Protein AF-A0A9W7AEA3-F1 (afdb_monomer)

Foldseek 3Di:
DDDDDDDDDDDVVVVVVVVVVVVVVVVVVVVVVLPDVAPPPLVVLLVVLLVLADPVCSVLLSQLCSLLRVQDHNVLSVQLSVQLVVVSVPAHDLLNLLSSLLSSLVSVLRDVVSLVSSLVSSVVQALLSSLSSLLSSLLSLLLVLLVVQPDPDPLSVVSNVVSVVLNVVSSVVSVVCSVLVLVVLSVLSNQLSVLSNVLSVLSSVQSHNVSVVVSSVDPVNVVSVVSNVVSSVVSVVSVVVSVVVVVVVVVVVVVVVVVVVVVVVVVVVVVVVVVVVVVVVVVVVVVVVVVVVPPDPDVVVVVLVVLVVQLCVQLVDDFFHQLVSSQQSVCVVQVVRDHDDPLLSVLVCVQQVVVVPRTGHSVSSSSSVVVVVVVVDRSNVVSVVSSVVPDDPVVVVVVVVVVVVVVVVVVVVVVVVVVVVVVVVVVVVVVVVVVVVVVVPPPDDDDDDDDD

Secondary structure (DSSP, 8-state):
---------SHHHHHHHHHHHHHHHHHHHHHHHT-----TTHHHHHHHHHHHS-HHHHHHHHHHHHHHGGGS-HHHHHHHHHHHHHHHTT--THHHHHHHHHH-HHHHHH-HHHHHHHHHHHHTT-TTHHHHHHHHHHHHHHHHHHHHHT---HHHHHHHHHHHHHHHHHHHHHHHHHHHT-GGGHHHHHHHHHHHHHHHHHHHTT-SHHHHHHHHTSHHHHHHHHHHHHHHHHHHHHHHHHHHHHHHHHHHHHHHHHHHHHHHHHHHHHHHHHHHHHHHHHHHHHHHHHHHT-S-TTHHHHHHHHHHHHHHHHTT-SSSEEHHHHHHHHHHHHSTTPPPPHHHHHHHHHHH-SS--SEE-HHHHHHHHHHHHHTTS-HHHHHHHHHHHS--HHHHHHHHHHHHHHHHHHHHHHHHHHHHHHHHHHHHHHHHHHHHHHTTS--PPP------

Nearest PDB structures (foldseek):
  5cwp-assembly1_A  TM=4.105E-01  e=2.523E-01  synthetic construct
  5cwi-assembly1_A  TM=4.285E-01  e=7.666E-01  synthetic construct
  6n4n-assembly2_C  TM=3.900E-01  e=5.116E+00  synthetic construct
  8otz-assembly1_DQ  TM=2.336E-01  e=2.329E+00  Bos taurus

InterPro domains:
  IPR018247 EF-Hand 1, calcium-binding site [PS00018] (353-365)

Structure (mmCIF, N/CA/C/O backbone):
data_AF-A0A9W7AEA3-F1
#
_entry.id   AF-A0A9W7AEA3-F1
#
loop_
_atom_site.group_PDB
_atom_site.id
_atom_site.type_symbol
_atom_site.label_atom_id
_atom_site.label_alt_id
_atom_site.label_comp_id
_atom_site.label_asym_id
_atom_site.label_entity_id
_atom_site.label_seq_id
_atom_site.pdbx_PDB_ins_code
_atom_site.Cartn_x
_atom_site.Cartn_y
_atom_site.Cartn_z
_atom_site.occupancy
_atom_site.B_iso_or_equiv
_atom_site.auth_seq_id
_atom_site.auth_comp_id
_atom_site.auth_asym_id
_atom_site.auth_atom_id
_atom_site.pdbx_PDB_model_num
ATOM 1 N N . MET A 1 1 ? -56.869 -3.227 17.653 1.00 36.53 1 MET A N 1
ATOM 2 C CA . MET A 1 1 ? -57.454 -3.464 16.315 1.00 36.53 1 MET A CA 1
ATOM 3 C C . MET A 1 1 ? -56.316 -3.367 15.321 1.00 36.53 1 MET A C 1
ATOM 5 O O . MET A 1 1 ? -55.626 -2.358 15.331 1.00 36.53 1 MET A O 1
ATOM 9 N N . GLY A 1 2 ? -56.027 -4.466 14.624 1.00 36.81 2 GLY A N 1
ATOM 10 C CA . GLY A 1 2 ? -54.811 -4.633 13.829 1.00 36.81 2 GLY A CA 1
ATOM 11 C C . GLY A 1 2 ? -54.885 -3.998 12.443 1.00 36.81 2 GLY A C 1
ATOM 12 O O . GLY A 1 2 ? -55.966 -3.855 11.878 1.00 36.81 2 GLY A O 1
ATOM 13 N N . ALA A 1 3 ? -53.713 -3.683 11.897 1.00 32.28 3 ALA A N 1
ATOM 14 C CA . ALA A 1 3 ? -53.502 -3.469 10.475 1.00 32.28 3 ALA A CA 1
ATOM 15 C C . ALA A 1 3 ? -52.382 -4.416 10.028 1.00 32.28 3 ALA A C 1
ATOM 17 O O . ALA A 1 3 ? -51.270 -4.372 10.552 1.00 32.28 3 ALA A O 1
ATOM 18 N N . ALA A 1 4 ? -52.741 -5.325 9.125 1.00 35.56 4 ALA A N 1
ATOM 19 C CA . ALA A 1 4 ? -51.862 -6.300 8.504 1.00 35.56 4 ALA A CA 1
ATOM 20 C C . ALA A 1 4 ? -51.069 -5.648 7.363 1.00 35.56 4 ALA A C 1
ATOM 22 O O . ALA A 1 4 ? -51.613 -4.846 6.605 1.00 35.56 4 ALA A O 1
ATOM 23 N N . GLY A 1 5 ? -49.796 -6.025 7.248 1.00 36.50 5 GLY A N 1
ATOM 24 C CA . GLY A 1 5 ? -48.965 -5.731 6.088 1.00 36.50 5 GLY A CA 1
ATOM 25 C C . GLY A 1 5 ? -49.370 -6.583 4.886 1.00 36.50 5 GLY A C 1
ATOM 26 O O . GLY A 1 5 ? -49.687 -7.764 5.033 1.00 36.50 5 GLY A O 1
ATOM 27 N N . SER A 1 6 ? -49.333 -5.971 3.704 1.00 33.59 6 SER A N 1
ATOM 28 C CA . SER A 1 6 ? -49.358 -6.665 2.419 1.00 33.59 6 SER A CA 1
ATOM 29 C C . SER A 1 6 ? -47.957 -6.609 1.823 1.00 33.59 6 SER A C 1
ATOM 31 O O . SER A 1 6 ? -47.377 -5.536 1.679 1.00 33.59 6 SER A O 1
ATOM 33 N N . VAL A 1 7 ? -47.425 -7.789 1.530 1.00 42.31 7 VAL A N 1
ATOM 34 C CA . VAL A 1 7 ? -46.146 -8.039 0.872 1.00 42.31 7 VAL A CA 1
ATOM 35 C C . VAL A 1 7 ? -46.399 -8.034 -0.636 1.00 42.31 7 VAL A C 1
ATOM 37 O O . VAL A 1 7 ? -47.053 -8.944 -1.140 1.00 42.31 7 VAL A O 1
ATOM 40 N N . GLU A 1 8 ? -45.893 -7.035 -1.358 1.00 40.47 8 GLU A N 1
ATOM 41 C CA . GLU A 1 8 ? -45.756 -7.108 -2.818 1.00 40.47 8 GLU A CA 1
ATOM 42 C C . GLU A 1 8 ? -44.420 -7.777 -3.154 1.00 40.47 8 GLU A C 1
ATOM 44 O O . GLU A 1 8 ? -43.346 -7.338 -2.747 1.00 40.47 8 GLU A O 1
ATOM 49 N N . THR A 1 9 ? -44.516 -8.904 -3.853 1.00 43.91 9 THR A N 1
ATOM 50 C CA . THR A 1 9 ? -43.411 -9.764 -4.281 1.00 43.91 9 THR A CA 1
ATOM 51 C C . THR A 1 9 ? -43.337 -9.759 -5.806 1.00 43.91 9 THR A C 1
ATOM 53 O O . THR A 1 9 ? -44.353 -9.900 -6.474 1.00 43.91 9 THR A O 1
ATOM 56 N N . GLY A 1 10 ? -42.119 -9.685 -6.349 1.00 41.78 10 GLY A N 1
ATOM 57 C CA . GLY A 1 10 ? -41.739 -10.503 -7.508 1.00 41.78 10 GLY A CA 1
ATOM 58 C C . GLY A 1 10 ? -41.557 -9.840 -8.876 1.00 41.78 10 GLY A C 1
ATOM 59 O O . GLY A 1 10 ? -40.751 -10.349 -9.648 1.00 41.78 10 GLY A O 1
ATOM 60 N N . GLU A 1 11 ? -42.218 -8.730 -9.209 1.00 40.38 11 GLU A N 1
ATOM 61 C CA . GLU A 1 11 ? -42.135 -8.198 -10.590 1.00 40.38 11 GLU A CA 1
ATOM 62 C C . GLU A 1 11 ? -40.950 -7.247 -10.830 1.00 40.38 11 GLU A C 1
ATOM 64 O O . GLU A 1 11 ? -40.395 -7.214 -11.927 1.00 40.38 11 GLU A O 1
ATOM 69 N N . ALA A 1 12 ? -40.471 -6.547 -9.797 1.00 41.91 12 ALA A N 1
ATOM 70 C CA . ALA A 1 12 ? -39.340 -5.623 -9.933 1.00 41.91 12 ALA A CA 1
ATOM 71 C C . ALA A 1 12 ? -37.990 -6.328 -10.184 1.00 41.91 12 ALA A C 1
ATOM 73 O O . ALA A 1 12 ? -37.096 -5.740 -10.788 1.00 41.91 12 ALA A O 1
ATOM 74 N N . SER A 1 13 ? -37.832 -7.590 -9.764 1.00 50.16 13 SER A N 1
ATOM 75 C CA . SER A 1 13 ? -36.567 -8.317 -9.934 1.00 50.16 13 SER A CA 1
ATOM 76 C C . SER A 1 13 ? -36.389 -8.898 -11.334 1.00 50.16 13 SER A C 1
ATOM 78 O O . SER A 1 13 ? -35.260 -9.041 -11.781 1.00 50.16 13 SER A O 1
ATOM 80 N N . LEU A 1 14 ? -37.474 -9.227 -12.043 1.00 39.16 14 LEU A N 1
ATOM 81 C CA . LEU A 1 14 ? -37.378 -9.774 -13.400 1.00 39.16 14 LEU A CA 1
ATOM 82 C C . LEU A 1 14 ? -37.005 -8.696 -14.420 1.00 39.16 14 LEU A C 1
ATOM 84 O O . LEU A 1 14 ? -36.129 -8.945 -15.238 1.00 39.16 14 LEU A O 1
ATOM 88 N N . ALA A 1 15 ? -37.563 -7.488 -14.300 1.00 45.50 15 ALA A N 1
ATOM 89 C CA . ALA A 1 15 ? -37.181 -6.355 -15.147 1.00 45.50 15 ALA A CA 1
ATOM 90 C C . ALA A 1 15 ? -35.708 -5.949 -14.944 1.00 45.50 15 ALA A C 1
ATOM 92 O O . ALA A 1 15 ? -35.005 -5.670 -15.906 1.00 45.50 15 ALA A O 1
ATOM 93 N N . GLN A 1 16 ? -35.207 -5.997 -13.704 1.00 42.72 16 GLN A N 1
ATOM 94 C CA . GLN A 1 16 ? -33.793 -5.727 -13.415 1.00 42.72 16 GLN A CA 1
ATOM 95 C C . GLN A 1 16 ? -32.858 -6.834 -13.922 1.00 42.72 16 GLN A C 1
ATOM 97 O O . GLN A 1 16 ? -31.749 -6.542 -14.357 1.00 42.72 16 GLN A O 1
ATOM 102 N N . ILE A 1 17 ? -33.291 -8.098 -13.903 1.00 42.81 17 ILE A N 1
ATOM 103 C CA . ILE A 1 17 ? -32.521 -9.212 -14.479 1.00 42.81 17 ILE A CA 1
ATOM 104 C C . ILE A 1 17 ? -32.520 -9.137 -16.013 1.00 42.81 17 ILE A C 1
ATOM 106 O O . ILE A 1 17 ? -31.500 -9.429 -16.632 1.00 42.81 17 ILE A O 1
ATOM 110 N N . GLU A 1 18 ? -33.623 -8.713 -16.630 1.00 40.47 18 GLU A N 1
ATOM 111 C CA . GLU A 1 18 ? -33.734 -8.543 -18.082 1.00 40.47 18 GLU A CA 1
ATOM 112 C C . GLU A 1 18 ? -32.913 -7.339 -18.574 1.00 40.47 18 GLU A C 1
ATOM 114 O O . GLU A 1 18 ? -32.206 -7.463 -19.570 1.00 40.47 18 GLU A O 1
ATOM 119 N N . ASP A 1 19 ? -32.874 -6.230 -17.827 1.00 45.78 19 ASP A N 1
ATOM 120 C CA . ASP A 1 19 ? -31.996 -5.085 -18.119 1.00 45.78 19 ASP A CA 1
ATOM 121 C C . ASP A 1 19 ? -30.507 -5.431 -17.965 1.00 45.78 19 ASP A C 1
ATOM 123 O O . ASP A 1 19 ? -29.697 -5.045 -18.806 1.00 45.78 19 ASP A O 1
ATOM 127 N N . VAL A 1 20 ? -30.130 -6.217 -16.949 1.00 42.91 20 VAL A N 1
ATOM 128 C CA . VAL A 1 20 ? -28.745 -6.702 -16.789 1.00 42.91 20 VAL A CA 1
ATOM 129 C C . VAL A 1 20 ? -28.385 -7.715 -17.882 1.00 42.91 20 VAL A C 1
ATOM 131 O O . VAL A 1 20 ? -27.276 -7.676 -18.411 1.00 42.91 20 VAL A O 1
ATOM 134 N N . SER A 1 21 ? -29.318 -8.583 -18.283 1.00 36.06 21 SER A N 1
ATOM 135 C CA . SER A 1 21 ? -29.118 -9.525 -19.390 1.00 36.06 21 SER A CA 1
ATOM 136 C C . SER A 1 21 ? -29.011 -8.814 -20.742 1.00 36.06 21 SER A C 1
ATOM 138 O O . SER A 1 21 ? -28.208 -9.226 -21.575 1.00 36.06 21 SER A O 1
ATOM 140 N N . ASN A 1 22 ? -29.774 -7.742 -20.962 1.00 42.72 22 ASN A N 1
ATOM 141 C CA . ASN A 1 22 ? -29.713 -6.927 -22.176 1.00 42.72 22 ASN A CA 1
ATOM 142 C C . ASN A 1 22 ? -28.455 -6.047 -22.209 1.00 42.72 22 ASN A C 1
ATOM 144 O O . ASN A 1 22 ? -27.872 -5.863 -23.275 1.00 42.72 22 ASN A O 1
ATOM 148 N N . ALA A 1 23 ? -27.981 -5.563 -21.056 1.00 40.94 23 ALA A N 1
ATOM 149 C CA . ALA A 1 23 ? -26.695 -4.877 -20.938 1.00 40.94 23 ALA A CA 1
ATOM 150 C C . ALA A 1 23 ? -25.509 -5.831 -21.182 1.00 40.94 23 ALA A C 1
ATOM 152 O O . ALA A 1 23 ? -24.580 -5.481 -21.906 1.00 40.94 23 ALA A O 1
ATOM 153 N N . ALA A 1 24 ? -25.569 -7.061 -20.658 1.00 35.66 24 ALA A N 1
ATOM 154 C CA . ALA A 1 24 ? -24.569 -8.098 -20.912 1.00 35.66 24 ALA A CA 1
ATOM 155 C C . ALA A 1 24 ? -24.580 -8.572 -22.3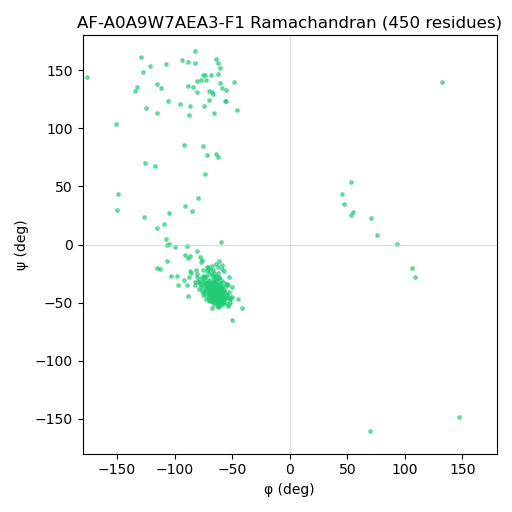78 1.00 35.66 24 ALA A C 1
ATOM 157 O O . ALA A 1 24 ? -23.518 -8.724 -22.977 1.00 35.66 24 ALA A O 1
ATOM 158 N N . ALA A 1 25 ? -25.760 -8.743 -22.987 1.00 36.41 25 ALA A N 1
ATOM 159 C CA . ALA A 1 25 ? -25.892 -9.052 -24.411 1.00 36.41 25 ALA A CA 1
ATOM 160 C C . ALA A 1 25 ? -25.388 -7.899 -25.296 1.00 36.41 25 ALA A C 1
ATOM 162 O O . ALA A 1 25 ? -24.683 -8.147 -26.265 1.00 36.41 25 ALA A O 1
ATOM 163 N N . GLY A 1 26 ? -25.646 -6.641 -24.918 1.00 34.75 26 GLY A N 1
ATOM 164 C CA . GLY A 1 26 ? -25.110 -5.464 -25.607 1.00 34.75 26 GLY A CA 1
ATOM 165 C C . GLY A 1 26 ? -23.584 -5.338 -25.518 1.00 34.75 26 GLY A C 1
ATOM 166 O O . GLY A 1 26 ? -22.954 -4.902 -26.479 1.00 34.75 26 GLY A O 1
ATOM 167 N N . ALA A 1 27 ? -22.976 -5.767 -24.407 1.00 38.00 27 ALA A N 1
ATOM 168 C CA . ALA A 1 27 ? -21.521 -5.830 -24.254 1.00 38.00 27 ALA A CA 1
ATOM 169 C C . ALA A 1 27 ? -20.892 -6.972 -25.078 1.00 38.00 27 ALA A C 1
ATOM 171 O O . ALA A 1 27 ? -19.805 -6.804 -25.633 1.00 38.00 27 ALA A O 1
ATOM 172 N N . VAL A 1 28 ? -21.583 -8.112 -25.210 1.00 36.25 28 VAL A N 1
ATOM 173 C CA . VAL A 1 28 ? -21.177 -9.220 -26.095 1.00 36.25 28 VAL A CA 1
ATOM 174 C C . VAL A 1 28 ? -21.325 -8.834 -27.572 1.00 36.25 28 VAL A C 1
ATOM 176 O O . VAL A 1 28 ? -20.391 -9.056 -28.336 1.00 36.25 28 VAL A O 1
ATOM 179 N N . ASP A 1 29 ? -22.413 -8.165 -27.961 1.00 36.91 29 ASP A N 1
ATOM 180 C CA . ASP A 1 29 ? -22.616 -7.658 -29.327 1.00 36.91 29 ASP A CA 1
ATOM 181 C C . ASP A 1 29 ? -21.615 -6.543 -29.683 1.00 36.91 29 ASP A C 1
ATOM 183 O O . ASP A 1 29 ? -21.160 -6.455 -30.825 1.00 36.91 29 ASP A O 1
ATOM 187 N N . GLN A 1 30 ? -21.203 -5.704 -28.721 1.00 40.69 30 GLN A N 1
ATOM 188 C CA . GLN A 1 30 ? -20.118 -4.739 -28.938 1.00 40.69 30 GLN A CA 1
ATOM 189 C C . GLN A 1 30 ? -18.754 -5.421 -29.088 1.00 40.69 30 GLN A C 1
ATOM 191 O O . GLN A 1 30 ? -17.979 -5.010 -29.956 1.00 40.69 30 GLN A O 1
ATOM 196 N N . ALA A 1 31 ? -18.483 -6.485 -28.326 1.00 37.66 31 ALA A N 1
ATOM 197 C CA . ALA A 1 31 ? -17.282 -7.304 -28.487 1.00 37.66 31 ALA A CA 1
ATOM 198 C C . ALA A 1 31 ? -17.269 -8.073 -29.825 1.00 37.66 31 ALA A C 1
ATOM 200 O O . ALA A 1 31 ? -16.217 -8.169 -30.453 1.00 37.66 31 ALA A O 1
ATOM 201 N N . GLU A 1 32 ? -18.423 -8.542 -30.315 1.00 39.44 32 GLU A N 1
ATOM 202 C CA . GLU A 1 32 ? -18.560 -9.135 -31.655 1.00 39.44 32 GLU A CA 1
ATOM 203 C C . GLU A 1 32 ? -18.456 -8.087 -32.779 1.00 39.44 32 GLU A C 1
ATOM 205 O O . GLU A 1 32 ? -17.895 -8.367 -33.839 1.00 39.44 32 GLU A O 1
ATOM 210 N N . SER A 1 33 ? -18.922 -6.851 -32.556 1.00 41.84 33 SER A N 1
ATOM 211 C CA . SER A 1 33 ? -18.766 -5.745 -33.518 1.00 41.84 33 SER A CA 1
ATOM 212 C C . SER A 1 33 ? -17.325 -5.218 -33.615 1.00 41.84 33 SER A C 1
ATOM 214 O O . SER A 1 33 ? -16.950 -4.618 -34.624 1.00 41.84 33 SER A O 1
ATOM 216 N N . LEU A 1 34 ? -16.501 -5.498 -32.598 1.00 43.91 34 LEU A N 1
ATOM 217 C CA . LEU A 1 34 ? -15.053 -5.285 -32.563 1.00 43.91 34 LEU A CA 1
ATOM 218 C C . LEU A 1 34 ? -14.287 -6.524 -33.051 1.00 43.91 34 LEU A C 1
ATOM 220 O O . LEU A 1 34 ? -13.174 -6.778 -32.591 1.00 43.91 34 LEU A O 1
ATOM 224 N N . ALA A 1 35 ? -14.846 -7.275 -34.008 1.00 42.84 35 ALA A N 1
ATOM 225 C CA . ALA A 1 35 ? -14.120 -8.270 -34.793 1.00 42.84 35 ALA A CA 1
ATOM 226 C C . ALA A 1 35 ? -13.007 -7.583 -35.609 1.00 42.84 35 ALA A C 1
ATOM 228 O O . ALA A 1 35 ? -13.101 -7.345 -36.816 1.00 42.84 35 ALA A O 1
ATOM 229 N N . VAL A 1 36 ? -11.934 -7.215 -34.914 1.00 50.50 36 VAL A N 1
ATOM 230 C CA . VAL A 1 36 ? -10.640 -6.898 -35.489 1.00 50.50 36 VAL A CA 1
ATOM 231 C C . VAL A 1 36 ? -10.262 -8.129 -36.303 1.00 50.50 36 VAL A C 1
ATOM 233 O O . VAL A 1 36 ? -10.265 -9.232 -35.768 1.00 50.50 36 VAL A O 1
ATOM 236 N N . ASN A 1 37 ? -9.988 -7.962 -37.601 1.00 51.38 37 ASN A N 1
ATOM 237 C CA . ASN A 1 37 ? -9.444 -9.029 -38.446 1.00 51.38 37 ASN A CA 1
ATOM 238 C C . ASN A 1 37 ? -8.047 -9.401 -37.925 1.00 51.38 37 ASN A C 1
ATOM 240 O O . ASN A 1 37 ? -7.028 -8.944 -38.446 1.00 51.38 37 ASN A O 1
ATOM 244 N N . LEU A 1 38 ? -8.007 -10.168 -36.845 1.00 55.75 38 LEU A N 1
ATOM 245 C CA . LEU A 1 38 ? -6.814 -10.734 -36.260 1.00 55.75 38 LEU A CA 1
ATOM 246 C C . LEU A 1 38 ? -6.365 -11.914 -37.140 1.00 55.75 38 LEU A C 1
ATOM 248 O O . LEU A 1 38 ? -7.183 -12.604 -37.752 1.00 55.75 38 LEU A O 1
ATOM 252 N N . PRO A 1 39 ? -5.053 -12.144 -37.271 1.00 56.94 39 PRO A N 1
ATOM 253 C CA . PRO A 1 39 ? -4.543 -13.332 -37.945 1.00 56.94 39 PRO A CA 1
ATOM 254 C C . PRO A 1 39 ? -5.015 -14.614 -37.229 1.00 56.94 39 PRO A C 1
ATOM 256 O O . PRO A 1 39 ? -5.009 -14.672 -35.997 1.00 56.94 39 PRO A O 1
ATOM 259 N N . GLU A 1 40 ? -5.404 -15.642 -38.000 1.00 55.81 40 GLU A N 1
ATOM 260 C CA . GLU A 1 40 ? -5.935 -16.922 -37.489 1.00 55.81 40 GLU A CA 1
ATOM 261 C C . GLU A 1 40 ? -5.084 -17.472 -36.326 1.00 55.81 40 GLU A C 1
ATOM 263 O O . GLU A 1 40 ? -3.914 -17.816 -36.493 1.00 55.81 40 GLU A O 1
ATOM 268 N N . GLY A 1 41 ? -5.687 -17.566 -35.134 1.00 61.28 41 GLY A N 1
ATOM 269 C CA . GLY A 1 41 ? -5.060 -18.086 -33.911 1.00 61.28 41 GLY A CA 1
ATOM 270 C C . GLY A 1 41 ? -4.683 -17.029 -32.866 1.00 61.28 41 GLY A C 1
ATOM 271 O O . GLY A 1 41 ? -4.582 -17.372 -31.685 1.00 61.28 41 GLY A O 1
ATOM 272 N N . ALA A 1 42 ? -4.547 -15.755 -33.252 1.00 63.38 42 ALA A N 1
ATOM 273 C CA . ALA A 1 42 ? -4.359 -14.655 -32.303 1.00 63.38 42 ALA A CA 1
ATOM 274 C C . ALA A 1 42 ? -5.657 -14.337 -31.536 1.00 63.38 42 ALA A C 1
ATOM 276 O O . ALA A 1 42 ? -5.595 -14.061 -30.340 1.00 63.38 42 ALA A O 1
ATOM 277 N N . ASP A 1 43 ? -6.822 -14.495 -32.174 1.00 70.44 43 ASP A N 1
ATOM 278 C CA . ASP A 1 43 ? -8.151 -14.278 -31.578 1.00 70.44 43 ASP A CA 1
ATOM 279 C C . ASP A 1 43 ? -8.368 -15.034 -30.271 1.00 70.44 43 ASP A C 1
ATOM 281 O O . ASP A 1 43 ? -8.751 -14.454 -29.259 1.00 70.44 43 ASP A O 1
ATOM 285 N N . ALA A 1 44 ? -8.069 -16.334 -30.256 1.00 75.50 44 ALA A N 1
ATOM 286 C CA . ALA A 1 44 ? -8.279 -17.166 -29.075 1.00 75.50 44 ALA A CA 1
ATOM 287 C C . ALA A 1 44 ? -7.338 -16.786 -27.918 1.00 75.50 44 ALA A C 1
ATOM 289 O O . ALA A 1 44 ? -7.712 -16.891 -26.751 1.00 75.50 44 ALA A O 1
ATOM 290 N N . GLN A 1 45 ? -6.119 -16.334 -28.231 1.00 71.31 45 GLN A N 1
ATOM 291 C CA . GLN A 1 45 ? -5.143 -15.908 -27.226 1.00 71.31 45 GLN A CA 1
ATOM 292 C C . GLN A 1 45 ? -5.501 -14.536 -26.650 1.00 71.31 45 GLN A C 1
ATOM 294 O O . GLN A 1 45 ? -5.455 -14.355 -25.436 1.00 71.31 45 GLN A O 1
ATOM 299 N N . VAL A 1 46 ? -5.905 -13.596 -27.507 1.00 76.50 46 VAL A N 1
ATOM 300 C CA . VAL A 1 46 ? -6.392 -12.263 -27.127 1.00 76.50 46 VAL A CA 1
ATOM 301 C C . VAL A 1 46 ? -7.667 -12.386 -26.290 1.00 76.50 46 VAL A C 1
ATOM 303 O O . VAL A 1 46 ? -7.728 -11.833 -25.195 1.00 76.50 46 VAL A O 1
ATOM 306 N N . ALA A 1 47 ? -8.641 -13.187 -26.728 1.00 79.62 47 ALA A N 1
ATOM 307 C CA . ALA A 1 47 ? -9.865 -13.449 -25.975 1.00 79.62 47 ALA A CA 1
ATOM 308 C C . ALA A 1 47 ? -9.582 -14.131 -24.627 1.00 79.62 47 ALA A C 1
ATOM 310 O O . ALA A 1 47 ? -10.162 -13.751 -23.611 1.00 79.62 47 ALA A O 1
ATOM 311 N N . GLY A 1 48 ? -8.652 -15.092 -24.588 1.00 79.94 48 GLY A N 1
ATOM 312 C CA . GLY A 1 48 ? -8.213 -15.730 -23.345 1.00 79.94 48 GLY A CA 1
ATOM 313 C C . GLY A 1 48 ? -7.566 -14.742 -22.369 1.00 79.94 48 GLY A C 1
ATOM 314 O O . GLY A 1 48 ? -7.846 -14.787 -21.172 1.00 79.94 48 GLY A O 1
ATOM 315 N N . LEU A 1 49 ? -6.757 -13.810 -22.880 1.00 77.06 49 LEU A N 1
ATOM 316 C CA . LEU A 1 49 ? -6.138 -12.747 -22.090 1.00 77.06 49 LEU A CA 1
ATOM 317 C C . LEU A 1 49 ? -7.185 -11.783 -21.517 1.00 77.06 49 LEU A C 1
ATOM 319 O O . LEU A 1 49 ? -7.169 -11.515 -20.318 1.00 77.06 49 LEU A O 1
ATOM 323 N N . VAL A 1 50 ? -8.124 -11.307 -22.341 1.00 82.44 50 VAL A N 1
ATOM 324 C CA . VAL A 1 50 ? -9.226 -10.435 -21.893 1.00 82.44 50 VAL A CA 1
ATOM 325 C C . VAL A 1 50 ? -10.094 -11.157 -20.862 1.00 82.44 50 VAL A C 1
ATOM 327 O O . VAL A 1 50 ? -10.450 -10.584 -19.838 1.00 82.44 50 VAL A O 1
ATOM 330 N N . ALA A 1 51 ? -10.392 -12.440 -21.066 1.00 82.44 51 ALA A N 1
ATOM 331 C CA . ALA A 1 51 ? -11.168 -13.219 -20.105 1.00 82.44 51 ALA A CA 1
ATOM 332 C C . ALA A 1 51 ? -10.446 -13.405 -18.756 1.00 82.44 51 ALA A C 1
ATOM 334 O O . ALA A 1 51 ? -11.118 -13.543 -17.731 1.00 82.44 51 ALA A O 1
ATOM 335 N N . SER A 1 52 ? -9.106 -13.391 -18.756 1.00 79.00 52 SER A N 1
ATOM 336 C CA . SER A 1 52 ? -8.269 -13.584 -17.563 1.00 79.00 52 SER A CA 1
ATOM 337 C C . SER A 1 52 ? -8.170 -12.363 -16.642 1.00 79.00 52 SER A C 1
ATOM 339 O O . SER A 1 52 ? -7.750 -12.514 -15.496 1.00 79.00 52 SER A O 1
ATOM 341 N N . VAL A 1 53 ? -8.567 -11.170 -17.104 1.00 78.50 53 VAL A N 1
ATOM 342 C CA . VAL A 1 53 ? -8.590 -9.952 -16.275 1.00 78.50 53 VAL A CA 1
ATOM 343 C C . VAL A 1 53 ? -9.971 -9.730 -15.645 1.00 78.50 53 VAL A C 1
ATOM 345 O O . VAL A 1 53 ? -10.981 -10.269 -16.115 1.00 78.50 53 VAL A O 1
ATOM 348 N N . SER A 1 54 ? -10.020 -8.950 -14.559 1.00 78.38 54 SER A N 1
ATOM 349 C CA . SER A 1 54 ? -11.271 -8.648 -13.848 1.00 78.38 54 SER A CA 1
ATOM 350 C C . SER A 1 54 ? -12.267 -7.923 -14.751 1.00 78.38 54 SER A C 1
ATOM 352 O O . SER A 1 54 ? -11.861 -7.197 -15.654 1.00 78.38 54 SER A O 1
ATOM 354 N N . GLU A 1 55 ? -13.564 -8.086 -14.485 1.00 80.56 55 GLU A N 1
ATOM 355 C CA . GLU A 1 55 ? -14.649 -7.550 -15.320 1.00 80.56 55 GLU A CA 1
ATOM 356 C C . GLU A 1 55 ? -14.493 -6.047 -15.600 1.00 80.56 55 GLU A C 1
ATOM 358 O O . GLU A 1 55 ? -14.453 -5.653 -16.764 1.00 80.56 55 GLU A O 1
ATOM 363 N N . ASP A 1 56 ? -14.208 -5.257 -14.562 1.00 76.69 56 ASP A N 1
ATOM 364 C CA . ASP A 1 56 ? -13.978 -3.804 -14.637 1.00 76.69 56 ASP A CA 1
ATOM 365 C C . ASP A 1 56 ? -12.768 -3.390 -15.505 1.00 76.69 56 ASP A C 1
ATOM 367 O O . ASP A 1 56 ? -12.598 -2.221 -15.840 1.00 76.69 56 ASP A O 1
ATOM 371 N N . GLN A 1 57 ? -11.891 -4.332 -15.863 1.00 75.38 57 GLN A N 1
ATOM 372 C CA . GLN A 1 57 ? -10.673 -4.092 -16.647 1.00 75.38 57 GLN A CA 1
ATOM 373 C C . GLN A 1 57 ? -10.775 -4.602 -18.083 1.00 75.38 57 GLN A C 1
ATOM 375 O O . GLN A 1 57 ? -9.939 -4.244 -18.917 1.00 75.38 57 GLN A O 1
ATOM 380 N N . ARG A 1 58 ? -11.773 -5.439 -18.386 1.00 81.75 58 ARG A N 1
ATOM 381 C CA . ARG A 1 58 ? -11.897 -6.112 -19.685 1.00 81.75 58 ARG A CA 1
ATOM 382 C C . ARG A 1 58 ? -12.026 -5.128 -20.830 1.00 81.75 58 ARG A C 1
ATOM 384 O O . ARG A 1 58 ? -11.373 -5.317 -21.849 1.00 81.75 58 ARG A O 1
ATOM 391 N N . GLU A 1 59 ? -12.816 -4.076 -20.649 1.00 78.81 59 GLU A N 1
ATOM 392 C CA . GLU A 1 59 ? -13.024 -3.050 -21.672 1.00 78.81 59 GLU A CA 1
ATOM 393 C C . GLU A 1 59 ? -11.724 -2.297 -21.981 1.00 78.81 59 GLU A C 1
ATOM 395 O O . GLU A 1 59 ? -11.315 -2.219 -23.138 1.00 78.81 59 GLU A O 1
ATOM 400 N N . ALA A 1 60 ? -11.014 -1.823 -20.952 1.00 73.19 60 ALA A N 1
ATOM 401 C CA . ALA A 1 60 ? -9.740 -1.128 -21.124 1.00 73.19 60 ALA A CA 1
ATOM 402 C C . ALA A 1 60 ? -8.689 -2.026 -21.798 1.00 73.19 60 ALA A C 1
ATOM 404 O O . ALA A 1 60 ? -8.025 -1.603 -22.743 1.00 73.19 60 ALA A O 1
ATOM 405 N N . VAL A 1 61 ? -8.569 -3.285 -21.362 1.00 75.81 61 VAL A N 1
ATOM 406 C CA . VAL A 1 61 ? -7.639 -4.259 -21.957 1.00 75.81 61 VAL A CA 1
ATOM 407 C C . VAL A 1 61 ? -8.027 -4.592 -23.399 1.00 75.81 61 VAL A C 1
ATOM 409 O O . VAL A 1 61 ? -7.151 -4.639 -24.260 1.00 75.81 61 VAL A O 1
ATOM 412 N N . SER A 1 62 ? -9.319 -4.764 -23.687 1.00 80.25 62 SER A N 1
ATOM 413 C CA . SER A 1 62 ? -9.836 -5.001 -25.040 1.00 80.25 62 SER A CA 1
ATOM 414 C C . SER A 1 62 ? -9.527 -3.829 -25.975 1.00 80.25 62 SER A C 1
ATOM 416 O O . SER A 1 62 ? -8.969 -4.032 -27.052 1.00 80.25 62 SER A O 1
ATOM 418 N N . ASN A 1 63 ? -9.775 -2.593 -25.533 1.00 75.81 63 ASN A N 1
ATOM 419 C CA . ASN A 1 63 ? -9.479 -1.384 -26.303 1.00 75.81 63 ASN A CA 1
ATOM 420 C C . ASN A 1 63 ? -7.977 -1.241 -26.583 1.00 75.81 63 ASN A C 1
ATOM 422 O O . ASN A 1 63 ? -7.575 -0.945 -27.708 1.00 75.81 63 ASN A O 1
ATOM 426 N N . MET A 1 64 ? -7.127 -1.531 -25.593 1.00 72.94 64 MET A N 1
ATOM 427 C CA . MET A 1 64 ? -5.676 -1.566 -25.789 1.00 72.94 64 MET A CA 1
ATOM 428 C C . MET A 1 64 ? -5.282 -2.626 -26.831 1.00 72.94 64 MET A C 1
ATOM 430 O O . MET A 1 64 ? -4.547 -2.345 -27.776 1.00 72.94 64 MET A O 1
ATOM 434 N N . LEU A 1 65 ? -5.811 -3.842 -26.730 1.00 76.88 65 LEU A N 1
ATOM 435 C CA . LEU A 1 65 ? -5.528 -4.913 -27.690 1.00 76.88 65 LEU A CA 1
ATOM 436 C C . LEU A 1 65 ? -5.976 -4.548 -29.112 1.00 76.88 65 LEU A C 1
ATOM 438 O O . LEU A 1 65 ? -5.213 -4.738 -30.065 1.00 76.88 65 LEU A O 1
ATOM 442 N N . ALA A 1 66 ? -7.167 -3.968 -29.251 1.00 78.50 66 ALA A N 1
ATOM 443 C CA . ALA A 1 66 ? -7.713 -3.516 -30.525 1.00 78.50 66 ALA A CA 1
ATOM 444 C C . ALA A 1 66 ? -6.849 -2.420 -31.167 1.00 78.50 66 ALA A C 1
ATOM 446 O O . ALA A 1 66 ? -6.618 -2.451 -32.375 1.00 78.50 66 ALA A O 1
ATOM 447 N N . SER A 1 67 ? -6.302 -1.499 -30.371 1.00 70.94 67 SER A N 1
ATOM 448 C CA . SER A 1 67 ? -5.423 -0.431 -30.860 1.00 70.94 67 SER A CA 1
ATOM 449 C C . SER A 1 67 ? -4.015 -0.906 -31.225 1.00 70.94 67 SER A C 1
ATOM 451 O O . SER A 1 67 ? -3.399 -0.364 -32.146 1.00 70.94 67 SER A O 1
ATOM 453 N N . ALA A 1 68 ? -3.481 -1.918 -30.535 1.00 71.50 68 ALA A N 1
ATOM 454 C CA . ALA A 1 68 ? -2.144 -2.453 -30.805 1.00 71.50 68 ALA A CA 1
ATOM 455 C C . ALA A 1 68 ? -2.103 -3.387 -32.022 1.00 71.50 68 ALA A C 1
ATOM 457 O O . ALA A 1 68 ? -1.156 -3.335 -32.810 1.00 71.50 68 ALA A O 1
ATOM 458 N N . THR A 1 69 ? -3.145 -4.203 -32.193 1.00 76.12 69 THR A N 1
ATOM 459 C CA . THR A 1 69 ? -3.230 -5.260 -33.211 1.00 76.12 69 THR A CA 1
ATOM 460 C C . THR A 1 69 ? -2.881 -4.813 -34.640 1.00 76.12 69 THR A C 1
ATOM 462 O O . THR A 1 69 ? -2.096 -5.506 -35.285 1.00 76.12 69 THR A O 1
ATOM 465 N N . PRO A 1 70 ? -3.368 -3.667 -35.163 1.00 75.19 70 PRO A N 1
ATOM 466 C CA . PRO A 1 70 ? -3.092 -3.254 -36.542 1.00 75.19 70 PRO A CA 1
ATOM 467 C C . PRO A 1 70 ? -1.612 -2.974 -36.829 1.00 75.19 70 PRO A C 1
ATOM 469 O O . PRO A 1 70 ? -1.217 -2.892 -37.990 1.00 75.19 70 PRO A O 1
ATOM 472 N N . ASN A 1 71 ? -0.799 -2.797 -35.783 1.00 71.62 71 ASN A N 1
ATOM 473 C CA . ASN A 1 71 ? 0.603 -2.400 -35.877 1.00 71.62 71 ASN A CA 1
ATOM 474 C C . ASN A 1 71 ? 1.577 -3.543 -35.554 1.00 71.62 71 ASN A C 1
ATOM 476 O O . ASN A 1 71 ? 2.780 -3.306 -35.500 1.00 71.62 71 ASN A O 1
ATOM 480 N N . MET A 1 72 ? 1.075 -4.760 -35.331 1.00 70.69 72 MET A N 1
ATOM 481 C CA . MET A 1 72 ? 1.873 -5.928 -34.962 1.00 70.69 72 MET A CA 1
ATOM 482 C C . MET A 1 72 ? 1.576 -7.100 -35.893 1.00 70.69 72 MET A C 1
ATOM 484 O O . MET A 1 72 ? 0.451 -7.276 -36.359 1.00 70.69 72 MET A O 1
ATOM 488 N N . ASN A 1 73 ? 2.573 -7.945 -36.145 1.00 76.12 73 ASN A N 1
ATOM 489 C CA . ASN A 1 73 ? 2.326 -9.225 -36.808 1.00 76.12 73 ASN A CA 1
ATOM 490 C C . ASN A 1 73 ? 1.837 -10.299 -35.813 1.00 76.12 73 ASN A C 1
ATOM 492 O O . ASN A 1 73 ? 1.940 -10.150 -34.596 1.00 76.12 73 ASN A O 1
ATOM 496 N N . SER A 1 74 ? 1.314 -11.411 -36.340 1.00 71.00 74 SER A N 1
ATOM 497 C CA . SER A 1 74 ? 0.750 -12.502 -35.528 1.00 71.00 74 SER A CA 1
ATOM 498 C C . SER A 1 74 ? 1.730 -13.070 -34.497 1.00 71.00 74 SER A C 1
ATOM 500 O O . SER A 1 74 ? 1.319 -13.434 -33.395 1.00 71.00 74 SER A O 1
ATOM 502 N N . ASP A 1 75 ? 3.018 -13.149 -34.838 1.00 72.06 75 ASP A N 1
ATOM 503 C CA . ASP A 1 75 ? 4.045 -13.707 -33.955 1.00 72.06 75 ASP A CA 1
ATOM 504 C C . ASP A 1 75 ? 4.369 -12.749 -32.800 1.00 72.06 75 ASP A C 1
ATOM 506 O O . ASP A 1 75 ? 4.571 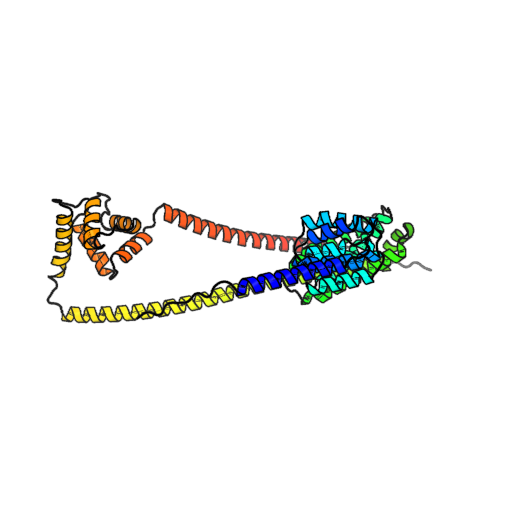-13.184 -31.664 1.00 72.06 75 ASP A O 1
ATOM 510 N N . GLU A 1 76 ? 4.377 -11.443 -33.068 1.00 71.19 76 GLU A N 1
ATOM 511 C CA . GLU A 1 76 ? 4.557 -10.390 -32.065 1.00 71.19 76 GLU A CA 1
ATOM 512 C C . GLU A 1 76 ? 3.374 -10.328 -31.100 1.00 71.19 76 GLU A C 1
ATOM 514 O O . GLU A 1 76 ? 3.585 -10.226 -29.891 1.00 71.19 76 GLU A O 1
ATOM 519 N N . ILE A 1 77 ? 2.142 -10.439 -31.612 1.00 72.50 77 ILE A N 1
ATOM 520 C CA . ILE A 1 77 ? 0.928 -10.484 -30.784 1.00 72.50 77 ILE A CA 1
ATOM 521 C C . ILE A 1 77 ? 0.974 -11.722 -29.884 1.00 72.50 77 ILE A C 1
ATOM 523 O O . ILE A 1 77 ? 0.829 -11.605 -28.669 1.00 72.50 77 ILE A O 1
ATOM 527 N N . ALA A 1 78 ? 1.267 -12.898 -30.445 1.00 72.75 78 ALA A N 1
ATOM 528 C CA . ALA A 1 78 ? 1.359 -14.137 -29.675 1.00 72.75 78 ALA A CA 1
ATOM 529 C C . ALA A 1 78 ? 2.478 -14.100 -28.617 1.00 72.75 78 ALA A C 1
ATOM 531 O O . ALA A 1 78 ? 2.332 -14.657 -27.527 1.00 72.75 78 ALA A O 1
ATOM 532 N N . ALA A 1 79 ? 3.611 -13.454 -28.913 1.00 73.25 79 ALA A N 1
ATOM 533 C CA . ALA A 1 79 ? 4.692 -13.268 -27.950 1.00 73.25 79 ALA A CA 1
ATOM 534 C C . ALA A 1 79 ? 4.292 -12.317 -26.811 1.00 73.25 79 ALA A C 1
ATOM 536 O O . ALA A 1 79 ? 4.515 -12.658 -25.648 1.00 73.25 79 ALA A O 1
ATOM 537 N N . ALA A 1 80 ? 3.662 -11.183 -27.136 1.00 71.38 80 ALA A N 1
ATOM 538 C CA . ALA A 1 80 ? 3.170 -10.216 -26.157 1.00 71.38 80 ALA A CA 1
ATOM 539 C C . ALA A 1 80 ? 2.112 -10.843 -25.240 1.00 71.38 80 ALA A C 1
ATOM 541 O O . ALA A 1 80 ? 2.245 -10.793 -24.021 1.00 71.38 80 ALA A O 1
ATOM 542 N N . VAL A 1 81 ? 1.114 -11.524 -25.810 1.00 73.81 81 VAL A N 1
ATOM 543 C CA . VAL A 1 81 ? 0.056 -12.198 -25.042 1.00 73.81 81 VAL A CA 1
ATOM 544 C C . VAL A 1 81 ? 0.625 -13.299 -24.142 1.00 73.81 81 VAL A C 1
ATOM 546 O O . VAL A 1 81 ? 0.201 -13.434 -22.996 1.00 73.81 81 VAL A O 1
ATOM 549 N N . ARG A 1 82 ? 1.630 -14.058 -24.602 1.00 74.69 82 ARG A N 1
ATOM 550 C CA . ARG A 1 82 ? 2.295 -15.081 -23.777 1.00 74.69 82 ARG A CA 1
ATOM 551 C C . ARG A 1 82 ? 3.081 -14.474 -22.612 1.00 74.69 82 ARG A C 1
ATOM 553 O O . ARG A 1 82 ? 3.052 -15.025 -21.515 1.00 74.69 82 ARG A O 1
ATOM 560 N N . GLU A 1 83 ? 3.792 -13.371 -22.845 1.00 71.19 83 GLU A N 1
ATOM 561 C CA . GLU A 1 83 ? 4.522 -12.655 -21.791 1.00 71.19 83 GLU A CA 1
ATOM 562 C C . GLU A 1 83 ? 3.553 -12.063 -20.757 1.00 71.19 83 GLU A C 1
ATOM 564 O O . GLU A 1 83 ? 3.792 -12.182 -19.552 1.00 71.19 83 GLU A O 1
ATOM 569 N N . LEU A 1 84 ? 2.421 -11.524 -21.223 1.00 72.44 84 LEU A N 1
ATOM 570 C CA . LEU A 1 84 ? 1.343 -11.013 -20.380 1.00 72.44 84 LEU A CA 1
ATOM 571 C C . LEU A 1 84 ? 0.680 -12.115 -19.554 1.00 72.44 84 LEU A C 1
ATOM 573 O O . LEU A 1 84 ? 0.542 -11.945 -18.349 1.00 72.44 84 LEU A O 1
ATOM 577 N N . GLY A 1 85 ? 0.351 -13.266 -20.145 1.00 68.75 85 GLY A N 1
ATOM 578 C CA . GLY A 1 85 ? -0.267 -14.381 -19.419 1.00 68.75 85 GLY A CA 1
ATOM 579 C C . GLY A 1 85 ? 0.552 -14.825 -18.202 1.00 68.75 85 GLY A C 1
ATOM 580 O O . GLY A 1 85 ? 0.006 -14.984 -17.116 1.00 68.75 85 GLY A O 1
ATOM 581 N N . GLY A 1 86 ? 1.880 -14.914 -18.340 1.00 69.00 86 GLY A N 1
ATOM 582 C CA . GLY A 1 86 ? 2.761 -15.268 -17.221 1.00 69.00 86 GLY A CA 1
ATOM 583 C C . GLY A 1 86 ? 2.921 -14.174 -16.156 1.00 69.00 86 GLY A C 1
ATOM 584 O O . GLY A 1 86 ? 3.274 -14.481 -15.021 1.00 69.00 86 GLY A O 1
ATOM 585 N N . THR A 1 87 ? 2.685 -12.901 -16.496 1.00 66.81 87 THR A N 1
ATOM 586 C CA . THR A 1 87 ? 2.767 -11.790 -15.530 1.00 66.81 87 THR A CA 1
ATOM 587 C C . THR A 1 87 ? 1.429 -11.479 -14.863 1.00 66.81 87 THR A C 1
ATOM 589 O O . THR A 1 87 ? 1.423 -11.059 -13.707 1.00 66.81 87 THR A O 1
ATOM 592 N N . LEU A 1 88 ? 0.308 -11.708 -15.547 1.00 69.06 88 LEU A N 1
ATOM 593 C CA . LEU A 1 88 ? -1.035 -11.439 -15.034 1.00 69.06 88 LEU A CA 1
ATOM 594 C C . LEU A 1 88 ? -1.461 -12.407 -13.931 1.00 69.06 88 LEU A C 1
ATOM 596 O O . LEU A 1 88 ? -2.120 -11.974 -12.995 1.00 69.06 88 LEU A O 1
ATOM 600 N N . GLU A 1 89 ? -1.007 -13.665 -13.951 1.00 67.44 89 GLU A N 1
ATOM 601 C CA . GLU A 1 89 ? -1.284 -14.625 -12.865 1.00 67.44 89 GLU A CA 1
ATOM 602 C C . GLU A 1 89 ? -0.803 -14.140 -11.482 1.00 67.44 89 GLU A C 1
ATOM 604 O O . GLU A 1 89 ? -1.302 -14.592 -10.453 1.00 67.44 89 GLU A O 1
ATOM 609 N N . ALA A 1 90 ? 0.162 -13.215 -11.437 1.00 62.41 90 ALA A N 1
ATOM 610 C CA . ALA A 1 90 ? 0.750 -12.696 -10.204 1.00 62.41 90 ALA A CA 1
ATOM 611 C C . ALA A 1 90 ? 0.305 -11.261 -9.853 1.00 62.41 90 ALA A C 1
ATOM 613 O O . ALA A 1 90 ? 0.781 -10.686 -8.865 1.00 62.41 90 ALA A O 1
ATOM 614 N N . ILE A 1 91 ? -0.542 -10.629 -10.675 1.00 64.50 91 ILE A N 1
ATOM 615 C CA . ILE A 1 91 ? -0.822 -9.192 -10.601 1.00 64.50 91 ILE A CA 1
ATOM 616 C C . ILE A 1 91 ? -2.333 -8.944 -10.693 1.00 64.50 91 ILE A C 1
ATOM 618 O O . ILE A 1 91 ? -3.007 -9.447 -11.573 1.00 64.50 91 ILE A O 1
ATOM 622 N N . GLU A 1 92 ? -2.852 -8.115 -9.786 1.00 69.19 92 GLU A N 1
ATOM 623 C CA . GLU A 1 92 ? -4.273 -7.755 -9.669 1.00 69.19 92 GLU A CA 1
ATOM 624 C C . GLU A 1 92 ? -4.425 -6.224 -9.619 1.00 69.19 92 GLU A C 1
ATOM 626 O O . GLU A 1 92 ? -3.464 -5.519 -9.273 1.00 69.19 92 GLU A O 1
ATOM 631 N N . GLY A 1 93 ? -5.629 -5.713 -9.903 1.00 70.00 93 GLY A N 1
ATOM 632 C CA . GLY A 1 93 ? -5.957 -4.278 -9.838 1.00 70.00 93 GLY A CA 1
ATOM 633 C C . GLY A 1 93 ? -5.265 -3.460 -10.932 1.00 70.00 93 GLY A C 1
ATOM 634 O O . GLY A 1 93 ? -4.831 -4.033 -11.931 1.00 70.00 93 GLY A O 1
ATOM 635 N N . ALA A 1 94 ? -5.123 -2.138 -10.794 1.00 64.12 94 ALA A N 1
ATOM 636 C CA . ALA A 1 94 ? -4.607 -1.288 -11.879 1.00 64.12 94 ALA A CA 1
ATOM 637 C C . ALA A 1 94 ? -3.200 -1.633 -12.401 1.00 64.12 94 ALA A C 1
ATOM 639 O O . ALA A 1 94 ? -2.824 -1.246 -13.510 1.00 64.12 94 ALA A O 1
ATOM 640 N N . ALA A 1 95 ? -2.412 -2.397 -11.643 1.00 67.56 95 ALA A N 1
ATOM 641 C CA . ALA A 1 95 ? -1.134 -2.907 -12.127 1.00 67.56 95 ALA A CA 1
ATOM 642 C C . ALA A 1 95 ? -1.282 -3.875 -13.310 1.00 67.56 95 ALA A C 1
ATOM 644 O O . ALA A 1 95 ? -0.370 -3.941 -14.128 1.00 67.56 95 ALA A O 1
ATOM 645 N N . VAL A 1 96 ? -2.418 -4.569 -13.437 1.00 67.81 96 VAL A N 1
ATOM 646 C CA . VAL A 1 96 ? -2.764 -5.373 -14.621 1.00 67.81 96 VAL A CA 1
ATOM 647 C C . VAL A 1 96 ? -2.719 -4.506 -15.871 1.00 67.81 96 VAL A C 1
ATOM 649 O O . VAL A 1 96 ? -2.069 -4.861 -16.848 1.00 67.81 96 VAL A O 1
ATOM 652 N N . LEU A 1 97 ? -3.312 -3.316 -15.815 1.00 64.56 97 LEU A N 1
ATOM 653 C CA . LEU A 1 97 ? -3.386 -2.419 -16.961 1.00 64.56 97 LEU A CA 1
ATOM 654 C C . LEU A 1 97 ? -2.016 -1.822 -17.324 1.00 64.56 97 LEU A C 1
ATOM 656 O O . LEU A 1 97 ? -1.662 -1.739 -18.499 1.00 64.56 97 LEU A O 1
ATOM 660 N N . ALA A 1 98 ? -1.193 -1.486 -16.325 1.00 62.72 98 ALA A N 1
ATOM 661 C CA . ALA A 1 98 ? 0.188 -1.046 -16.548 1.00 62.72 98 ALA A CA 1
ATOM 662 C C . ALA A 1 98 ? 1.073 -2.159 -17.146 1.00 62.72 98 ALA A C 1
ATOM 664 O O . ALA A 1 98 ? 1.963 -1.890 -17.957 1.00 62.72 98 ALA A O 1
ATOM 665 N N . VAL A 1 99 ? 0.828 -3.412 -16.755 1.00 65.12 99 VAL A N 1
ATOM 666 C CA . VAL A 1 99 ? 1.512 -4.596 -17.290 1.00 65.12 99 VAL A CA 1
ATOM 667 C C . VAL A 1 99 ? 1.079 -4.864 -18.724 1.00 65.12 99 VAL A C 1
ATOM 669 O O . VAL A 1 99 ? 1.952 -5.041 -19.568 1.00 65.12 99 VAL A O 1
ATOM 672 N N . VAL A 1 100 ? -0.225 -4.806 -19.016 1.00 68.69 100 VAL A N 1
ATOM 673 C CA . VAL A 1 100 ? -0.778 -4.907 -20.376 1.00 68.69 100 VAL A CA 1
ATOM 674 C C . VAL A 1 100 ? -0.171 -3.831 -21.275 1.00 68.69 100 VAL A C 1
ATOM 676 O O . VAL A 1 100 ? 0.379 -4.164 -22.323 1.00 68.69 100 VAL A O 1
ATOM 679 N N . ALA A 1 101 ? -0.131 -2.573 -20.824 1.00 65.25 101 ALA A N 1
ATOM 680 C CA . ALA A 1 101 ? 0.508 -1.482 -21.564 1.00 65.25 101 ALA A CA 1
ATOM 681 C C . ALA A 1 101 ? 1.993 -1.760 -21.844 1.00 65.25 101 ALA A C 1
ATOM 683 O O . ALA A 1 101 ? 2.479 -1.546 -22.953 1.00 65.25 101 ALA A O 1
ATOM 684 N N . GLY A 1 102 ? 2.714 -2.276 -20.844 1.00 61.41 102 GLY A N 1
ATOM 685 C CA . GLY A 1 102 ? 4.133 -2.601 -20.954 1.00 61.41 102 GLY A CA 1
ATOM 686 C C . GLY A 1 102 ? 4.456 -3.878 -21.743 1.00 61.41 102 GLY A C 1
ATOM 687 O O . GLY A 1 102 ? 5.592 -4.019 -22.193 1.00 61.41 102 GLY A O 1
ATOM 688 N N . GLY A 1 103 ? 3.513 -4.816 -21.885 1.00 61.94 103 GLY A N 1
ATOM 689 C CA . GLY A 1 103 ? 3.704 -6.088 -22.595 1.00 61.94 103 GLY A CA 1
ATOM 690 C C . GLY A 1 103 ? 3.574 -5.973 -24.112 1.00 61.94 103 GLY A C 1
ATOM 691 O O . GLY A 1 103 ? 4.191 -6.747 -24.839 1.00 61.94 103 GLY A O 1
ATOM 692 N N . PHE A 1 104 ? 2.896 -4.938 -24.615 1.00 65.38 104 PHE A N 1
ATOM 693 C CA . PHE A 1 104 ? 2.870 -4.587 -26.044 1.00 65.38 104 PHE A CA 1
ATOM 694 C C . PHE A 1 104 ? 4.118 -3.817 -26.492 1.00 65.38 104 PHE A C 1
ATOM 696 O O . PHE A 1 104 ? 4.076 -2.905 -27.316 1.00 65.38 104 PHE A O 1
ATOM 703 N N . GLN A 1 105 ? 5.261 -4.246 -25.971 1.00 61.91 105 GLN A N 1
ATOM 704 C CA . GLN A 1 105 ? 6.598 -3.719 -26.198 1.00 61.91 105 GLN A CA 1
ATOM 705 C C . GLN A 1 105 ? 6.949 -3.554 -27.691 1.00 61.91 105 GLN A C 1
ATOM 707 O O . GLN A 1 105 ? 7.573 -2.561 -28.051 1.00 61.91 105 GLN A O 1
ATOM 712 N N . ALA A 1 106 ? 6.505 -4.468 -28.565 1.00 51.69 106 ALA A N 1
ATOM 713 C CA . ALA A 1 106 ? 6.717 -4.371 -30.015 1.00 51.69 106 ALA A CA 1
ATOM 714 C C . ALA A 1 106 ? 5.768 -3.371 -30.712 1.00 51.69 106 ALA A C 1
ATOM 716 O O . ALA A 1 106 ? 6.194 -2.670 -31.625 1.00 51.69 106 ALA A O 1
ATOM 717 N N . ALA A 1 107 ? 4.520 -3.221 -30.247 1.00 55.34 107 ALA A N 1
ATOM 718 C CA . ALA A 1 107 ? 3.588 -2.216 -30.777 1.00 55.34 107 ALA A CA 1
ATOM 719 C C . ALA A 1 107 ? 4.077 -0.786 -30.497 1.00 55.34 107 ALA A C 1
ATOM 721 O O . ALA A 1 107 ? 3.948 0.106 -31.336 1.00 55.34 107 ALA A O 1
ATOM 722 N N . CYS A 1 108 ? 4.684 -0.593 -29.319 1.00 54.78 108 CYS A N 1
ATOM 723 C CA . CYS A 1 108 ? 5.241 0.682 -28.866 1.00 54.78 108 CYS A CA 1
ATOM 724 C C . CYS A 1 108 ? 6.375 1.183 -29.775 1.00 54.78 108 CYS A C 1
ATOM 726 O O . CYS A 1 108 ? 6.487 2.385 -30.009 1.00 54.78 108 CYS A O 1
ATOM 728 N N . ASP A 1 109 ? 7.198 0.265 -30.296 1.00 53.34 109 ASP A N 1
ATOM 729 C CA . ASP A 1 109 ? 8.295 0.576 -31.221 1.00 53.34 109 ASP A CA 1
ATOM 730 C C . ASP A 1 109 ? 7.794 0.942 -32.630 1.00 53.34 109 ASP A C 1
ATOM 732 O O . ASP A 1 109 ? 8.472 1.673 -33.357 1.00 53.34 109 ASP A O 1
ATOM 736 N N . MET A 1 110 ? 6.621 0.436 -33.031 1.00 53.56 110 MET A N 1
ATOM 737 C CA . MET A 1 110 ? 6.114 0.550 -34.404 1.00 53.56 110 MET A CA 1
ATOM 738 C C . MET A 1 110 ? 5.116 1.696 -34.603 1.00 53.56 110 MET A C 1
ATOM 740 O O . MET A 1 110 ? 5.048 2.243 -35.704 1.00 53.56 110 MET A O 1
ATOM 744 N N . ALA A 1 111 ? 4.381 2.108 -33.564 1.00 58.94 111 ALA A N 1
ATOM 745 C CA . ALA A 1 111 ? 3.387 3.172 -33.681 1.00 58.94 111 ALA A CA 1
ATOM 746 C C . ALA A 1 111 ? 3.190 3.956 -32.364 1.00 58.94 111 ALA A C 1
ATOM 748 O O . ALA A 1 111 ? 2.455 3.508 -31.484 1.00 58.94 111 ALA A O 1
ATOM 749 N N . PRO A 1 112 ? 3.736 5.185 -32.244 1.00 61.97 112 PRO A N 1
ATOM 750 C CA . PRO A 1 112 ? 3.475 6.082 -31.109 1.00 61.97 112 PRO A CA 1
ATOM 751 C C . PRO A 1 112 ? 1.981 6.323 -30.824 1.00 61.97 112 PRO A C 1
ATOM 753 O O . PRO A 1 112 ? 1.598 6.523 -29.676 1.00 61.97 112 PRO A O 1
ATOM 756 N N . ALA A 1 113 ? 1.127 6.233 -31.850 1.00 58.75 113 ALA A N 1
ATOM 757 C CA . ALA A 1 113 ? -0.328 6.326 -31.720 1.00 58.75 113 ALA A CA 1
ATOM 758 C C . ALA A 1 113 ? -0.943 5.213 -30.844 1.00 58.75 113 ALA A C 1
ATOM 760 O O . ALA A 1 113 ? -1.952 5.446 -30.182 1.00 58.75 113 ALA A O 1
ATOM 761 N N . VAL A 1 114 ? -0.320 4.029 -30.782 1.00 63.59 114 VAL A N 1
ATOM 762 C CA . VAL A 1 114 ? -0.754 2.926 -29.903 1.00 63.59 114 VAL A CA 1
ATOM 763 C C . VAL A 1 114 ? -0.553 3.306 -28.439 1.00 63.59 114 VAL A C 1
ATOM 765 O O . VAL A 1 114 ? -1.438 3.086 -27.619 1.00 63.59 114 VAL A O 1
ATOM 768 N N . MET A 1 115 ? 0.570 3.955 -28.120 1.00 65.25 115 MET A N 1
ATOM 769 C CA . MET A 1 115 ? 0.860 4.430 -26.764 1.00 65.25 115 MET A CA 1
ATOM 770 C C . MET A 1 115 ? -0.109 5.521 -26.314 1.00 65.25 115 MET A C 1
ATOM 772 O O . MET A 1 115 ? -0.518 5.531 -25.156 1.00 65.25 115 MET A O 1
ATOM 776 N N . THR A 1 116 ? -0.519 6.404 -27.227 1.00 65.38 116 THR A N 1
ATOM 777 C CA . THR A 1 116 ? -1.563 7.401 -26.955 1.00 65.38 116 THR A CA 1
ATOM 778 C C . THR A 1 116 ? -2.906 6.735 -26.667 1.00 65.38 116 THR A C 1
ATOM 780 O O . THR A 1 116 ? -3.522 7.046 -25.655 1.00 65.38 116 THR A O 1
ATOM 783 N N . SER A 1 117 ? -3.318 5.756 -27.476 1.00 63.66 117 SER A N 1
ATOM 784 C CA . SER A 1 117 ? -4.576 5.034 -27.243 1.00 63.66 117 SER A CA 1
ATOM 785 C C . SER A 1 117 ? -4.563 4.221 -25.939 1.00 63.66 117 SER A C 1
ATOM 787 O O . SER A 1 117 ? -5.575 4.129 -25.241 1.00 63.66 117 SER A O 1
ATOM 789 N N . PHE A 1 118 ? -3.403 3.681 -25.554 1.00 67.88 118 PHE A N 1
ATOM 790 C CA . PHE A 1 118 ? -3.228 3.026 -24.257 1.00 67.88 118 PHE A CA 1
ATOM 791 C C . PHE A 1 118 ? -3.362 4.019 -23.112 1.00 67.88 118 PHE A C 1
ATOM 793 O O . PHE A 1 118 ? -4.069 3.748 -22.148 1.00 67.88 118 PHE A O 1
ATOM 800 N N . ALA A 1 119 ? -2.713 5.178 -23.226 1.00 64.12 119 ALA A N 1
ATOM 801 C CA . ALA A 1 119 ? -2.814 6.241 -22.238 1.00 64.12 119 ALA A CA 1
ATOM 802 C C . ALA A 1 119 ? -4.268 6.711 -22.065 1.00 64.12 119 ALA A C 1
ATOM 804 O O . ALA A 1 119 ? -4.725 6.859 -20.937 1.00 64.12 119 ALA A O 1
ATOM 805 N N . GLU A 1 120 ? -5.009 6.878 -23.161 1.00 67.75 120 GLU A N 1
ATOM 806 C CA . GLU A 1 120 ? -6.431 7.243 -23.147 1.00 67.75 120 GLU A CA 1
ATOM 807 C C . GLU A 1 120 ? -7.293 6.172 -22.465 1.00 67.75 120 GLU A C 1
ATOM 809 O O . GLU A 1 120 ? -8.114 6.500 -21.610 1.00 67.75 120 GLU A O 1
ATOM 814 N N . SER A 1 121 ? -7.051 4.890 -22.760 1.00 62.41 121 SER A N 1
ATOM 815 C CA . SER A 1 121 ? -7.768 3.769 -22.129 1.00 62.41 121 SER A CA 1
ATOM 816 C C . SER A 1 121 ? -7.480 3.670 -20.624 1.00 62.41 121 SER A C 1
ATOM 818 O O . SER A 1 121 ? -8.361 3.347 -19.832 1.00 62.41 121 SER A O 1
ATOM 820 N N . LEU A 1 122 ? -6.251 3.991 -20.207 1.00 69.19 122 LEU A N 1
ATOM 821 C CA . LEU A 1 122 ? -5.837 4.017 -18.801 1.00 69.19 122 LEU A CA 1
ATOM 822 C C . LEU A 1 122 ? -6.371 5.236 -18.041 1.00 69.19 122 LEU A C 1
ATOM 824 O O . LEU A 1 122 ? -6.545 5.168 -16.824 1.00 69.19 122 LEU A O 1
ATOM 828 N N . ALA A 1 123 ? -6.626 6.347 -18.738 1.00 66.44 123 ALA A N 1
ATOM 829 C CA . ALA A 1 123 ? -7.053 7.603 -18.122 1.00 66.44 123 ALA A CA 1
ATOM 830 C C . ALA A 1 123 ? -8.443 7.492 -17.492 1.00 66.44 123 ALA A C 1
ATOM 832 O O . ALA A 1 123 ? -8.727 8.181 -16.516 1.00 66.44 123 ALA A O 1
ATOM 833 N N . VAL A 1 124 ? -9.276 6.591 -18.018 1.00 62.00 124 VAL A N 1
ATOM 834 C CA . VAL A 1 124 ? -10.608 6.283 -17.481 1.00 62.00 124 VAL A CA 1
ATOM 835 C C . VAL A 1 124 ? -10.522 5.594 -16.112 1.00 62.00 124 VAL A C 1
ATOM 837 O O . VAL A 1 124 ? -11.443 5.714 -15.312 1.00 62.00 124 VAL A O 1
ATOM 840 N N . VAL A 1 125 ? -9.408 4.912 -15.815 1.00 67.81 125 VAL A N 1
ATOM 841 C CA . VAL A 1 12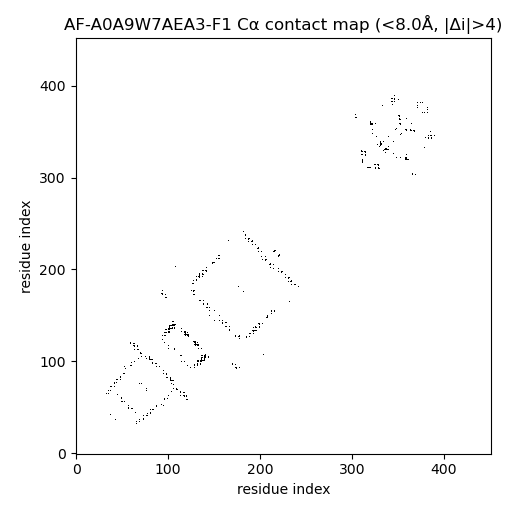5 ? -9.250 4.088 -14.603 1.00 67.81 125 VAL A CA 1
ATOM 842 C C . VAL A 1 125 ? -8.535 4.836 -13.475 1.00 67.81 125 VAL A C 1
ATOM 844 O O . VAL A 1 125 ? -8.869 4.661 -12.309 1.00 67.81 125 VAL A O 1
ATOM 847 N N . GLY A 1 126 ? -7.570 5.706 -13.786 1.00 74.81 126 GLY A N 1
ATOM 848 C CA . GLY A 1 126 ? -6.904 6.510 -12.761 1.00 74.81 126 GLY A CA 1
ATOM 849 C C . GLY A 1 126 ? -5.895 7.500 -13.330 1.00 74.81 126 GLY A C 1
ATOM 850 O O . GLY A 1 126 ? -5.178 7.188 -14.276 1.00 74.81 126 GLY A O 1
ATOM 851 N N . GLY A 1 127 ? -5.791 8.688 -12.725 1.00 82.88 127 GLY A N 1
ATOM 852 C CA . GLY A 1 127 ? -5.015 9.808 -13.279 1.00 82.88 127 GLY A CA 1
ATOM 853 C C . GLY A 1 127 ? -3.522 9.524 -13.496 1.00 82.88 127 GLY A C 1
ATOM 854 O O . GLY A 1 127 ? -2.922 10.059 -14.426 1.00 82.88 127 GLY A O 1
ATOM 855 N N . HIS A 1 128 ? -2.912 8.661 -12.678 1.00 86.44 128 HIS A N 1
ATOM 856 C CA . HIS A 1 128 ? -1.486 8.314 -12.781 1.00 86.44 128 HIS A CA 1
ATOM 857 C C . HIS A 1 128 ? -1.204 7.171 -13.758 1.00 86.44 128 HIS A C 1
ATOM 859 O O . HIS A 1 128 ? -0.081 7.046 -14.251 1.00 86.44 128 HIS A O 1
ATOM 865 N N . LEU A 1 129 ? -2.204 6.331 -14.041 1.00 83.38 129 LEU A N 1
ATOM 866 C CA . LEU A 1 129 ? -2.039 5.115 -14.835 1.00 83.38 129 LEU A CA 1
ATOM 867 C C . LEU A 1 129 ? -1.618 5.374 -16.284 1.00 83.38 129 LEU A C 1
ATOM 869 O O . LEU A 1 129 ? -0.738 4.642 -16.735 1.00 83.38 129 LEU A O 1
ATOM 873 N N . PRO A 1 130 ? -2.121 6.405 -16.992 1.00 84.12 130 PRO A N 1
ATOM 874 C CA . PRO A 1 130 ? -1.628 6.764 -18.319 1.00 84.12 130 PRO A CA 1
ATOM 875 C C . PRO A 1 130 ? -0.112 6.945 -18.340 1.00 84.12 130 PRO A C 1
ATOM 877 O O . PRO A 1 130 ? 0.584 6.296 -19.119 1.00 84.12 130 PRO A O 1
ATOM 880 N N . TYR A 1 131 ? 0.411 7.756 -17.418 1.00 87.50 131 TYR A N 1
ATOM 881 C CA . TYR A 1 131 ? 1.836 8.068 -17.351 1.00 87.50 131 TYR A CA 1
ATOM 882 C C . TYR A 1 131 ? 2.676 6.839 -17.005 1.00 87.50 131 TYR A C 1
ATOM 884 O O . TYR A 1 131 ? 3.736 6.615 -17.591 1.00 87.50 131 TYR A O 1
ATOM 892 N N . ILE A 1 132 ? 2.188 6.009 -16.079 1.00 86.00 132 ILE A N 1
ATOM 893 C CA . ILE A 1 132 ? 2.851 4.760 -15.695 1.00 86.00 132 ILE A CA 1
ATOM 894 C C . ILE A 1 132 ? 2.854 3.763 -16.860 1.00 86.00 132 ILE A C 1
ATOM 896 O O . ILE A 1 132 ? 3.892 3.169 -17.149 1.00 86.00 132 ILE A O 1
ATOM 900 N N . GLY A 1 133 ? 1.724 3.590 -17.545 1.00 80.56 133 GLY A N 1
ATOM 901 C CA . GLY A 1 133 ? 1.594 2.692 -18.689 1.00 80.56 133 GLY A CA 1
ATOM 902 C C . GLY A 1 133 ? 2.520 3.092 -19.834 1.00 80.56 133 GLY A C 1
ATOM 903 O O . GLY A 1 133 ? 3.273 2.254 -20.334 1.00 80.56 133 GLY A O 1
ATOM 904 N N . VAL A 1 134 ? 2.551 4.383 -20.183 1.00 83.25 134 VAL A N 1
ATOM 905 C CA . VAL A 1 134 ? 3.439 4.909 -21.230 1.00 83.25 134 VAL A CA 1
ATOM 906 C C . VAL A 1 134 ? 4.913 4.770 -20.829 1.00 83.25 134 VAL A C 1
ATOM 908 O O . VAL A 1 134 ? 5.740 4.346 -21.636 1.00 83.25 134 VAL A O 1
ATOM 911 N N . ALA A 1 135 ? 5.266 5.047 -19.570 1.00 87.56 135 ALA A N 1
ATOM 912 C CA . ALA A 1 135 ? 6.620 4.827 -19.061 1.00 87.56 135 ALA A CA 1
ATOM 913 C C . ALA A 1 135 ? 7.040 3.345 -19.138 1.00 87.56 135 ALA A C 1
ATOM 915 O O . ALA A 1 135 ? 8.151 3.033 -19.578 1.00 87.56 135 ALA A O 1
ATOM 916 N N . CYS A 1 136 ? 6.152 2.421 -18.759 1.00 84.69 136 CYS A N 1
ATOM 917 C CA . CYS A 1 136 ? 6.380 0.978 -18.849 1.00 84.69 136 CYS A CA 1
ATOM 918 C C . CYS A 1 136 ? 6.554 0.505 -20.298 1.00 84.69 136 CYS A C 1
ATOM 920 O O . CYS A 1 136 ? 7.463 -0.285 -20.566 1.00 84.69 136 CYS A O 1
ATOM 922 N N . GLY A 1 137 ? 5.743 1.003 -21.236 1.00 79.19 137 GLY A N 1
ATOM 923 C CA . GLY A 1 137 ? 5.888 0.688 -22.660 1.00 79.19 137 GLY A CA 1
ATOM 924 C C . GLY A 1 137 ? 7.183 1.248 -23.259 1.00 79.19 137 GLY A C 1
ATOM 925 O O . GLY A 1 137 ? 7.885 0.528 -23.968 1.00 79.19 137 GLY A O 1
ATOM 926 N N . ALA A 1 138 ? 7.588 2.471 -22.890 1.00 85.00 138 ALA A N 1
ATOM 927 C CA . ALA A 1 138 ? 8.875 3.049 -23.296 1.00 85.00 138 ALA A CA 1
ATOM 928 C C . ALA A 1 138 ? 10.072 2.239 -22.761 1.00 85.00 138 ALA A C 1
ATOM 930 O O . ALA A 1 138 ? 11.044 1.994 -23.476 1.00 85.00 138 ALA A O 1
ATOM 931 N N . ILE A 1 139 ? 9.998 1.764 -21.513 1.00 86.50 139 ILE A N 1
ATOM 932 C CA . ILE A 1 139 ? 10.988 0.832 -20.954 1.00 86.50 139 ILE A CA 1
ATOM 933 C C . ILE A 1 139 ? 11.014 -0.478 -21.742 1.00 86.50 139 ILE A C 1
ATOM 935 O O . ILE A 1 139 ? 12.097 -0.988 -22.043 1.00 86.50 139 ILE A O 1
ATOM 939 N N . GLY A 1 140 ? 9.840 -1.002 -22.099 1.00 80.38 140 GLY A N 1
ATOM 940 C CA . GLY A 1 140 ? 9.711 -2.116 -23.024 1.00 80.38 140 GLY A CA 1
ATOM 941 C C . GLY A 1 140 ? 10.52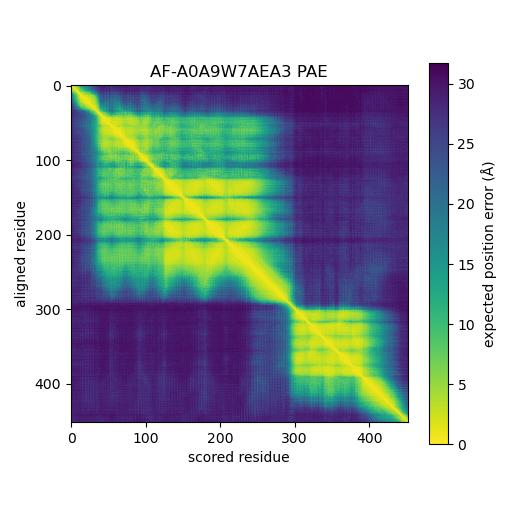3 -1.854 -24.293 1.00 80.38 140 GLY A C 1
ATOM 942 O O . GLY A 1 140 ? 11.511 -2.539 -24.545 1.00 80.38 140 GLY A O 1
ATOM 943 N N . ALA A 1 141 ? 10.165 -0.847 -25.077 1.00 79.19 141 ALA A N 1
ATOM 944 C CA . ALA A 1 141 ? 10.849 -0.489 -26.325 1.00 79.19 141 ALA A CA 1
ATOM 945 C C . ALA A 1 141 ? 12.394 -0.485 -26.204 1.00 79.19 141 ALA A C 1
ATOM 947 O O . ALA A 1 141 ? 13.117 -1.139 -26.971 1.00 79.19 141 ALA A O 1
ATOM 948 N N . ILE A 1 142 ? 12.919 0.140 -25.142 1.00 85.50 142 ILE A N 1
ATOM 949 C CA . ILE A 1 142 ? 14.360 0.167 -24.838 1.00 85.50 142 ILE A CA 1
ATOM 950 C C . ILE A 1 142 ? 14.932 -1.253 -24.661 1.00 85.50 142 ILE A C 1
ATOM 952 O O . ILE A 1 142 ? 15.938 -1.613 -25.281 1.00 85.50 142 ILE A O 1
ATOM 956 N N . VAL A 1 143 ? 14.295 -2.084 -23.832 1.00 83.94 143 VAL A N 1
ATOM 957 C CA . VAL A 1 143 ? 14.743 -3.460 -23.557 1.00 83.94 143 VAL A CA 1
ATOM 958 C C . VAL A 1 143 ? 14.659 -4.344 -24.807 1.00 83.94 143 VAL A C 1
ATOM 960 O O . VAL A 1 143 ? 15.538 -5.183 -25.020 1.00 83.94 143 VAL A O 1
ATOM 963 N N . ALA A 1 144 ? 13.643 -4.159 -25.654 1.00 78.69 144 ALA A N 1
ATOM 964 C CA . ALA A 1 144 ? 13.478 -4.932 -26.886 1.00 78.69 144 ALA A CA 1
ATOM 965 C C . ALA A 1 144 ? 14.591 -4.603 -27.874 1.00 78.69 144 ALA A C 1
ATOM 967 O O . ALA A 1 144 ? 15.257 -5.512 -28.377 1.00 78.69 144 ALA A O 1
ATOM 968 N N . THR A 1 145 ? 14.869 -3.312 -28.060 1.00 81.19 145 THR A N 1
ATOM 969 C CA . THR A 1 145 ? 15.976 -2.845 -28.897 1.00 81.19 145 THR A CA 1
ATOM 970 C C . THR A 1 145 ? 17.303 -3.476 -28.459 1.00 81.19 145 THR A C 1
ATOM 972 O O . THR A 1 145 ? 18.075 -3.966 -29.292 1.00 81.19 145 THR A O 1
ATOM 975 N N . PHE A 1 146 ? 17.560 -3.565 -27.149 1.00 83.81 146 PHE A N 1
ATOM 976 C CA . PHE A 1 146 ? 18.753 -4.241 -26.636 1.00 83.81 146 PHE A CA 1
ATOM 977 C C . PHE A 1 146 ? 18.753 -5.752 -26.880 1.00 83.81 146 PHE A C 1
ATOM 979 O O . PHE A 1 146 ? 19.770 -6.277 -27.343 1.00 83.81 146 PHE A O 1
ATOM 986 N N . LYS A 1 147 ? 17.636 -6.453 -26.646 1.00 80.38 147 LYS A N 1
ATOM 987 C CA . LYS A 1 147 ? 17.518 -7.897 -26.929 1.00 80.38 147 LYS A CA 1
ATOM 988 C C . LYS A 1 147 ? 17.797 -8.202 -28.407 1.00 80.38 147 LYS A C 1
ATOM 990 O O . LYS A 1 147 ? 18.598 -9.088 -28.710 1.00 80.38 147 LYS A O 1
ATOM 995 N N . VAL A 1 148 ? 17.206 -7.431 -29.324 1.00 78.06 148 VAL A N 1
ATOM 996 C CA . VAL A 1 148 ? 17.383 -7.589 -30.780 1.00 78.06 148 VAL A CA 1
ATOM 997 C C . VAL A 1 148 ? 18.825 -7.317 -31.204 1.00 78.06 148 VAL A C 1
ATOM 999 O O . VAL A 1 148 ? 19.363 -8.016 -32.065 1.00 78.06 148 VAL A O 1
ATOM 1002 N N . SER A 1 149 ? 19.495 -6.351 -30.569 1.00 76.81 149 SER A N 1
ATOM 1003 C CA . SER A 1 149 ? 20.879 -6.002 -30.902 1.00 76.81 149 SER A CA 1
ATOM 1004 C C . SER A 1 149 ? 21.892 -7.135 -30.670 1.00 76.81 149 SER A C 1
ATOM 1006 O O . SER A 1 149 ? 22.989 -7.093 -31.241 1.00 76.81 149 SER A O 1
ATOM 1008 N N . LYS A 1 150 ? 21.547 -8.145 -29.848 1.00 75.50 150 LYS A N 1
ATOM 1009 C CA . LYS A 1 150 ? 22.454 -9.216 -29.387 1.00 75.50 150 LYS A CA 1
ATOM 1010 C C . LYS A 1 150 ? 23.795 -8.658 -28.899 1.00 75.50 150 LYS A C 1
ATOM 1012 O O . LYS A 1 150 ? 24.863 -9.228 -29.167 1.00 75.50 150 LYS A O 1
ATOM 1017 N N . ASP A 1 151 ? 23.763 -7.483 -28.281 1.00 73.81 151 ASP A N 1
ATOM 1018 C CA . ASP A 1 151 ? 24.949 -6.831 -27.757 1.00 73.81 151 ASP A CA 1
ATOM 1019 C C . ASP A 1 151 ? 25.211 -7.295 -26.321 1.00 73.81 151 ASP A C 1
ATOM 1021 O O . ASP A 1 151 ? 24.288 -7.435 -25.523 1.00 73.81 151 ASP A O 1
ATOM 1025 N N . GLN A 1 152 ? 26.475 -7.577 -26.008 1.00 74.50 152 GLN A N 1
ATOM 1026 C CA . GLN A 1 152 ? 26.907 -7.994 -24.667 1.00 74.50 152 GLN A CA 1
ATOM 1027 C C . GLN A 1 152 ? 27.718 -6.898 -23.964 1.00 74.50 152 GLN A C 1
ATOM 1029 O O . GLN A 1 152 ? 28.435 -7.164 -23.000 1.00 74.50 152 GLN A O 1
ATOM 1034 N N . ASP A 1 153 ? 27.617 -5.659 -24.445 1.00 83.12 153 ASP A N 1
ATOM 1035 C CA . ASP A 1 153 ? 28.238 -4.498 -23.818 1.00 83.12 153 ASP A CA 1
ATOM 1036 C C . ASP A 1 153 ? 27.742 -4.322 -22.365 1.00 83.12 153 ASP A C 1
ATOM 1038 O O . ASP A 1 153 ? 26.545 -4.387 -22.066 1.00 83.12 153 ASP A O 1
ATOM 1042 N N . LYS A 1 154 ? 28.675 -4.062 -21.441 1.00 85.50 154 LYS A N 1
ATOM 1043 C CA . LYS A 1 154 ? 28.374 -3.785 -20.027 1.00 85.50 154 LYS A CA 1
ATOM 1044 C C . LYS A 1 154 ? 27.446 -2.579 -19.853 1.00 85.50 154 LYS A C 1
ATOM 1046 O O . LYS A 1 154 ? 26.639 -2.555 -18.925 1.00 85.50 154 LYS A O 1
ATOM 1051 N N . ASN A 1 155 ? 27.533 -1.587 -20.736 1.00 86.69 155 ASN A N 1
ATOM 1052 C CA . ASN A 1 155 ? 26.657 -0.420 -20.737 1.00 86.69 155 ASN A CA 1
ATOM 1053 C C . ASN A 1 155 ? 25.223 -0.811 -21.108 1.00 86.69 155 ASN A C 1
ATOM 1055 O O . ASN A 1 155 ? 24.290 -0.376 -20.436 1.00 86.69 155 ASN A O 1
ATOM 1059 N N . VAL A 1 156 ? 25.046 -1.684 -22.107 1.00 87.38 156 VAL A N 1
ATOM 1060 C CA . VAL A 1 156 ? 23.731 -2.234 -22.483 1.00 87.38 156 VAL A CA 1
ATOM 1061 C C . VAL A 1 156 ? 23.128 -2.992 -21.303 1.00 87.38 156 VAL A C 1
ATOM 1063 O O . VAL A 1 156 ? 21.983 -2.737 -20.930 1.00 87.38 156 VAL A O 1
ATOM 1066 N N . GLN A 1 157 ? 23.912 -3.855 -20.649 1.00 87.12 157 GLN A N 1
ATOM 1067 C CA . GLN A 1 157 ? 23.466 -4.576 -19.450 1.00 87.12 157 GLN A CA 1
ATOM 1068 C C . GLN A 1 157 ? 23.064 -3.623 -18.319 1.00 87.12 157 GLN A C 1
ATOM 1070 O O . GLN A 1 157 ? 22.030 -3.822 -17.691 1.00 87.12 157 GLN A O 1
ATOM 1075 N N . THR A 1 158 ? 23.841 -2.562 -18.088 1.00 89.75 158 THR A N 1
ATOM 1076 C CA . THR A 1 158 ? 23.565 -1.570 -17.036 1.00 89.75 158 THR A CA 1
ATOM 1077 C C . THR A 1 158 ? 22.251 -0.831 -17.281 1.00 89.75 158 THR A C 1
ATOM 1079 O O . THR A 1 158 ? 21.445 -0.694 -16.361 1.00 89.75 158 THR A O 1
ATOM 1082 N N . VAL A 1 159 ? 22.007 -0.363 -18.511 1.00 89.94 159 VAL A N 1
ATOM 1083 C CA . VAL A 1 159 ? 20.750 0.323 -18.853 1.00 89.94 159 VAL A CA 1
ATOM 1084 C C . VAL A 1 159 ? 19.574 -0.654 -18.804 1.00 89.94 159 VAL A C 1
ATOM 1086 O O . VAL A 1 159 ? 18.525 -0.306 -18.270 1.00 89.94 159 VAL A O 1
ATOM 1089 N N . THR A 1 160 ? 19.755 -1.891 -19.273 1.00 87.81 160 THR A N 1
ATOM 1090 C CA . THR A 1 160 ? 18.722 -2.942 -19.218 1.00 87.81 160 THR A CA 1
ATOM 1091 C C . THR A 1 160 ? 18.330 -3.279 -17.777 1.00 87.81 160 THR A C 1
ATOM 1093 O O . THR A 1 160 ? 17.151 -3.296 -17.447 1.00 87.81 160 THR A O 1
ATOM 1096 N N . LEU A 1 161 ? 19.306 -3.490 -16.888 1.00 89.31 161 LEU A N 1
ATOM 1097 C CA . LEU A 1 161 ? 19.056 -3.753 -15.466 1.00 89.31 161 LEU A CA 1
ATOM 1098 C C . LEU A 1 161 ? 18.353 -2.576 -14.787 1.00 89.31 161 LEU A C 1
ATOM 1100 O O . LEU A 1 161 ? 17.410 -2.775 -14.024 1.00 89.31 161 LEU A O 1
ATOM 1104 N N . TRP A 1 162 ? 18.794 -1.348 -15.072 1.00 94.62 162 TRP A N 1
ATOM 1105 C CA . TRP A 1 162 ? 18.172 -0.161 -14.496 1.00 94.62 162 TRP A CA 1
ATOM 1106 C C . TRP A 1 162 ? 16.722 -0.008 -14.964 1.00 94.62 162 TRP A C 1
ATOM 1108 O O . TRP A 1 162 ? 15.835 0.148 -14.130 1.00 94.62 162 TRP A O 1
ATOM 1118 N N . THR A 1 163 ? 16.469 -0.111 -16.270 1.00 90.44 163 THR A N 1
ATOM 1119 C CA . THR A 1 163 ? 15.120 0.017 -16.843 1.00 90.44 163 THR A CA 1
ATOM 1120 C C . THR A 1 163 ? 14.181 -1.073 -16.329 1.00 90.44 163 THR A C 1
ATOM 1122 O O . THR A 1 163 ? 13.078 -0.747 -15.901 1.00 90.44 163 THR A O 1
ATOM 1125 N N . ALA A 1 164 ? 14.635 -2.328 -16.244 1.00 85.25 164 ALA A N 1
ATOM 1126 C CA . ALA A 1 164 ? 13.868 -3.409 -15.620 1.00 85.25 164 ALA A CA 1
ATOM 1127 C C . ALA A 1 164 ? 13.500 -3.083 -14.161 1.00 85.25 164 ALA A C 1
ATOM 1129 O O . ALA A 1 164 ? 12.334 -3.161 -13.789 1.00 85.25 164 ALA A O 1
ATOM 1130 N N . SER A 1 165 ? 14.462 -2.597 -13.365 1.00 90.94 165 SER A N 1
ATOM 1131 C CA . SER A 1 165 ? 14.201 -2.210 -11.970 1.00 90.94 165 SER A CA 1
ATOM 1132 C C . SER A 1 165 ? 13.185 -1.068 -11.834 1.00 90.94 165 SER A C 1
ATOM 1134 O O . SER A 1 165 ? 12.432 -1.017 -10.862 1.00 90.94 165 SER A O 1
ATOM 1136 N N . VAL A 1 166 ? 13.162 -0.141 -12.800 1.00 91.94 166 VAL A N 1
ATOM 1137 C CA . VAL A 1 166 ? 12.200 0.967 -12.832 1.00 91.94 166 VAL A CA 1
ATOM 1138 C C . VAL A 1 166 ? 10.822 0.459 -13.241 1.00 91.94 166 VAL A C 1
ATOM 1140 O O . VAL A 1 166 ? 9.856 0.850 -12.598 1.00 91.94 166 VAL A O 1
ATOM 1143 N N . LYS A 1 167 ? 10.722 -0.441 -14.230 1.00 86.75 167 LYS A N 1
ATOM 1144 C CA . LYS A 1 167 ? 9.457 -1.089 -14.619 1.00 86.75 167 LYS A CA 1
ATOM 1145 C C . LYS A 1 167 ? 8.834 -1.831 -13.438 1.00 86.75 167 LYS A C 1
ATOM 1147 O O . LYS A 1 167 ? 7.681 -1.572 -13.112 1.00 86.75 167 LYS A O 1
ATOM 1152 N N . ASP A 1 168 ? 9.600 -2.685 -12.762 1.00 84.06 168 ASP A N 1
ATOM 1153 C CA . ASP A 1 168 ? 9.100 -3.448 -11.611 1.00 84.06 168 ASP A CA 1
ATOM 1154 C C . ASP A 1 168 ? 8.614 -2.512 -10.499 1.00 84.06 168 ASP A C 1
ATOM 1156 O O . ASP A 1 168 ? 7.536 -2.691 -9.932 1.00 84.06 168 ASP A O 1
ATOM 1160 N N . TRP A 1 169 ? 9.382 -1.454 -10.224 1.00 91.94 169 TRP A N 1
ATOM 1161 C CA . TRP A 1 169 ? 8.994 -0.438 -9.255 1.00 91.94 169 TRP A CA 1
ATOM 1162 C C . TRP A 1 169 ? 7.717 0.313 -9.663 1.00 91.94 169 TRP A C 1
ATOM 1164 O O . TRP A 1 169 ? 6.833 0.474 -8.825 1.00 91.94 169 TRP A O 1
ATOM 1174 N N . LEU A 1 170 ? 7.581 0.722 -10.927 1.00 87.50 170 LEU A N 1
ATOM 1175 C CA . LEU A 1 170 ? 6.384 1.390 -11.448 1.00 87.50 170 LEU A CA 1
ATOM 1176 C C . LEU A 1 170 ? 5.137 0.506 -11.336 1.00 87.50 170 LEU A C 1
ATOM 1178 O O . LEU A 1 170 ? 4.087 0.992 -10.924 1.00 87.50 170 LEU A O 1
ATOM 1182 N N . ILE A 1 171 ? 5.260 -0.795 -11.610 1.00 81.75 171 ILE A N 1
ATOM 1183 C CA . ILE A 1 171 ? 4.170 -1.769 -11.444 1.00 81.75 171 ILE A CA 1
ATOM 1184 C C . ILE A 1 171 ? 3.743 -1.866 -9.971 1.00 81.75 171 ILE A C 1
ATOM 1186 O O . ILE A 1 171 ? 2.548 -1.871 -9.671 1.00 81.75 171 ILE A O 1
ATOM 1190 N N . MET A 1 172 ? 4.694 -1.898 -9.028 1.00 84.19 172 MET A N 1
ATOM 1191 C CA . MET A 1 172 ? 4.356 -1.881 -7.597 1.00 84.19 172 MET A CA 1
ATOM 1192 C C . MET A 1 172 ? 3.673 -0.574 -7.174 1.00 84.19 172 MET A C 1
ATOM 1194 O O . MET A 1 172 ? 2.767 -0.590 -6.340 1.00 84.19 172 MET A O 1
ATOM 1198 N N . VAL A 1 173 ? 4.132 0.555 -7.717 1.00 86.44 173 VAL A N 1
ATOM 1199 C CA . VAL A 1 173 ? 3.616 1.891 -7.400 1.00 86.44 173 VAL A CA 1
ATOM 1200 C C . VAL A 1 173 ? 2.213 2.095 -7.969 1.00 86.44 173 VAL A C 1
ATOM 1202 O O . VAL A 1 173 ? 1.382 2.670 -7.272 1.00 86.44 173 VAL A O 1
ATOM 1205 N N . ALA A 1 174 ? 1.912 1.555 -9.154 1.00 82.50 174 ALA A N 1
ATOM 1206 C CA . ALA A 1 174 ? 0.589 1.632 -9.778 1.00 82.50 174 ALA A CA 1
ATOM 1207 C C . ALA A 1 174 ? -0.529 1.171 -8.829 1.00 82.50 174 ALA A C 1
ATOM 1209 O O . ALA A 1 174 ? -1.515 1.880 -8.658 1.00 82.50 174 ALA A O 1
ATOM 1210 N N . LYS A 1 175 ? -0.329 0.047 -8.119 1.00 76.00 175 LYS A N 1
ATOM 1211 C CA . LYS A 1 175 ? -1.306 -0.465 -7.137 1.00 76.00 175 LYS A CA 1
ATOM 1212 C C . LYS A 1 175 ? -1.533 0.469 -5.945 1.00 76.00 175 LYS A C 1
ATOM 1214 O O . LYS A 1 175 ? -2.572 0.398 -5.298 1.00 76.00 175 LYS A O 1
ATOM 1219 N N . ARG A 1 176 ? -0.520 1.253 -5.566 1.00 77.50 176 ARG A N 1
ATOM 1220 C CA . ARG A 1 176 ? -0.571 2.108 -4.370 1.00 77.50 176 ARG A CA 1
ATOM 1221 C C . ARG A 1 176 ? -1.149 3.476 -4.682 1.00 77.50 176 ARG A C 1
ATOM 1223 O O . ARG A 1 176 ? -1.996 3.945 -3.938 1.00 77.50 176 ARG A O 1
ATOM 1230 N N . VAL A 1 177 ? -0.713 4.072 -5.784 1.00 80.88 177 VAL A N 1
ATOM 1231 C CA . VAL A 1 177 ? -1.098 5.435 -6.158 1.00 80.88 177 VAL A CA 1
ATOM 1232 C C . VAL A 1 177 ? -2.565 5.514 -6.583 1.00 80.88 177 VAL A C 1
ATOM 1234 O O . VAL A 1 177 ? -3.210 6.518 -6.308 1.00 80.88 177 VAL A O 1
ATOM 1237 N N . GLU A 1 178 ? -3.117 4.436 -7.151 1.00 72.00 178 GLU A N 1
ATOM 1238 C CA . GLU A 1 178 ? -4.561 4.303 -7.396 1.00 72.00 178 GLU A CA 1
ATOM 1239 C C . GLU A 1 178 ? -5.386 4.444 -6.106 1.00 72.00 178 GLU A C 1
ATOM 1241 O O . GLU A 1 178 ? -6.426 5.090 -6.104 1.00 72.00 178 GLU A O 1
ATOM 1246 N N . ARG A 1 179 ? -4.914 3.875 -4.989 1.00 70.94 179 ARG A N 1
ATOM 1247 C CA . ARG A 1 179 ? -5.647 3.902 -3.713 1.00 70.94 179 ARG A CA 1
ATOM 1248 C C . ARG A 1 179 ? -5.520 5.224 -2.974 1.00 70.94 179 ARG A C 1
ATOM 1250 O O . ARG A 1 179 ? -6.423 5.586 -2.232 1.00 70.94 179 ARG A O 1
ATOM 1257 N N . SER A 1 180 ? -4.380 5.887 -3.126 1.00 67.06 180 SER A N 1
ATOM 1258 C CA . SER A 1 180 ? -4.007 7.026 -2.293 1.00 67.06 180 SER A CA 1
ATOM 1259 C C . SER A 1 180 ? -4.263 8.383 -2.956 1.00 67.06 180 SER A C 1
ATOM 1261 O O . SER A 1 180 ? -3.988 9.406 -2.343 1.00 67.06 180 SER A O 1
ATOM 1263 N N . SER A 1 181 ? -4.750 8.415 -4.206 1.00 72.50 181 SER A N 1
ATOM 1264 C CA . SER A 1 181 ? -5.088 9.641 -4.953 1.00 72.50 181 SER A CA 1
ATOM 1265 C C . SER A 1 181 ? -4.018 10.739 -4.851 1.00 72.50 181 SER A C 1
ATOM 1267 O O . SER A 1 181 ? -4.327 11.910 -4.643 1.00 72.50 181 SER A O 1
ATOM 1269 N N . ALA A 1 182 ? -2.736 10.373 -4.974 1.00 83.06 182 ALA A N 1
ATOM 1270 C CA . ALA A 1 182 ? -1.600 11.278 -4.768 1.00 83.06 182 ALA A CA 1
ATOM 1271 C C . ALA A 1 182 ? -1.420 12.278 -5.933 1.00 83.06 182 ALA A C 1
ATOM 1273 O O . ALA A 1 182 ? -0.395 12.270 -6.621 1.00 83.06 182 ALA A O 1
ATOM 1274 N N . GLU A 1 183 ? -2.418 13.122 -6.201 1.00 85.62 183 GLU A N 1
ATOM 1275 C CA . GLU A 1 183 ? -2.490 14.030 -7.357 1.00 85.62 183 GLU A CA 1
ATOM 1276 C C . GLU A 1 183 ? -1.272 14.953 -7.479 1.00 85.62 183 GLU A C 1
ATOM 1278 O O . GLU A 1 183 ? -0.790 15.206 -8.583 1.00 85.62 183 GLU A O 1
ATOM 1283 N N . SER A 1 184 ? -0.697 15.379 -6.350 1.00 85.00 184 SER A N 1
ATOM 1284 C CA . SER A 1 184 ? 0.514 16.211 -6.305 1.00 85.00 184 SER A CA 1
ATOM 1285 C C . SER A 1 184 ? 1.729 15.572 -6.994 1.00 85.00 184 SER A C 1
ATOM 1287 O O . SER A 1 184 ? 2.649 16.281 -7.401 1.00 85.00 184 SER A O 1
ATOM 1289 N N . THR A 1 185 ? 1.733 14.247 -7.173 1.00 90.19 185 THR A N 1
ATOM 1290 C CA . THR A 1 185 ? 2.819 13.505 -7.833 1.00 90.19 185 THR A CA 1
ATOM 1291 C C . THR A 1 185 ? 2.627 13.331 -9.342 1.00 90.19 185 THR A C 1
ATOM 1293 O O . THR A 1 185 ? 3.571 12.924 -10.020 1.00 90.19 185 THR A O 1
ATOM 1296 N N . LEU A 1 186 ? 1.460 13.682 -9.903 1.00 90.25 186 LEU A N 1
ATOM 1297 C CA . LEU A 1 186 ? 1.177 13.560 -11.343 1.00 90.25 186 LEU A CA 1
ATOM 1298 C C . LEU A 1 186 ? 2.247 14.217 -12.237 1.00 90.25 186 LEU A C 1
ATOM 1300 O O . LEU A 1 186 ? 2.726 13.544 -13.154 1.00 90.25 186 LEU A O 1
ATOM 1304 N N . PRO A 1 187 ? 2.713 15.457 -11.964 1.00 93.19 187 PRO A N 1
ATOM 1305 C CA . PRO A 1 187 ? 3.731 16.095 -12.802 1.00 93.19 187 PRO A CA 1
ATOM 1306 C C . PRO A 1 187 ? 5.062 15.331 -12.825 1.00 93.19 187 PRO A C 1
ATOM 1308 O O . PRO A 1 187 ? 5.782 15.364 -13.819 1.00 93.19 187 PRO A O 1
ATOM 1311 N N . LEU A 1 188 ? 5.392 14.614 -11.745 1.00 92.56 188 LEU A N 1
ATOM 1312 C CA . LEU A 1 188 ? 6.623 13.828 -11.645 1.00 92.56 188 LEU A CA 1
ATOM 1313 C C . LEU A 1 188 ? 6.527 12.514 -12.432 1.00 92.56 188 LEU A C 1
ATOM 1315 O O . LEU A 1 188 ? 7.506 12.105 -13.057 1.00 92.56 188 LEU A O 1
ATOM 1319 N N . PHE A 1 189 ? 5.352 11.874 -12.459 1.00 93.19 189 PHE A N 1
ATOM 1320 C CA . PHE A 1 189 ? 5.107 10.736 -13.352 1.00 93.19 189 PHE A CA 1
ATOM 1321 C C . PHE A 1 189 ? 5.157 11.150 -14.823 1.00 93.19 189 PHE A C 1
ATOM 1323 O O . PHE A 1 189 ? 5.771 10.448 -15.626 1.00 93.19 189 PHE A O 1
ATOM 1330 N N . GLN A 1 190 ? 4.583 12.305 -15.166 1.00 93.31 190 GLN A N 1
ATOM 1331 C CA . GLN A 1 190 ? 4.671 12.860 -16.514 1.00 93.31 190 GLN A CA 1
ATOM 1332 C C . GLN A 1 190 ? 6.125 13.165 -16.905 1.00 93.31 190 GLN A C 1
ATOM 1334 O O . GLN A 1 190 ? 6.587 12.727 -17.954 1.00 93.31 190 GLN A O 1
ATOM 1339 N N . ALA A 1 191 ? 6.896 13.820 -16.032 1.00 92.50 191 ALA A N 1
ATOM 1340 C CA . ALA A 1 191 ? 8.311 14.090 -16.290 1.00 92.50 191 ALA A CA 1
ATOM 1341 C C . ALA A 1 191 ? 9.132 12.801 -16.495 1.00 92.50 191 ALA A C 1
ATOM 1343 O O . ALA A 1 191 ? 10.052 12.761 -17.322 1.00 92.50 191 ALA A O 1
ATOM 1344 N N . LEU A 1 192 ? 8.800 11.732 -15.758 1.00 94.69 192 LEU A N 1
ATOM 1345 C CA . LEU A 1 192 ? 9.435 10.426 -15.925 1.00 94.69 192 LEU A CA 1
ATOM 1346 C C . LEU A 1 192 ? 9.073 9.803 -17.276 1.00 94.69 192 LEU A C 1
ATOM 1348 O O . LEU A 1 192 ? 9.966 9.329 -17.981 1.00 94.69 192 LEU A O 1
ATOM 1352 N N . GLN A 1 193 ? 7.790 9.822 -17.637 1.00 92.75 193 GLN A N 1
ATOM 1353 C CA . GLN A 1 193 ? 7.304 9.372 -18.937 1.00 92.75 193 GLN A CA 1
ATOM 1354 C C . GLN A 1 193 ? 8.060 10.074 -20.070 1.00 92.75 193 GLN A C 1
ATOM 1356 O O . GLN A 1 193 ? 8.637 9.407 -20.928 1.00 92.75 193 GLN A O 1
ATOM 1361 N N . ASP A 1 194 ? 8.108 11.405 -20.042 1.00 92.31 194 ASP A N 1
ATOM 1362 C CA . ASP A 1 194 ? 8.731 12.212 -21.091 1.00 92.31 194 ASP A CA 1
ATOM 1363 C C . ASP A 1 194 ? 10.228 11.899 -21.210 1.00 92.31 194 ASP A C 1
ATOM 1365 O O . ASP A 1 194 ? 10.753 11.698 -22.307 1.00 92.31 194 ASP A O 1
ATOM 1369 N N . SER A 1 195 ? 10.912 11.749 -20.073 1.00 93.31 195 SER A N 1
ATOM 1370 C CA . SER A 1 195 ? 12.327 11.367 -20.042 1.00 93.31 195 SER A CA 1
ATOM 1371 C C . SER A 1 195 ? 12.570 9.976 -20.640 1.00 93.31 195 SER A C 1
ATOM 1373 O O . SER A 1 195 ? 13.543 9.772 -21.369 1.00 93.31 195 SER A O 1
ATOM 1375 N N . LEU A 1 196 ? 11.695 9.006 -20.359 1.00 92.12 196 LEU A N 1
ATOM 1376 C CA . LEU A 1 196 ? 11.798 7.647 -20.899 1.00 92.12 196 LEU A CA 1
ATOM 1377 C C . LEU A 1 196 ? 11.464 7.587 -22.393 1.00 92.12 196 LEU A C 1
ATOM 1379 O O . LEU A 1 196 ? 12.129 6.851 -23.124 1.00 92.12 196 LEU A O 1
ATOM 1383 N N . LEU A 1 197 ? 10.505 8.386 -22.867 1.00 88.88 197 LEU A N 1
ATOM 1384 C CA . LEU A 1 197 ? 10.187 8.502 -24.291 1.00 88.88 197 LEU A CA 1
ATOM 1385 C C . LEU A 1 197 ? 11.366 9.068 -25.087 1.00 88.88 197 LEU A C 1
ATOM 1387 O O . LEU A 1 197 ? 11.715 8.508 -26.124 1.00 88.88 197 LEU A O 1
ATOM 1391 N N . VAL A 1 198 ? 12.050 10.095 -24.570 1.00 91.50 198 VAL A N 1
ATOM 1392 C CA . VAL A 1 198 ? 13.267 10.642 -25.198 1.00 91.50 198 VAL A CA 1
ATOM 1393 C C . VAL A 1 198 ? 14.362 9.576 -25.312 1.00 91.50 198 VAL A C 1
ATOM 1395 O O . VAL A 1 198 ? 15.027 9.461 -26.344 1.00 91.50 198 VAL A O 1
ATOM 1398 N N . ILE A 1 199 ? 14.555 8.764 -24.268 1.00 91.31 199 ILE A N 1
ATOM 1399 C CA . ILE A 1 199 ? 15.523 7.657 -24.291 1.00 91.31 199 ILE A CA 1
ATOM 1400 C C . ILE A 1 199 ? 15.107 6.604 -25.327 1.00 91.31 199 ILE A C 1
ATOM 1402 O O . ILE A 1 199 ? 15.954 6.134 -26.090 1.00 91.31 199 ILE A O 1
ATOM 1406 N N . SER A 1 200 ? 13.821 6.255 -25.375 1.00 88.50 200 SER A N 1
ATOM 1407 C CA . SER A 1 200 ? 13.265 5.298 -26.334 1.00 88.50 200 SER A CA 1
ATOM 1408 C C . SER A 1 200 ? 13.441 5.763 -27.787 1.00 88.50 200 SER A C 1
ATOM 1410 O O . SER A 1 200 ? 13.908 5.006 -28.637 1.00 88.50 200 SER A O 1
ATOM 1412 N N . GLU A 1 201 ? 13.191 7.039 -28.079 1.00 87.19 201 GLU A N 1
ATOM 1413 C CA . GLU A 1 201 ? 13.387 7.624 -29.412 1.00 87.19 201 GLU A CA 1
ATOM 1414 C C . GLU A 1 201 ? 14.862 7.579 -29.859 1.00 87.19 201 GLU A C 1
ATOM 1416 O O . GLU A 1 201 ? 15.195 7.284 -31.014 1.00 87.19 201 GLU A O 1
ATOM 1421 N N . GLN A 1 202 ? 15.797 7.809 -28.933 1.00 86.94 202 GLN A N 1
ATOM 1422 C CA . GLN A 1 202 ? 17.224 7.668 -29.232 1.00 86.94 202 GLN A CA 1
ATOM 1423 C C . GLN A 1 202 ? 17.606 6.222 -29.575 1.00 86.94 202 GLN A C 1
ATOM 1425 O O . GLN A 1 202 ? 18.489 6.015 -30.414 1.00 86.94 202 GLN A O 1
ATOM 1430 N N . MET A 1 203 ? 16.941 5.235 -28.965 1.00 83.56 203 MET A N 1
ATOM 1431 C CA . MET A 1 203 ? 17.140 3.810 -29.252 1.00 83.56 203 MET A CA 1
ATOM 1432 C C . MET A 1 203 ? 16.602 3.434 -30.631 1.00 83.56 203 MET A C 1
ATOM 1434 O O . MET A 1 203 ? 17.335 2.833 -31.425 1.00 83.56 203 MET A O 1
ATOM 1438 N N . SER A 1 204 ? 15.369 3.836 -30.948 1.00 80.19 204 SER A N 1
ATOM 1439 C CA . SER A 1 204 ? 14.712 3.490 -32.214 1.00 80.19 204 SER A CA 1
ATOM 1440 C C . SER A 1 204 ? 15.472 4.060 -33.418 1.00 80.19 204 SER A C 1
ATOM 1442 O O . SER A 1 204 ? 15.768 3.347 -34.381 1.00 80.19 204 SER A O 1
ATOM 1444 N N . THR A 1 205 ? 15.937 5.310 -33.324 1.00 81.62 205 THR A N 1
ATOM 1445 C CA . THR A 1 205 ? 16.730 5.968 -34.378 1.00 81.62 205 THR A CA 1
ATOM 1446 C C . THR A 1 205 ? 18.125 5.355 -34.579 1.00 81.62 205 THR A C 1
ATOM 1448 O O . THR A 1 205 ? 18.762 5.559 -35.622 1.00 81.62 205 THR A O 1
ATOM 1451 N N . ARG A 1 206 ? 18.639 4.588 -33.604 1.00 77.19 206 ARG A N 1
ATOM 1452 C CA . ARG A 1 206 ? 20.024 4.076 -33.580 1.00 77.19 206 ARG A CA 1
ATOM 1453 C C . ARG A 1 206 ? 20.130 2.560 -33.389 1.00 77.19 206 ARG A C 1
ATOM 1455 O O . ARG A 1 206 ? 21.207 2.079 -33.048 1.00 77.19 206 ARG A O 1
ATOM 1462 N N . ASN A 1 207 ? 19.090 1.803 -33.731 1.00 69.50 207 ASN A N 1
ATOM 1463 C CA . ASN A 1 207 ? 18.934 0.358 -33.493 1.00 69.50 207 ASN A CA 1
ATOM 1464 C C . ASN A 1 207 ? 19.987 -0.609 -34.106 1.00 69.50 207 ASN A C 1
ATOM 1466 O O . ASN A 1 207 ? 19.883 -1.824 -33.948 1.00 69.50 207 ASN A O 1
ATOM 1470 N N . ARG A 1 208 ? 21.035 -0.127 -34.793 1.00 74.94 208 ARG A N 1
ATOM 1471 C CA . ARG A 1 208 ? 22.126 -0.987 -35.296 1.00 74.94 208 ARG A CA 1
ATOM 1472 C C . ARG A 1 208 ? 23.166 -1.222 -34.199 1.00 74.94 208 ARG A C 1
ATOM 1474 O O . ARG A 1 208 ? 23.641 -0.259 -33.609 1.00 74.94 208 ARG A O 1
ATOM 1481 N N . LYS A 1 209 ? 23.630 -2.466 -34.024 1.00 66.12 209 LYS A N 1
ATOM 1482 C CA . LYS A 1 209 ? 24.581 -2.880 -32.964 1.00 66.12 209 LYS A CA 1
ATOM 1483 C C . LYS A 1 209 ? 25.736 -1.894 -32.702 1.00 66.12 209 LYS A C 1
ATOM 1485 O O . LYS A 1 209 ? 25.884 -1.390 -31.599 1.00 66.12 209 LYS A O 1
ATOM 1490 N N . TRP A 1 210 ? 26.511 -1.529 -33.727 1.00 69.75 210 TRP A N 1
ATOM 1491 C CA . TRP A 1 210 ? 27.642 -0.592 -33.570 1.00 69.75 210 TRP A CA 1
ATOM 1492 C C . TRP A 1 210 ? 27.227 0.848 -33.207 1.00 69.75 210 TRP A C 1
ATOM 1494 O O . TRP A 1 210 ? 28.031 1.616 -32.680 1.00 69.75 210 TRP A O 1
ATOM 1504 N N . ARG A 1 211 ? 25.982 1.238 -33.506 1.00 79.25 211 ARG A N 1
ATOM 1505 C CA . ARG A 1 2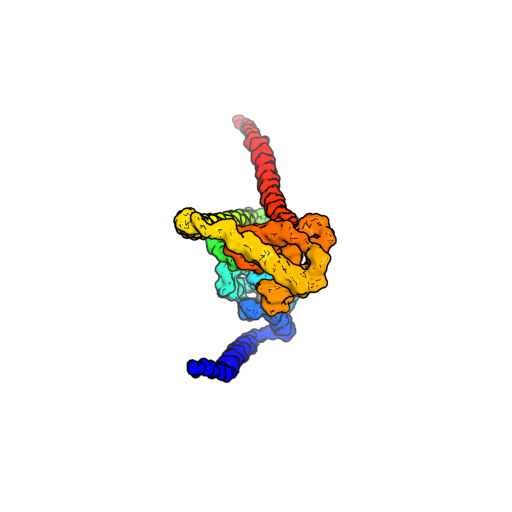11 ? 25.424 2.557 -33.182 1.00 79.25 211 ARG A CA 1
ATOM 1506 C C . ARG A 1 211 ? 24.923 2.620 -31.745 1.00 79.25 211 ARG A C 1
ATOM 1508 O O . ARG A 1 211 ? 25.056 3.684 -31.147 1.00 79.25 211 ARG A O 1
ATOM 1515 N N . ILE A 1 212 ? 24.432 1.509 -31.191 1.00 83.62 212 ILE A N 1
ATOM 1516 C CA . ILE A 1 212 ? 23.969 1.423 -29.799 1.00 83.62 212 ILE A CA 1
ATOM 1517 C C . ILE A 1 212 ? 25.130 1.694 -28.843 1.00 83.62 212 ILE A C 1
ATOM 1519 O O . ILE A 1 212 ? 25.049 2.640 -28.065 1.00 83.62 212 ILE A O 1
ATOM 1523 N N . GLY A 1 213 ? 26.251 0.974 -28.965 1.00 83.38 213 GLY A N 1
ATOM 1524 C CA . GLY A 1 213 ? 27.430 1.222 -28.121 1.00 83.38 213 GLY A CA 1
ATOM 1525 C C . GLY A 1 213 ? 27.913 2.680 -28.189 1.00 83.38 213 GLY A C 1
ATOM 1526 O O . GLY A 1 213 ? 28.113 3.331 -27.163 1.00 83.38 213 GLY A O 1
ATOM 1527 N N . LYS A 1 214 ? 27.993 3.252 -29.401 1.00 86.12 214 LYS A N 1
ATOM 1528 C CA . LYS A 1 214 ? 28.385 4.660 -29.600 1.00 86.12 214 LYS A CA 1
ATOM 1529 C C . LYS A 1 214 ? 27.382 5.647 -28.992 1.00 86.12 214 LYS A C 1
ATOM 1531 O O . LYS A 1 214 ? 27.782 6.669 -28.436 1.00 86.12 214 LYS A O 1
ATOM 1536 N N . MET A 1 215 ? 26.088 5.361 -29.094 1.00 90.12 215 MET A N 1
ATOM 1537 C CA . MET A 1 215 ? 25.032 6.174 -28.498 1.00 90.12 215 MET A CA 1
ATOM 1538 C C . MET A 1 215 ? 25.089 6.119 -26.973 1.00 90.12 215 MET A C 1
ATOM 1540 O O . MET A 1 215 ? 25.035 7.179 -26.362 1.00 90.12 215 MET A O 1
ATOM 1544 N N . LEU A 1 216 ? 25.270 4.945 -26.366 1.00 88.75 216 LEU A N 1
ATOM 1545 C CA . LEU A 1 216 ? 25.397 4.808 -24.910 1.00 88.75 216 LEU A CA 1
ATOM 1546 C C . LEU A 1 216 ? 26.594 5.593 -24.354 1.00 88.75 216 LEU A C 1
ATOM 1548 O O . LEU A 1 216 ? 26.525 6.150 -23.260 1.00 88.75 216 LEU A O 1
ATOM 1552 N N . SER A 1 217 ? 27.675 5.694 -25.132 1.00 89.31 217 SER A N 1
ATOM 1553 C CA . SER A 1 217 ? 28.828 6.543 -24.806 1.00 89.31 217 SER A CA 1
ATOM 1554 C C . SER A 1 217 ? 28.649 8.028 -25.147 1.00 89.31 217 SER A C 1
ATOM 1556 O O . SER A 1 217 ? 29.539 8.829 -24.870 1.00 89.31 217 SER A O 1
ATOM 1558 N N . SER A 1 218 ? 27.547 8.419 -25.791 1.00 93.00 218 SER A N 1
ATOM 1559 C CA . SER A 1 218 ? 27.339 9.807 -26.210 1.00 93.00 218 SER A CA 1
ATOM 1560 C C . SER A 1 218 ? 26.927 10.687 -25.032 1.00 93.00 218 SER A C 1
ATOM 1562 O O . SER A 1 218 ? 26.126 10.282 -24.191 1.00 93.00 218 SER A O 1
ATOM 1564 N N . ALA A 1 219 ? 27.436 11.922 -24.999 1.00 94.25 219 ALA A N 1
ATOM 1565 C CA . ALA A 1 219 ? 27.111 12.884 -23.946 1.00 94.25 219 ALA A CA 1
ATOM 1566 C C . ALA A 1 219 ? 25.603 13.181 -23.865 1.00 94.25 219 ALA A C 1
ATOM 1568 O O . ALA A 1 219 ? 25.067 13.332 -22.773 1.00 94.25 219 ALA A O 1
ATOM 1569 N N . THR A 1 220 ? 24.915 13.215 -25.013 1.00 93.81 220 THR A N 1
ATOM 1570 C CA . THR A 1 220 ? 23.459 13.410 -25.090 1.00 93.81 220 THR A CA 1
ATOM 1571 C C . THR A 1 220 ? 22.715 12.298 -24.361 1.00 93.81 220 THR A C 1
ATOM 1573 O O . THR A 1 220 ? 21.962 12.582 -23.437 1.00 93.81 220 THR A O 1
ATOM 1576 N N . PHE A 1 221 ? 23.008 11.035 -24.692 1.00 93.38 221 PHE A N 1
ATOM 1577 C CA . PHE A 1 221 ? 22.374 9.897 -24.031 1.00 93.38 221 PHE A CA 1
ATOM 1578 C C . PHE A 1 221 ? 22.668 9.879 -22.529 1.00 93.38 221 PHE A C 1
ATOM 1580 O O . PHE A 1 221 ? 21.765 9.680 -21.727 1.00 93.38 221 PHE A O 1
ATOM 1587 N N . GLN A 1 222 ? 23.922 10.107 -22.127 1.00 94.50 222 GLN A N 1
ATOM 1588 C CA . GLN A 1 222 ? 24.291 10.112 -20.709 1.00 94.50 222 GLN A CA 1
ATOM 1589 C C . GLN A 1 222 ? 23.576 11.209 -19.919 1.00 94.50 222 GLN A C 1
ATOM 1591 O O . GLN A 1 222 ? 23.169 10.966 -18.784 1.00 94.50 222 GLN A O 1
ATOM 1596 N N . ARG A 1 223 ? 23.400 12.394 -20.516 1.00 96.50 223 ARG A N 1
ATOM 1597 C CA . ARG A 1 223 ? 22.620 13.483 -19.926 1.00 96.50 223 ARG A CA 1
ATOM 1598 C C . ARG A 1 223 ? 21.160 13.073 -19.762 1.00 96.50 223 ARG A C 1
ATOM 1600 O O . ARG A 1 223 ? 20.643 13.175 -18.658 1.00 96.50 223 ARG A O 1
ATOM 1607 N N . ASP A 1 224 ? 20.522 12.584 -20.820 1.00 95.31 224 ASP A N 1
ATOM 1608 C CA . ASP A 1 224 ? 19.084 12.286 -20.809 1.00 95.31 224 ASP A CA 1
ATOM 1609 C C . ASP A 1 224 ? 18.771 11.068 -19.917 1.00 95.31 224 ASP A C 1
ATOM 1611 O O . ASP A 1 224 ? 17.824 11.081 -19.134 1.00 95.31 224 ASP A O 1
ATOM 1615 N N . PHE A 1 225 ? 19.649 10.061 -19.911 1.00 94.81 225 PHE A N 1
ATOM 1616 C CA . PHE A 1 225 ? 19.604 8.951 -18.958 1.00 94.81 225 PHE A CA 1
ATOM 1617 C C . PHE A 1 225 ? 19.851 9.404 -17.512 1.00 94.81 225 PHE A C 1
ATOM 1619 O O . PHE A 1 225 ? 19.256 8.869 -16.577 1.00 94.81 225 PHE A O 1
ATOM 1626 N N . GLY A 1 226 ? 20.728 10.391 -17.314 1.00 95.69 226 GLY A N 1
ATOM 1627 C CA . GLY A 1 226 ? 20.940 11.042 -16.024 1.00 95.69 226 GLY A CA 1
ATOM 1628 C C . GLY A 1 226 ? 19.690 11.769 -15.532 1.00 95.69 226 GLY A C 1
ATOM 1629 O O . GLY A 1 226 ? 19.319 11.595 -14.376 1.00 95.69 226 GLY A O 1
ATOM 1630 N N . LEU A 1 227 ? 19.008 12.506 -16.413 1.00 94.50 227 LEU A N 1
ATOM 1631 C CA . LEU A 1 227 ? 17.740 13.173 -16.106 1.00 94.50 227 LEU A CA 1
ATOM 1632 C C . LEU A 1 227 ? 16.668 12.160 -15.701 1.00 94.50 227 LEU A C 1
ATOM 1634 O O . LEU A 1 227 ? 16.117 12.291 -14.615 1.00 94.50 227 LEU A O 1
ATOM 1638 N N . ALA A 1 228 ? 16.470 11.090 -16.479 1.00 94.94 228 ALA A N 1
ATOM 1639 C CA . ALA A 1 228 ? 15.511 10.040 -16.127 1.00 94.94 228 ALA A CA 1
ATOM 1640 C C . ALA A 1 228 ? 15.801 9.418 -14.747 1.00 94.94 228 ALA A C 1
ATOM 1642 O O . ALA A 1 228 ? 14.884 9.173 -13.965 1.00 94.94 228 ALA A O 1
ATOM 1643 N N . LYS A 1 229 ? 17.078 9.200 -14.400 1.00 96.12 229 LYS A N 1
ATOM 1644 C CA . LYS A 1 229 ? 17.476 8.738 -13.058 1.00 96.12 229 LYS A CA 1
ATOM 1645 C C . LYS A 1 229 ? 17.112 9.729 -11.964 1.00 96.12 229 LYS A C 1
ATOM 1647 O O . LYS A 1 229 ? 16.600 9.305 -10.930 1.00 96.12 229 LYS A O 1
ATOM 1652 N N . THR A 1 230 ? 17.394 11.008 -12.181 1.00 96.12 230 THR A N 1
ATOM 1653 C CA . THR A 1 230 ? 17.049 12.073 -11.239 1.00 96.12 230 THR A CA 1
ATOM 1654 C C . THR A 1 230 ? 15.542 12.132 -11.032 1.00 96.12 230 THR A C 1
ATOM 1656 O O . THR A 1 230 ? 15.103 12.073 -9.890 1.00 96.12 230 THR A O 1
ATOM 1659 N N . THR A 1 231 ? 14.748 12.096 -12.103 1.00 94.81 231 THR A N 1
ATOM 1660 C CA . THR A 1 231 ? 13.283 12.113 -12.010 1.00 94.81 231 THR A CA 1
ATOM 1661 C C . THR A 1 231 ? 12.731 10.894 -11.270 1.00 94.81 231 THR A C 1
ATOM 1663 O O . THR A 1 231 ? 11.834 11.038 -10.446 1.00 94.81 231 THR A O 1
ATOM 1666 N N . VAL A 1 232 ? 13.294 9.692 -11.470 1.00 95.56 232 VAL A N 1
ATOM 1667 C CA . VAL A 1 232 ? 12.920 8.511 -10.662 1.00 95.56 232 VAL A CA 1
ATOM 1668 C C . VAL A 1 232 ? 13.213 8.736 -9.175 1.00 95.56 232 VAL A C 1
ATOM 1670 O O . VAL A 1 232 ? 12.425 8.315 -8.331 1.00 95.56 232 VAL A O 1
ATOM 1673 N N . LEU A 1 233 ? 14.345 9.355 -8.827 1.00 94.56 233 LEU A N 1
ATOM 1674 C CA . LEU A 1 233 ? 14.694 9.631 -7.430 1.00 94.56 233 LEU A CA 1
ATOM 1675 C C . LEU A 1 233 ? 13.791 10.703 -6.814 1.00 94.56 233 LEU A C 1
ATOM 1677 O O . LEU A 1 233 ? 13.318 10.513 -5.699 1.00 94.56 233 LEU A O 1
ATOM 1681 N N . GLU A 1 234 ? 13.519 11.782 -7.543 1.00 93.75 234 GLU A N 1
ATOM 1682 C CA . GLU A 1 234 ? 12.590 12.838 -7.130 1.00 93.75 234 GLU A CA 1
ATOM 1683 C C . GLU A 1 234 ? 11.188 12.276 -6.907 1.00 93.75 234 GLU A C 1
ATOM 1685 O O . GLU A 1 234 ? 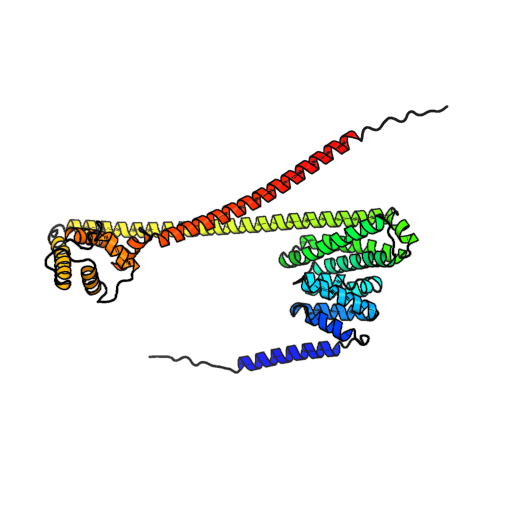10.600 12.501 -5.853 1.00 93.75 234 GLU A O 1
ATOM 1690 N N . LEU A 1 235 ? 10.694 11.453 -7.835 1.00 93.50 235 LEU A N 1
ATOM 1691 C CA . LEU A 1 235 ? 9.405 10.784 -7.699 1.00 93.50 235 LEU A CA 1
ATOM 1692 C C . LEU A 1 235 ? 9.380 9.814 -6.508 1.00 93.50 235 LEU A C 1
ATOM 1694 O O . LEU A 1 235 ? 8.403 9.778 -5.766 1.00 93.50 235 LEU A O 1
ATOM 1698 N N . LYS A 1 236 ? 10.455 9.049 -6.275 1.00 93.62 236 LYS A N 1
ATOM 1699 C CA . LYS A 1 236 ? 10.567 8.176 -5.091 1.00 93.62 236 LYS A CA 1
ATOM 1700 C C . LYS A 1 236 ? 10.536 8.958 -3.783 1.00 93.62 236 LYS A C 1
ATOM 1702 O O . LYS A 1 236 ? 9.927 8.480 -2.829 1.00 93.62 236 LYS A O 1
ATOM 1707 N N . ASN A 1 237 ? 11.195 10.112 -3.735 1.00 92.19 237 ASN A N 1
ATOM 1708 C CA . ASN A 1 237 ? 11.193 10.973 -2.558 1.00 92.19 237 ASN A CA 1
ATOM 1709 C C . ASN A 1 237 ? 9.805 11.580 -2.345 1.00 92.19 237 ASN A C 1
ATOM 1711 O O . ASN A 1 237 ? 9.246 11.400 -1.275 1.00 92.19 237 ASN A O 1
ATOM 1715 N N . ALA A 1 238 ? 9.194 12.150 -3.386 1.00 90.94 238 ALA A N 1
ATOM 1716 C CA . ALA A 1 238 ? 7.852 12.721 -3.302 1.00 90.94 238 ALA A CA 1
ATOM 1717 C C . ALA A 1 238 ? 6.794 11.693 -2.867 1.00 90.94 238 ALA A C 1
ATOM 1719 O O . ALA A 1 238 ? 5.947 11.993 -2.035 1.00 90.94 238 ALA A O 1
ATOM 1720 N N . LEU A 1 239 ? 6.861 10.458 -3.381 1.00 89.56 239 LEU A N 1
ATOM 1721 C CA . LEU A 1 239 ? 5.964 9.380 -2.952 1.00 89.56 239 LEU A CA 1
ATOM 1722 C C . LEU A 1 239 ? 6.229 8.931 -1.512 1.00 89.56 239 LEU A C 1
ATOM 1724 O O . LEU A 1 239 ? 5.294 8.541 -0.821 1.00 89.56 239 LEU A O 1
ATOM 1728 N N . ARG A 1 240 ? 7.485 8.955 -1.052 1.00 90.31 240 ARG A N 1
ATOM 1729 C CA . ARG A 1 240 ? 7.800 8.678 0.354 1.00 90.31 240 ARG A CA 1
ATOM 1730 C C . ARG A 1 240 ? 7.234 9.771 1.251 1.00 90.31 240 ARG A C 1
ATOM 1732 O O . ARG A 1 240 ? 6.566 9.433 2.215 1.00 90.31 240 ARG A O 1
ATOM 1739 N N . ASP A 1 241 ? 7.469 11.031 0.907 1.00 88.81 241 ASP A N 1
ATOM 1740 C CA . ASP A 1 241 ? 6.993 12.181 1.675 1.00 88.81 241 ASP A CA 1
ATOM 1741 C C . ASP A 1 241 ? 5.461 12.187 1.736 1.00 88.81 241 ASP A C 1
ATOM 1743 O O . ASP A 1 241 ? 4.884 12.408 2.795 1.00 88.81 241 ASP A O 1
ATOM 1747 N N . PHE A 1 242 ? 4.798 11.845 0.627 1.00 87.62 242 PHE A N 1
ATOM 1748 C CA . PHE A 1 242 ? 3.350 11.663 0.585 1.00 87.62 242 PHE A CA 1
ATOM 1749 C C . PHE A 1 242 ? 2.872 10.541 1.522 1.00 87.62 242 PHE A C 1
ATOM 1751 O O . PHE A 1 242 ? 1.935 10.748 2.281 1.00 87.62 242 PHE A O 1
ATOM 1758 N N . LEU A 1 243 ? 3.515 9.366 1.506 1.00 84.94 243 LEU A N 1
ATOM 1759 C CA . LEU A 1 243 ? 3.148 8.255 2.400 1.00 84.94 243 LEU A CA 1
ATOM 1760 C C . LEU A 1 243 ? 3.409 8.583 3.876 1.00 84.94 243 LEU A C 1
ATOM 1762 O O . LEU A 1 243 ? 2.654 8.155 4.749 1.00 84.94 243 LEU A O 1
ATOM 1766 N N . ASP A 1 244 ? 4.480 9.324 4.158 1.00 87.25 244 ASP A N 1
ATOM 1767 C CA . ASP A 1 244 ? 4.789 9.792 5.505 1.00 87.25 244 ASP A CA 1
ATOM 1768 C C . ASP A 1 244 ? 3.733 10.813 5.971 1.00 87.25 244 ASP A C 1
ATOM 1770 O O . ASP A 1 244 ? 3.297 10.730 7.119 1.00 87.25 244 ASP A O 1
ATOM 1774 N N . GLN A 1 245 ? 3.263 11.704 5.087 1.00 86.50 245 GLN A N 1
ATOM 1775 C CA . GLN A 1 245 ? 2.161 12.632 5.368 1.00 86.50 245 GLN A CA 1
ATOM 1776 C C . GLN A 1 245 ? 0.837 11.891 5.593 1.00 86.50 245 GLN A C 1
ATOM 1778 O O . GLN A 1 245 ? 0.189 12.113 6.606 1.00 86.50 245 GLN A O 1
ATOM 1783 N N . GLU A 1 246 ? 0.468 10.951 4.719 1.00 82.75 246 GLU A N 1
ATOM 1784 C CA . GLU A 1 246 ? -0.757 10.147 4.858 1.00 82.75 246 GLU A CA 1
ATOM 1785 C C . GLU A 1 246 ? -0.768 9.373 6.189 1.00 82.75 246 GLU A C 1
ATOM 1787 O O . GLU A 1 246 ? -1.786 9.293 6.878 1.00 82.75 246 GLU A O 1
ATOM 1792 N N . SER A 1 247 ? 0.389 8.841 6.602 1.00 82.56 247 SER A N 1
ATOM 1793 C CA . SER A 1 247 ? 0.527 8.190 7.905 1.00 82.56 247 SER A CA 1
ATOM 1794 C C . SER A 1 247 ? 0.407 9.167 9.077 1.00 82.56 247 SER A C 1
ATOM 1796 O O . SER A 1 247 ? -0.059 8.750 10.138 1.00 82.56 247 SER A O 1
ATOM 1798 N N . GLN A 1 248 ? 0.866 10.411 8.934 1.00 86.88 248 GLN A N 1
ATOM 1799 C CA . GLN A 1 248 ? 0.715 11.443 9.963 1.00 86.88 248 GLN A CA 1
ATOM 1800 C C . GLN A 1 248 ? -0.745 11.871 10.078 1.00 86.88 248 GLN A C 1
ATOM 1802 O O . GLN A 1 248 ? -1.288 11.826 11.176 1.00 86.88 248 GLN A O 1
ATOM 1807 N N . ASP A 1 249 ? -1.406 12.153 8.958 1.00 85.31 249 ASP A N 1
ATOM 1808 C CA . ASP A 1 249 ? -2.816 12.543 8.917 1.00 85.31 249 ASP A CA 1
ATOM 1809 C C . ASP A 1 249 ? -3.708 11.449 9.534 1.00 85.31 249 ASP A C 1
ATOM 1811 O O . ASP A 1 249 ? -4.603 11.732 10.331 1.00 85.31 249 ASP A O 1
ATOM 1815 N N . ALA A 1 250 ? -3.423 10.171 9.252 1.00 81.75 250 ALA A N 1
ATOM 1816 C CA . ALA A 1 250 ? -4.129 9.049 9.871 1.00 81.75 250 ALA A CA 1
ATOM 1817 C C . ALA A 1 250 ? -3.910 8.972 11.395 1.00 81.75 250 ALA A C 1
ATOM 1819 O O . ALA A 1 250 ? -4.836 8.645 12.140 1.00 81.75 250 ALA A O 1
ATOM 1820 N N . GLN A 1 251 ? -2.698 9.269 11.876 1.00 82.56 251 GLN A N 1
ATOM 1821 C CA . GLN A 1 251 ? -2.409 9.329 13.312 1.00 82.56 251 GLN A CA 1
ATOM 1822 C C . GLN A 1 251 ? -3.097 10.523 13.978 1.00 82.56 251 GLN A C 1
ATOM 1824 O O . GLN A 1 251 ? -3.644 10.368 15.069 1.00 82.56 251 GLN A O 1
ATOM 1829 N N . GLU A 1 252 ? -3.105 11.688 13.332 1.00 88.31 252 GLU A N 1
ATOM 1830 C CA . GLU A 1 252 ? -3.810 12.876 13.813 1.00 88.31 252 GLU A CA 1
ATOM 1831 C C . GLU A 1 252 ? -5.313 12.619 13.907 1.00 88.31 252 GLU A C 1
ATOM 1833 O O . GLU A 1 252 ? -5.903 12.880 14.954 1.00 88.31 252 GLU A O 1
ATOM 1838 N N . GLN A 1 253 ? -5.912 11.995 12.889 1.00 87.00 253 GLN A N 1
ATOM 1839 C CA . GLN A 1 253 ? -7.320 11.607 12.922 1.00 87.00 253 GLN A CA 1
ATOM 1840 C C . GLN A 1 253 ? -7.617 10.642 14.078 1.00 87.00 253 GLN A C 1
ATOM 1842 O O . GLN A 1 253 ? -8.576 10.851 14.818 1.00 87.00 253 GLN A O 1
ATOM 1847 N N . MET A 1 254 ? -6.768 9.631 14.305 1.00 81.62 254 MET A N 1
ATOM 1848 C CA . MET A 1 254 ? -6.922 8.730 15.455 1.00 81.62 254 MET A CA 1
ATOM 1849 C C . MET A 1 254 ? -6.822 9.473 16.793 1.00 81.62 254 MET A C 1
ATOM 1851 O O . MET A 1 254 ? -7.561 9.160 17.725 1.00 81.62 254 MET A O 1
ATOM 1855 N N . LEU A 1 255 ? -5.923 10.454 16.916 1.00 85.62 255 LEU A N 1
ATOM 1856 C CA . LEU A 1 255 ? -5.812 11.278 18.121 1.00 85.62 255 LEU A CA 1
ATOM 1857 C C . LEU A 1 255 ? -7.050 12.156 18.322 1.00 85.62 255 LEU A C 1
ATOM 1859 O O . LEU A 1 255 ? -7.514 12.291 19.455 1.00 85.62 255 LEU A O 1
ATOM 1863 N N . THR A 1 256 ? -7.612 12.712 17.248 1.00 87.88 256 THR A N 1
ATOM 1864 C CA . THR A 1 256 ? -8.884 13.441 17.290 1.00 87.88 256 THR A CA 1
ATOM 1865 C C . THR A 1 256 ? -10.026 12.532 17.738 1.00 87.88 256 THR A C 1
ATOM 1867 O O . THR A 1 256 ? -10.776 12.909 18.636 1.00 87.88 256 THR A O 1
ATOM 1870 N N . ASP A 1 257 ? -10.122 11.316 17.202 1.00 86.62 257 ASP A N 1
ATOM 1871 C CA . ASP A 1 257 ? -11.159 10.352 17.580 1.00 86.62 257 ASP A CA 1
ATOM 1872 C C . ASP A 1 257 ? -11.033 9.937 19.055 1.00 86.62 257 ASP A C 1
ATOM 1874 O O . ASP A 1 257 ? -12.024 9.907 19.785 1.00 86.62 257 ASP A O 1
ATOM 1878 N N . VAL A 1 258 ? -9.806 9.696 19.534 1.00 84.19 258 VAL A N 1
ATOM 1879 C CA . VAL A 1 258 ? -9.532 9.426 20.955 1.00 84.19 258 VAL A CA 1
ATOM 1880 C C . VAL A 1 258 ? -9.902 10.628 21.824 1.00 84.19 258 VAL A C 1
ATOM 1882 O O . VAL A 1 258 ? -10.521 10.449 22.872 1.00 84.19 258 VAL A O 1
ATOM 1885 N N . SER A 1 259 ? -9.565 11.850 21.405 1.00 86.56 259 SER A N 1
ATOM 1886 C CA . SER A 1 259 ? -9.941 13.072 22.122 1.00 86.56 259 SER A CA 1
ATOM 1887 C C . SER A 1 259 ? -11.461 13.209 22.229 1.00 86.56 259 SER A C 1
ATOM 1889 O O . SER A 1 259 ? -11.978 13.484 23.311 1.00 86.56 259 SER A O 1
ATOM 1891 N N . ASN A 1 260 ? -12.187 12.960 21.138 1.00 85.56 260 ASN A N 1
ATOM 1892 C CA . ASN A 1 260 ? -13.649 12.993 21.118 1.00 85.56 260 ASN A CA 1
ATOM 1893 C C . ASN A 1 260 ? -14.250 11.919 22.036 1.00 85.56 260 ASN A C 1
ATOM 1895 O O . ASN A 1 260 ? -15.147 12.217 22.820 1.00 85.56 260 ASN A O 1
ATOM 1899 N N . ALA A 1 261 ? -13.707 10.698 22.016 1.00 86.38 261 ALA A N 1
ATOM 1900 C CA . ALA A 1 261 ? -14.139 9.622 22.904 1.00 86.38 261 ALA A CA 1
ATOM 1901 C C . ALA A 1 261 ? -13.884 9.941 24.389 1.00 86.38 261 ALA A C 1
ATOM 1903 O O . ALA A 1 261 ? -14.693 9.589 25.249 1.00 86.38 261 ALA A O 1
ATOM 1904 N N . VAL A 1 262 ? -12.780 10.626 24.713 1.00 84.69 262 VAL A N 1
ATOM 1905 C CA . VAL A 1 262 ? -12.491 11.094 26.079 1.00 84.69 262 VAL A CA 1
ATOM 1906 C C . VAL A 1 262 ? -13.497 12.154 26.517 1.00 84.69 262 VAL A C 1
ATOM 1908 O O . VAL A 1 262 ? -13.995 12.072 27.638 1.00 84.69 262 VAL A O 1
ATOM 1911 N N . VAL A 1 263 ? -13.824 13.119 25.651 1.00 86.38 263 VAL A N 1
ATOM 1912 C CA . VAL A 1 263 ? -14.857 14.128 25.936 1.00 86.38 263 VAL A CA 1
ATOM 1913 C C . VAL A 1 263 ? -16.202 13.452 26.190 1.00 86.38 263 VAL A C 1
ATOM 1915 O O . VAL A 1 263 ? -16.786 13.671 27.246 1.00 86.38 263 VAL A O 1
ATOM 1918 N N . GLU A 1 264 ? -16.637 12.550 25.308 1.00 88.31 264 GLU A N 1
ATOM 1919 C CA . GLU A 1 264 ? -17.897 11.813 25.471 1.00 88.31 264 GLU A CA 1
ATOM 1920 C C . GLU A 1 264 ? -17.914 10.980 26.767 1.00 88.31 264 GLU A C 1
ATOM 1922 O O . GLU A 1 264 ? -18.922 10.902 27.471 1.00 88.31 264 GLU A O 1
ATOM 1927 N N . THR A 1 265 ? -16.785 10.360 27.119 1.00 87.50 265 THR A N 1
ATOM 1928 C CA . THR A 1 265 ? -16.663 9.587 28.362 1.00 87.50 265 THR A CA 1
ATOM 1929 C C . THR A 1 265 ? -16.743 10.490 29.590 1.00 87.50 265 THR A C 1
ATOM 1931 O O . THR A 1 265 ? -17.410 10.132 30.560 1.00 87.50 265 THR A O 1
ATOM 1934 N N . ASN A 1 266 ? -16.109 11.664 29.555 1.00 83.94 266 ASN A N 1
ATOM 1935 C CA . ASN A 1 266 ? -16.185 12.638 30.642 1.00 83.94 266 ASN A CA 1
ATOM 1936 C C . ASN A 1 266 ? -17.607 13.186 30.803 1.00 83.94 266 ASN A C 1
ATOM 1938 O O . ASN A 1 266 ? -18.106 13.221 31.920 1.00 83.94 266 ASN A O 1
ATOM 1942 N N . GLU A 1 267 ? -18.297 13.509 29.708 1.00 88.81 267 GLU A N 1
ATOM 1943 C CA . GLU A 1 267 ? -19.701 13.938 29.746 1.00 88.81 267 GLU A CA 1
ATOM 1944 C C . GLU A 1 267 ? -20.612 12.857 30.353 1.00 88.81 267 GLU A C 1
ATOM 1946 O O . GLU A 1 267 ? -21.487 13.153 31.170 1.00 88.81 267 GLU A O 1
ATOM 1951 N N . LYS A 1 268 ? -20.377 11.578 30.022 1.00 87.38 268 LYS A N 1
ATOM 1952 C CA . LYS A 1 268 ? -21.087 10.451 30.650 1.00 87.38 268 LYS A CA 1
ATOM 1953 C C . LYS A 1 268 ? -20.764 10.317 32.136 1.00 87.38 268 LYS A C 1
ATOM 1955 O O . LYS A 1 268 ? -21.673 10.061 32.920 1.00 87.38 268 LYS A O 1
ATOM 1960 N N . LEU A 1 269 ? -19.503 10.486 32.534 1.00 86.00 269 LEU A N 1
ATOM 1961 C CA . LEU A 1 269 ? -19.099 10.446 33.942 1.00 86.00 269 LEU A CA 1
ATOM 1962 C C . LEU A 1 269 ? -19.720 11.590 34.748 1.00 86.00 269 LEU A C 1
ATOM 1964 O O . LEU A 1 269 ? -20.177 11.353 35.864 1.00 86.00 269 LEU A O 1
ATOM 1968 N N . ASP A 1 270 ? -19.791 12.794 34.185 1.00 88.69 270 ASP A N 1
ATOM 1969 C CA . ASP A 1 270 ? -20.451 13.938 34.817 1.00 88.69 270 ASP A CA 1
ATOM 1970 C C . ASP A 1 270 ? -21.957 13.690 34.963 1.00 88.69 270 ASP A C 1
ATOM 1972 O O . ASP A 1 270 ? -22.508 13.855 36.051 1.00 88.69 270 ASP A O 1
ATOM 1976 N N . SER A 1 271 ? -22.609 13.161 33.924 1.00 89.75 271 SER A N 1
ATOM 1977 C CA . SER A 1 271 ? -24.016 12.751 34.003 1.00 89.75 271 SER A CA 1
ATOM 1978 C C . SER A 1 271 ? -24.253 11.668 35.065 1.00 89.75 271 SER A C 1
ATOM 1980 O O . SER A 1 271 ? -25.212 11.751 35.836 1.00 89.75 271 SER A O 1
ATOM 1982 N N . MET A 1 272 ? -23.368 10.672 35.159 1.00 84.38 272 MET A N 1
ATOM 1983 C CA . MET A 1 272 ? -23.431 9.651 36.207 1.00 84.38 272 MET A CA 1
ATOM 1984 C C . MET A 1 272 ? -23.196 10.242 37.602 1.00 84.38 272 MET A C 1
ATOM 1986 O O . MET A 1 272 ? -23.855 9.830 38.556 1.00 84.38 272 MET A O 1
ATOM 1990 N N . ASN A 1 273 ? -22.291 11.212 37.745 1.00 88.06 273 ASN A N 1
ATOM 1991 C CA . ASN A 1 273 ? -22.070 11.917 39.006 1.00 88.06 273 ASN A CA 1
ATOM 1992 C C . ASN A 1 273 ? -23.311 12.709 39.435 1.00 88.06 273 ASN A C 1
ATOM 1994 O O . ASN A 1 273 ? -23.673 12.660 40.612 1.00 88.06 273 ASN A O 1
ATOM 1998 N N . ASP A 1 274 ? -24.003 13.366 38.503 1.00 89.75 274 ASP A N 1
ATOM 1999 C CA . ASP A 1 274 ? -25.273 14.045 38.775 1.00 89.75 274 ASP A CA 1
ATOM 2000 C C . ASP A 1 274 ? -26.356 13.053 39.217 1.00 89.75 274 ASP A C 1
ATOM 2002 O O . ASP A 1 274 ? -27.063 13.297 40.199 1.00 89.75 274 ASP A O 1
ATOM 2006 N N . GLN A 1 275 ? -26.454 11.899 38.548 1.00 84.94 275 GLN A N 1
ATOM 2007 C CA . GLN A 1 275 ? -27.361 10.817 38.944 1.00 84.94 275 GLN A CA 1
ATOM 2008 C C . GLN A 1 275 ? -27.041 10.294 40.350 1.00 84.94 275 GLN A C 1
ATOM 2010 O O . GLN A 1 275 ? -27.941 10.167 41.180 1.00 84.94 275 GLN A O 1
ATOM 2015 N N . LEU A 1 276 ? -25.765 10.050 40.665 1.00 86.31 276 LEU A N 1
ATOM 2016 C CA . LEU A 1 276 ? -25.332 9.652 42.007 1.00 86.31 276 LEU A CA 1
ATOM 2017 C C . LEU A 1 276 ? -25.621 10.742 43.048 1.00 86.31 276 LEU A C 1
ATOM 2019 O O . LEU A 1 276 ? -26.001 10.426 44.176 1.00 86.31 276 LEU A O 1
ATOM 2023 N N . GLY A 1 277 ? -25.485 12.017 42.679 1.00 88.69 277 GLY A N 1
ATOM 2024 C CA . GLY A 1 277 ? -25.863 13.157 43.510 1.00 88.69 277 GLY A CA 1
ATOM 2025 C C . GLY A 1 277 ? -27.357 13.165 43.839 1.00 88.69 277 GLY A C 1
ATOM 2026 O O . GLY A 1 277 ? -27.726 13.324 45.005 1.00 88.69 277 GLY A O 1
ATOM 2027 N N . GLN A 1 278 ? -28.214 12.922 42.844 1.00 84.31 278 GLN A N 1
ATOM 2028 C CA . GLN A 1 278 ? -29.664 12.802 43.027 1.00 84.31 278 GLN A CA 1
ATOM 2029 C C . GLN A 1 278 ? -30.037 11.597 43.896 1.00 84.31 278 GLN A C 1
ATOM 2031 O O . GLN A 1 278 ? -30.822 11.748 44.832 1.00 84.31 278 GLN A O 1
ATOM 2036 N N . ILE A 1 279 ? -29.434 10.428 43.651 1.00 81.62 279 ILE A N 1
ATOM 2037 C CA . ILE A 1 279 ? -29.638 9.224 44.471 1.00 81.62 279 ILE A CA 1
ATOM 2038 C C . ILE A 1 279 ? -29.233 9.503 45.918 1.00 81.62 279 ILE A C 1
ATOM 2040 O O . ILE A 1 279 ? -29.979 9.196 46.844 1.00 81.62 279 ILE A O 1
ATOM 2044 N N . LYS A 1 280 ? -28.083 10.150 46.134 1.00 84.88 280 LYS A N 1
ATOM 2045 C CA . LYS A 1 280 ? -27.626 10.519 47.476 1.00 84.88 280 LYS A CA 1
ATOM 2046 C C . LYS A 1 280 ? -28.593 11.485 48.160 1.00 84.88 280 LYS A C 1
ATOM 2048 O O . LYS A 1 280 ? -28.868 11.308 49.341 1.00 84.88 280 LYS A O 1
ATOM 2053 N N . ALA A 1 281 ? -29.120 12.477 47.442 1.00 86.50 281 ALA A N 1
ATOM 2054 C CA . ALA A 1 281 ? -30.118 13.400 47.979 1.00 86.50 281 ALA A CA 1
ATOM 2055 C C . ALA A 1 281 ? -31.433 12.685 48.337 1.00 86.50 281 ALA A C 1
ATOM 2057 O O . ALA A 1 281 ? -31.988 12.941 49.403 1.00 86.50 281 ALA A O 1
ATOM 2058 N N . MET A 1 282 ? -31.893 11.748 47.501 1.00 82.44 282 MET A N 1
ATOM 2059 C CA . MET A 1 282 ? -33.051 10.900 47.805 1.00 82.44 282 MET A CA 1
ATOM 2060 C C . MET A 1 282 ? -32.811 10.013 49.028 1.00 82.44 282 MET A C 1
ATOM 2062 O O . MET A 1 282 ? -33.673 9.943 49.898 1.00 82.44 282 MET A O 1
ATOM 2066 N N . LEU A 1 283 ? -31.645 9.372 49.133 1.00 78.44 283 LEU A N 1
ATOM 2067 C CA . LEU A 1 283 ? -31.283 8.545 50.287 1.00 78.44 283 LEU A CA 1
ATOM 2068 C C . LEU A 1 283 ? -31.172 9.369 51.569 1.00 78.44 283 LEU A C 1
ATOM 2070 O O . LEU A 1 283 ? -31.595 8.907 52.622 1.00 78.44 283 LEU A O 1
ATOM 2074 N N . GLN A 1 284 ? -30.637 10.589 51.491 1.00 81.75 284 GLN A N 1
ATOM 2075 C CA . GLN A 1 284 ? -30.590 11.517 52.619 1.00 81.75 284 GLN A CA 1
ATOM 2076 C C . GLN A 1 284 ? -32.011 11.907 53.053 1.00 81.75 284 GLN A C 1
ATOM 2078 O O . GLN A 1 284 ? -32.326 11.801 54.230 1.00 81.75 284 GLN A O 1
ATOM 2083 N N . ALA A 1 285 ? -32.892 12.252 52.108 1.00 81.19 285 ALA A N 1
ATOM 2084 C CA . ALA A 1 285 ? -34.291 12.564 52.398 1.00 81.19 285 ALA A CA 1
ATOM 2085 C C . ALA A 1 285 ? -35.043 11.366 53.006 1.00 81.19 285 ALA A C 1
ATOM 2087 O O . ALA A 1 285 ? -35.770 11.532 53.979 1.00 81.19 285 ALA A O 1
ATOM 2088 N N . GLN A 1 286 ? -34.819 10.149 52.500 1.00 78.31 286 GLN A N 1
ATOM 2089 C CA . GLN A 1 286 ? -35.373 8.924 53.084 1.00 78.31 286 GLN A CA 1
ATOM 2090 C C . GLN A 1 286 ? -34.779 8.600 54.458 1.00 78.31 286 GLN A C 1
ATOM 2092 O O . GLN A 1 286 ? -35.471 8.046 55.309 1.00 78.31 286 GLN A O 1
ATOM 2097 N N . ALA A 1 287 ? -33.499 8.896 54.688 1.00 72.50 287 ALA A N 1
ATOM 2098 C CA . ALA A 1 287 ? -32.864 8.739 55.990 1.00 72.50 287 ALA A CA 1
ATOM 2099 C C . ALA A 1 287 ? -33.429 9.746 57.000 1.00 72.50 287 ALA A C 1
ATOM 2101 O O . ALA A 1 287 ? -33.716 9.352 58.125 1.00 72.50 287 ALA A O 1
ATOM 2102 N N . ASP A 1 288 ? -33.673 10.990 56.585 1.00 72.94 288 ASP A N 1
ATOM 2103 C CA . ASP A 1 288 ? -34.310 12.028 57.399 1.00 72.94 288 ASP A CA 1
ATOM 2104 C C . ASP A 1 288 ? -35.795 11.687 57.676 1.00 72.94 288 ASP A C 1
ATOM 2106 O O . ASP A 1 288 ? -36.270 11.836 58.804 1.00 72.94 288 ASP A O 1
ATOM 2110 N N . GLU A 1 289 ? -36.518 11.114 56.703 1.00 63.00 289 GLU A N 1
ATOM 2111 C CA . GLU A 1 289 ? -37.863 10.542 56.898 1.00 63.00 289 GLU A CA 1
ATOM 2112 C C . GLU A 1 289 ? -37.850 9.317 57.828 1.00 63.00 289 GLU A C 1
ATOM 2114 O O . GLU A 1 289 ? -38.747 9.152 58.658 1.00 63.00 289 GLU A O 1
ATOM 2119 N N . LYS A 1 290 ? -36.820 8.466 57.750 1.00 59.12 290 LYS A N 1
ATOM 2120 C CA . LYS A 1 290 ? -36.637 7.318 58.653 1.00 59.12 290 LYS A CA 1
ATOM 2121 C C . LYS A 1 290 ? -36.177 7.727 60.051 1.00 59.12 290 LYS A C 1
ATOM 2123 O O . LYS A 1 290 ? -36.534 7.046 61.008 1.00 59.12 290 LYS A O 1
ATOM 2128 N N . GLU A 1 291 ? -35.445 8.828 60.214 1.00 53.22 291 GLU A N 1
ATOM 2129 C CA . GLU A 1 291 ? -35.156 9.411 61.529 1.00 53.22 291 GLU A CA 1
ATOM 2130 C C . GLU A 1 291 ? -36.409 10.041 62.153 1.00 53.22 291 GLU A C 1
ATOM 2132 O O . GLU A 1 291 ? -36.608 9.898 63.360 1.00 53.22 291 GLU A O 1
ATOM 2137 N N . ALA A 1 292 ? -37.316 10.612 61.350 1.00 50.41 292 ALA A N 1
ATOM 2138 C CA . ALA A 1 292 ? -38.663 10.983 61.795 1.00 50.41 292 ALA A CA 1
ATOM 2139 C C . ALA A 1 292 ? -39.564 9.758 62.087 1.00 50.41 292 ALA A C 1
ATOM 2141 O O . ALA A 1 292 ? -40.500 9.851 62.882 1.00 50.41 292 ALA A O 1
ATOM 2142 N N . ALA A 1 293 ? -39.249 8.594 61.511 1.00 49.06 293 ALA A N 1
ATOM 2143 C CA . ALA A 1 293 ? -39.923 7.312 61.729 1.00 49.06 293 ALA A CA 1
ATOM 2144 C C . ALA A 1 293 ? -39.127 6.328 62.615 1.00 49.06 293 ALA A C 1
ATOM 2146 O O . ALA A 1 293 ? -39.323 5.110 62.536 1.00 49.06 293 ALA A O 1
ATOM 2147 N N . LYS A 1 294 ? -38.262 6.823 63.515 1.00 43.91 294 LYS A N 1
ATOM 2148 C CA . LYS A 1 294 ? -37.661 6.005 64.582 1.00 43.91 294 LYS A CA 1
ATOM 2149 C C . LYS A 1 294 ? -38.703 5.670 65.651 1.00 43.91 294 LYS A C 1
ATOM 2151 O O . LYS A 1 294 ? -38.730 6.238 66.736 1.00 43.91 294 LYS A O 1
ATOM 2156 N N . ASN A 1 295 ? -39.553 4.705 65.318 1.00 45.22 295 ASN A N 1
ATOM 2157 C CA . ASN A 1 295 ? -40.265 3.868 66.278 1.00 45.22 295 ASN A CA 1
ATOM 2158 C C . ASN A 1 295 ? -40.555 2.460 65.721 1.00 45.22 295 ASN A C 1
ATOM 2160 O O . ASN A 1 295 ? -41.555 1.851 66.089 1.00 45.22 295 ASN A O 1
ATOM 2164 N N . ASN A 1 296 ? -39.711 1.928 64.821 1.00 46.16 296 ASN A N 1
ATOM 2165 C CA . ASN A 1 296 ? -39.954 0.595 64.256 1.00 46.16 296 ASN A CA 1
ATOM 2166 C C . ASN A 1 296 ? -38.690 -0.206 63.871 1.00 46.16 296 ASN A C 1
ATOM 2168 O O . ASN A 1 296 ? -38.650 -0.855 62.833 1.00 46.16 296 ASN A O 1
ATOM 2172 N N . ASP A 1 297 ? -37.660 -0.211 64.723 1.00 44.62 297 ASP A N 1
ATOM 2173 C CA . ASP A 1 297 ? -36.442 -1.038 64.544 1.00 44.62 297 ASP A CA 1
ATOM 2174 C C . ASP A 1 297 ? -36.596 -2.480 65.090 1.00 44.62 297 ASP A C 1
ATOM 2176 O O . ASP A 1 297 ? -35.642 -3.123 65.532 1.00 44.62 297 ASP A O 1
ATOM 2180 N N . GLN A 1 298 ? -37.831 -2.996 65.088 1.00 46.06 298 GLN A N 1
ATOM 2181 C CA . GLN A 1 298 ? -38.150 -4.358 65.526 1.00 46.06 298 GLN A CA 1
ATOM 2182 C C . GLN A 1 298 ? -38.691 -5.242 64.384 1.00 46.06 298 GLN A C 1
ATOM 2184 O O . GLN A 1 298 ? -38.567 -6.455 64.483 1.00 46.06 298 GLN A O 1
ATOM 2189 N N . SER A 1 299 ? -39.209 -4.688 63.272 1.00 50.41 299 SER A N 1
ATOM 2190 C CA . SER A 1 299 ? -39.862 -5.505 62.226 1.00 50.41 299 SER A CA 1
ATOM 2191 C C . SER A 1 299 ? -38.915 -6.100 61.172 1.00 50.41 299 SER A C 1
ATOM 2193 O O . SER A 1 299 ? -39.239 -7.122 60.578 1.00 50.41 299 SER A O 1
ATOM 2195 N N . VAL A 1 300 ? -37.737 -5.509 60.935 1.00 52.19 300 VAL A N 1
ATOM 2196 C CA . VAL A 1 300 ? -36.806 -5.972 59.877 1.00 52.19 300 VAL A CA 1
ATOM 2197 C C . VAL A 1 300 ? -36.030 -7.230 60.296 1.00 52.19 300 VAL A C 1
ATOM 2199 O O . VAL A 1 300 ? -35.700 -8.066 59.459 1.00 52.19 300 VAL A O 1
ATOM 2202 N N . LYS A 1 301 ? -35.788 -7.414 61.603 1.00 54.81 301 LYS A N 1
ATOM 2203 C CA . LYS A 1 301 ? -35.196 -8.656 62.140 1.00 54.81 301 LYS A CA 1
ATOM 2204 C C . LYS A 1 301 ? -36.133 -9.856 61.989 1.00 54.81 301 LYS A C 1
ATOM 2206 O O . LYS A 1 301 ? -35.656 -10.975 61.822 1.00 54.81 301 LYS A O 1
ATOM 2211 N N . ASP A 1 302 ? -37.443 -9.620 62.014 1.00 65.69 302 ASP A N 1
ATOM 2212 C CA . ASP A 1 302 ? -38.438 -10.683 61.892 1.00 65.69 302 ASP A CA 1
ATOM 2213 C C . ASP A 1 302 ? -38.574 -11.169 60.439 1.00 65.69 302 ASP A C 1
ATOM 2215 O O . ASP A 1 302 ? -38.784 -12.358 60.209 1.00 65.69 302 ASP A O 1
ATOM 2219 N N . GLU A 1 303 ? -38.389 -10.293 59.448 1.00 76.94 303 GLU A N 1
ATOM 2220 C CA . GLU A 1 303 ? -38.526 -10.637 58.027 1.00 76.94 303 GLU A CA 1
ATOM 2221 C C . GLU A 1 303 ? -37.366 -11.506 57.505 1.00 76.94 303 GLU A C 1
ATOM 2223 O O . GLU A 1 303 ? -37.600 -12.553 56.896 1.00 76.94 303 GLU A O 1
ATOM 2228 N N . GLU A 1 304 ? -36.110 -11.140 57.798 1.00 82.12 304 GLU A N 1
ATOM 2229 C CA . GLU A 1 304 ? -34.930 -11.910 57.358 1.00 82.12 304 GLU A CA 1
ATOM 2230 C C . GLU A 1 304 ? -34.918 -13.338 57.938 1.00 82.12 304 GLU A C 1
ATOM 2232 O O . GLU A 1 304 ? -34.506 -14.297 57.273 1.00 82.12 304 GLU A O 1
ATOM 2237 N N . GLU A 1 305 ? -35.416 -13.484 59.170 1.00 82.62 305 GLU A N 1
ATOM 2238 C CA . GLU A 1 305 ? -35.558 -14.763 59.857 1.00 82.62 305 GLU A CA 1
ATOM 2239 C C . GLU A 1 305 ? -36.745 -15.573 59.323 1.00 82.62 305 GLU A C 1
ATOM 2241 O O . GLU A 1 305 ? -36.613 -16.782 59.122 1.00 82.62 305 GLU A O 1
ATOM 2246 N N . GLN A 1 306 ? -37.875 -14.927 59.020 1.00 83.06 306 GLN A N 1
ATOM 2247 C CA . GLN A 1 306 ? -39.024 -15.590 58.401 1.00 83.06 306 GLN A CA 1
ATOM 2248 C C . GLN A 1 306 ? -38.692 -16.148 57.017 1.00 83.06 306 GLN A C 1
ATOM 2250 O O . GLN A 1 306 ? -39.059 -17.288 56.727 1.00 83.06 306 GLN A O 1
ATOM 2255 N N . ILE A 1 307 ? -37.955 -15.407 56.183 1.00 84.25 307 ILE A N 1
ATOM 2256 C CA . ILE A 1 307 ? -37.553 -15.890 54.854 1.00 84.25 307 ILE A CA 1
ATOM 2257 C C . ILE A 1 307 ? -36.623 -17.102 54.986 1.00 84.25 307 ILE A C 1
ATOM 2259 O O . ILE A 1 307 ? -36.837 -18.109 54.312 1.00 84.25 307 ILE A O 1
ATOM 2263 N N . TYR A 1 308 ? -35.655 -17.072 55.910 1.00 85.88 308 TYR A N 1
ATOM 2264 C CA . TYR A 1 308 ? -34.794 -18.232 56.164 1.00 85.88 308 TYR A CA 1
ATOM 2265 C C . TYR A 1 308 ? -35.586 -19.458 56.632 1.00 85.88 308 TYR A C 1
ATOM 2267 O O . TYR A 1 308 ? -35.362 -20.571 56.157 1.00 85.88 308 TYR A O 1
ATOM 2275 N N . LEU A 1 309 ? -36.534 -19.267 57.554 1.00 86.00 309 LEU A N 1
ATOM 2276 C CA . LEU A 1 309 ? -37.391 -20.347 58.043 1.00 86.00 309 LEU A CA 1
ATOM 2277 C C . LEU A 1 309 ? -38.266 -20.925 56.925 1.00 86.00 309 LEU A C 1
ATOM 2279 O O . LEU A 1 309 ? -38.467 -22.137 56.887 1.00 86.00 309 LEU A O 1
ATOM 2283 N N . ASN A 1 310 ? -38.752 -20.090 56.007 1.00 85.75 310 ASN A N 1
ATOM 2284 C CA . ASN A 1 310 ? -39.521 -20.529 54.844 1.00 85.75 310 ASN A CA 1
ATOM 2285 C C . ASN A 1 310 ? -38.652 -21.312 53.851 1.00 85.75 310 ASN A C 1
ATOM 2287 O O . ASN A 1 310 ? -39.071 -22.378 53.405 1.00 85.75 310 ASN A O 1
ATOM 2291 N N . LEU A 1 311 ? -37.426 -20.852 53.579 1.00 85.38 311 LEU A N 1
ATOM 2292 C CA . LEU A 1 311 ? -36.451 -21.569 52.749 1.00 85.38 311 LEU A CA 1
ATOM 2293 C C . LEU A 1 311 ? -36.087 -22.928 53.360 1.00 85.38 311 LEU A C 1
ATOM 2295 O O . LEU A 1 311 ? -36.098 -23.945 52.669 1.00 85.38 311 LEU A O 1
ATOM 2299 N N . ARG A 1 312 ? -35.844 -22.975 54.674 1.00 86.12 312 ARG A N 1
ATOM 2300 C CA . ARG A 1 312 ? -35.554 -24.218 55.400 1.00 86.12 312 ARG A CA 1
ATOM 2301 C C . ARG A 1 312 ? -36.737 -25.190 55.391 1.00 86.12 312 ARG A C 1
ATOM 2303 O O . ARG A 1 312 ? -36.530 -26.387 55.211 1.00 86.12 312 ARG A O 1
ATOM 2310 N N . LYS A 1 313 ? -37.966 -24.691 55.568 1.00 86.06 313 LYS A N 1
ATOM 2311 C CA . LYS A 1 313 ? -39.188 -25.508 55.469 1.00 86.06 313 LYS A CA 1
ATOM 2312 C C . LYS A 1 313 ? -39.378 -26.062 54.060 1.00 86.06 313 LYS A C 1
ATOM 2314 O O . LYS A 1 313 ? -39.682 -27.238 53.923 1.00 86.06 313 LYS A O 1
ATOM 2319 N N . ALA A 1 314 ? -39.170 -25.243 53.030 1.00 82.81 314 ALA A N 1
ATOM 2320 C CA . ALA A 1 314 ? -39.264 -25.676 51.637 1.00 82.81 314 ALA A CA 1
ATOM 2321 C C . ALA A 1 314 ? -38.185 -26.711 51.269 1.00 82.81 314 ALA A C 1
ATOM 2323 O O . ALA A 1 314 ? -38.438 -27.604 50.467 1.00 82.81 314 ALA A O 1
ATOM 2324 N N . ALA A 1 315 ? -37.005 -26.630 51.888 1.00 81.56 315 ALA A N 1
ATOM 2325 C CA . ALA A 1 315 ? -35.928 -27.601 51.713 1.00 81.56 315 ALA A CA 1
ATOM 2326 C C . ALA A 1 315 ? -36.128 -28.922 52.490 1.00 81.56 315 ALA A C 1
ATOM 2328 O O . ALA A 1 315 ? -35.377 -29.877 52.255 1.00 81.56 315 ALA A O 1
ATOM 2329 N N . ASP A 1 316 ? -37.112 -28.981 53.397 1.00 85.06 316 ASP A N 1
ATOM 2330 C CA . ASP A 1 316 ? -37.435 -30.133 54.249 1.00 85.06 316 ASP A CA 1
ATOM 2331 C C . ASP A 1 316 ? -36.220 -30.655 55.045 1.00 85.06 316 ASP A C 1
ATOM 2333 O O . ASP A 1 316 ? -35.824 -31.819 54.941 1.00 85.06 316 ASP A O 1
ATOM 2337 N N . VAL A 1 317 ? -35.553 -29.756 55.787 1.00 82.69 317 VAL A N 1
ATOM 2338 C CA . VAL A 1 317 ? -34.367 -30.091 56.600 1.00 82.69 317 VAL A CA 1
ATOM 2339 C C . VAL A 1 317 ? -34.456 -29.524 58.021 1.00 82.69 317 VAL A C 1
ATOM 2341 O O . VAL A 1 317 ? -34.777 -28.351 58.249 1.00 82.69 317 VAL A O 1
ATOM 2344 N N . GLU A 1 318 ? -34.101 -30.351 59.005 1.00 76.12 318 GLU A N 1
ATOM 2345 C CA . GLU A 1 318 ? -33.890 -29.934 60.391 1.00 76.12 318 GLU A CA 1
ATOM 2346 C C . GLU A 1 318 ? -32.419 -29.564 60.640 1.00 76.12 318 GLU A C 1
ATOM 2348 O O . GLU A 1 318 ? -31.633 -30.391 61.083 1.00 76.12 318 GLU A O 1
ATOM 2353 N N . GLY A 1 319 ? -32.031 -28.317 60.352 1.00 82.06 319 GLY A N 1
ATOM 2354 C CA . GLY A 1 319 ? -30.666 -27.833 60.595 1.00 82.06 319 GLY A CA 1
ATOM 2355 C C . GLY A 1 319 ? -30.219 -26.801 59.567 1.00 82.06 319 GLY A C 1
ATOM 2356 O O . GLY A 1 319 ? -31.048 -26.033 59.067 1.00 82.06 319 GLY A O 1
ATOM 2357 N N . ASP A 1 320 ? -28.920 -26.794 59.279 1.00 84.62 320 ASP A N 1
ATOM 2358 C CA . ASP A 1 320 ? -28.352 -26.063 58.149 1.00 84.62 320 ASP A CA 1
ATOM 2359 C C . ASP A 1 320 ? -28.812 -26.706 56.834 1.00 84.62 320 ASP A C 1
ATOM 2361 O O . ASP A 1 320 ? -29.079 -27.909 56.756 1.00 84.62 320 ASP A O 1
ATOM 2365 N N . VAL A 1 321 ? -29.018 -25.881 55.808 1.00 86.62 321 VAL A N 1
ATOM 2366 C CA . VAL A 1 321 ? -29.680 -26.325 54.577 1.00 86.62 321 VAL A CA 1
ATOM 2367 C C . VAL A 1 321 ? -28.621 -26.718 53.548 1.00 86.62 321 VAL A C 1
ATOM 2369 O O . VAL A 1 321 ? -27.845 -25.852 53.149 1.00 86.62 321 VAL A O 1
ATOM 2372 N N . PRO A 1 322 ? -28.588 -27.965 53.040 1.00 91.31 322 PRO A N 1
ATOM 2373 C CA . PRO A 1 322 ? -27.664 -28.344 51.977 1.00 91.31 322 PRO A CA 1
ATOM 2374 C C . PRO A 1 322 ? -27.816 -27.420 50.770 1.00 91.31 322 PRO A C 1
ATOM 2376 O O . PRO A 1 322 ? -28.936 -27.201 50.297 1.00 91.31 322 PRO A O 1
ATOM 2379 N N . PHE A 1 323 ? -26.703 -26.922 50.233 1.00 89.81 323 PHE A N 1
ATOM 2380 C CA . PHE A 1 323 ? -26.696 -25.858 49.226 1.00 89.81 323 PHE A CA 1
ATOM 2381 C C . PHE A 1 323 ? -27.599 -26.162 48.020 1.00 89.81 323 PHE A C 1
ATOM 2383 O O . PHE A 1 323 ? -28.348 -25.303 47.570 1.00 89.81 323 PHE A O 1
ATOM 2390 N N . ASN A 1 324 ? -27.617 -27.403 47.526 1.00 89.56 324 ASN A N 1
ATOM 2391 C CA . ASN A 1 324 ? -28.469 -27.778 46.390 1.00 89.56 324 ASN A CA 1
ATOM 2392 C C . ASN A 1 324 ? -29.970 -27.652 46.696 1.00 89.56 324 ASN A C 1
ATOM 2394 O O . ASN A 1 324 ? -30.737 -27.240 45.829 1.00 89.56 324 ASN A O 1
ATOM 2398 N N . ARG A 1 325 ? -30.391 -27.987 47.923 1.00 88.75 325 ARG A N 1
ATOM 2399 C CA . ARG A 1 325 ? -31.787 -27.827 48.357 1.00 88.75 325 ARG A CA 1
ATOM 2400 C C . ARG A 1 325 ? -32.111 -26.369 48.655 1.00 88.75 325 ARG A C 1
ATOM 2402 O O . ARG A 1 325 ? -33.217 -25.927 48.366 1.00 88.75 325 ARG A O 1
ATOM 2409 N N . PHE A 1 326 ? -31.136 -25.634 49.188 1.00 90.81 326 PHE A N 1
ATOM 2410 C CA . PHE A 1 326 ? -31.244 -24.196 49.375 1.00 90.81 326 PHE A CA 1
ATOM 2411 C C . PHE A 1 326 ? -31.485 -23.489 48.039 1.00 90.81 326 PHE A C 1
ATOM 2413 O O . PHE A 1 326 ? -32.410 -22.694 47.949 1.00 90.81 326 PHE A O 1
ATOM 2420 N N . VAL A 1 327 ? -30.715 -23.818 46.995 1.00 90.94 327 VAL A N 1
ATOM 2421 C CA . VAL A 1 327 ? -30.891 -23.237 45.656 1.00 90.94 327 VAL A CA 1
ATOM 2422 C C . VAL A 1 327 ? -32.279 -23.535 45.100 1.00 90.94 327 VAL A C 1
ATOM 2424 O O . VAL A 1 327 ? -32.932 -22.609 44.645 1.00 90.94 327 VAL A O 1
ATOM 2427 N N . LEU A 1 328 ? -32.766 -24.773 45.212 1.00 89.12 328 LEU A N 1
ATOM 2428 C CA . LEU A 1 328 ? -34.101 -25.130 44.723 1.00 89.12 328 LEU A CA 1
ATOM 2429 C C . LEU A 1 328 ? -35.213 -24.332 45.428 1.00 89.12 328 LEU A C 1
ATOM 2431 O O . LEU A 1 328 ? -36.143 -23.825 44.799 1.00 89.12 328 LEU A O 1
ATOM 2435 N N . ALA A 1 329 ? -35.108 -24.191 46.753 1.00 88.69 329 ALA A N 1
ATOM 2436 C CA . ALA A 1 329 ? -36.027 -23.355 47.514 1.00 88.69 329 ALA A CA 1
ATOM 2437 C C . ALA A 1 329 ? -35.901 -21.882 47.088 1.00 88.69 329 ALA A C 1
ATOM 2439 O O . ALA A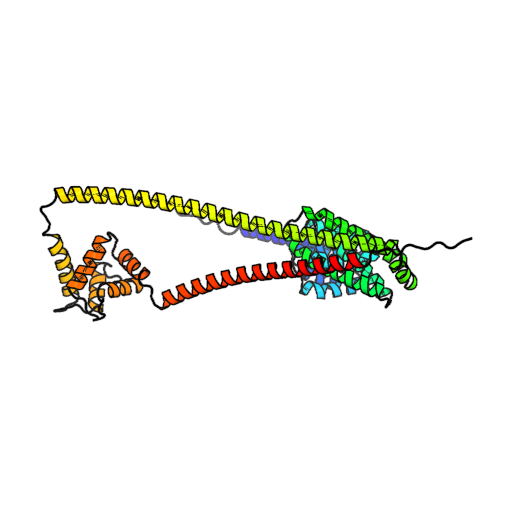 1 329 ? -36.902 -21.209 46.867 1.00 88.69 329 ALA A O 1
ATOM 2440 N N . PHE A 1 330 ? -34.678 -21.390 46.912 1.00 90.06 330 PHE A N 1
ATOM 2441 C CA . PHE A 1 330 ? -34.395 -20.023 46.492 1.00 90.06 330 PHE A CA 1
ATOM 2442 C C . PHE A 1 330 ? -34.955 -19.705 45.096 1.00 90.06 330 PHE A C 1
ATOM 2444 O O . PHE A 1 330 ? -35.595 -18.673 44.925 1.00 90.06 330 PHE A O 1
ATOM 2451 N N . GLU A 1 331 ? -34.798 -20.603 44.125 1.00 89.75 331 GLU A N 1
ATOM 2452 C CA . GLU A 1 331 ? -35.396 -20.516 42.784 1.00 89.75 331 GLU A CA 1
ATOM 2453 C C . GLU A 1 331 ? -36.927 -20.442 42.869 1.00 89.75 331 GLU A C 1
ATOM 2455 O O . GLU A 1 331 ? -37.560 -19.604 42.230 1.00 89.75 331 GLU A O 1
ATOM 2460 N N . THR A 1 332 ? -37.535 -21.229 43.759 1.00 86.94 332 THR A N 1
ATOM 2461 C CA . THR A 1 332 ? -38.989 -21.199 43.982 1.00 86.94 332 THR A CA 1
ATOM 2462 C C . THR A 1 332 ? -39.470 -19.841 44.510 1.00 86.94 332 THR A C 1
ATOM 2464 O O . THR A 1 332 ? -40.500 -19.337 44.065 1.00 86.94 332 THR A O 1
ATOM 2467 N N . PHE A 1 333 ? -38.742 -19.235 45.455 1.00 85.81 333 PHE A N 1
ATOM 2468 C CA . PHE A 1 333 ? -39.148 -17.969 46.078 1.00 85.81 333 PHE A CA 1
ATOM 2469 C C . PHE A 1 333 ? -38.789 -16.727 45.255 1.00 85.81 333 PHE A C 1
ATOM 2471 O O . PHE A 1 333 ? -39.544 -15.758 45.280 1.00 85.81 333 PHE A O 1
ATOM 2478 N N . PHE A 1 334 ? -37.655 -16.738 44.553 1.00 87.94 334 PHE A N 1
ATOM 2479 C CA . PHE A 1 334 ? -37.098 -15.544 43.907 1.00 87.94 334 PHE A CA 1
ATOM 2480 C C . PHE A 1 33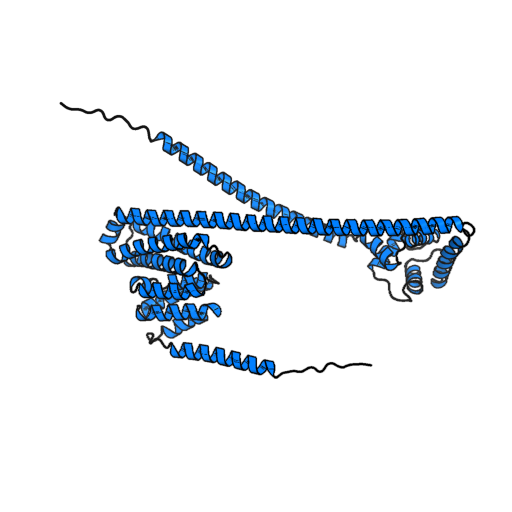4 ? -37.107 -15.595 42.376 1.00 87.94 334 PHE A C 1
ATOM 2482 O O . PHE A 1 334 ? -37.086 -14.537 41.759 1.00 87.94 334 PHE A O 1
ATOM 2489 N N . TYR A 1 335 ? -37.194 -16.785 41.775 1.00 86.94 335 TYR A N 1
ATOM 2490 C CA . TYR A 1 335 ? -37.252 -16.994 40.319 1.00 86.94 335 TYR A CA 1
ATOM 2491 C C . TYR A 1 335 ? -38.587 -17.611 39.884 1.00 86.94 335 TYR A C 1
ATOM 2493 O O . TYR A 1 335 ? -38.713 -18.117 38.778 1.00 86.94 335 TYR A O 1
ATOM 2501 N N . ALA A 1 336 ? -39.598 -17.612 40.762 1.00 85.62 336 ALA A N 1
ATOM 2502 C CA . ALA A 1 336 ? -40.907 -18.220 40.509 1.00 85.62 336 ALA A CA 1
ATOM 2503 C C . ALA A 1 336 ? -40.848 -19.697 40.048 1.00 85.62 336 ALA A C 1
ATOM 2505 O O . ALA A 1 336 ? -41.786 -20.188 39.420 1.00 85.62 336 ALA A O 1
ATOM 2506 N N . GLY A 1 337 ? -39.774 -20.414 40.401 1.00 82.75 337 GLY A N 1
ATOM 2507 C CA . GLY A 1 337 ? -39.528 -21.800 39.999 1.00 82.75 337 GLY A CA 1
ATOM 2508 C C . GLY A 1 337 ? -38.685 -21.975 38.732 1.00 82.75 337 GLY A C 1
ATOM 2509 O O . GLY A 1 337 ? -38.436 -23.121 38.363 1.00 82.75 337 GLY A O 1
ATOM 2510 N N . ASP A 1 338 ? -38.232 -20.893 38.093 1.00 87.44 338 ASP A N 1
ATOM 2511 C CA . ASP A 1 338 ? -37.291 -20.967 36.975 1.00 87.44 338 ASP A CA 1
ATOM 2512 C C . ASP A 1 338 ? -35.872 -21.319 37.455 1.00 87.44 338 ASP A C 1
ATOM 2514 O O . ASP A 1 338 ? -35.430 -20.908 38.533 1.00 87.44 338 ASP A O 1
ATOM 2518 N N . ASP A 1 339 ? -35.148 -22.080 36.629 1.00 87.50 339 ASP A N 1
ATOM 2519 C CA . ASP A 1 339 ? -33.773 -22.492 36.910 1.00 87.50 339 ASP A CA 1
ATOM 2520 C C . ASP A 1 339 ? -32.827 -21.284 36.905 1.00 87.50 339 ASP A C 1
ATOM 2522 O O . ASP A 1 339 ? -32.747 -20.526 35.931 1.00 87.50 339 ASP A O 1
ATOM 2526 N N . MET A 1 340 ? -32.025 -21.147 37.962 1.00 89.75 340 MET A N 1
ATOM 2527 C CA . MET A 1 340 ? -31.049 -20.071 38.048 1.00 89.75 340 MET A CA 1
ATOM 2528 C C . MET A 1 340 ? -29.896 -20.296 37.052 1.00 89.75 340 MET A C 1
ATOM 2530 O O . MET A 1 340 ? -29.273 -21.369 37.048 1.00 89.75 340 MET A O 1
ATOM 2534 N N . PRO A 1 341 ? -29.509 -19.270 36.268 1.00 90.75 341 PRO A N 1
ATOM 2535 C CA . PRO A 1 341 ? -28.323 -19.309 35.426 1.00 90.75 341 PRO A CA 1
ATOM 2536 C C . PRO A 1 341 ? -27.070 -19.799 36.180 1.00 90.75 341 PRO A C 1
ATOM 2538 O O . PRO A 1 341 ? -26.820 -19.376 37.316 1.00 90.75 341 PRO A O 1
ATOM 2541 N N . PRO A 1 342 ? -26.208 -20.628 35.555 1.00 87.88 342 PRO A N 1
ATOM 2542 C CA . PRO A 1 342 ? -25.038 -21.210 36.220 1.00 87.88 342 PRO A CA 1
ATOM 2543 C C . PRO A 1 342 ? -24.093 -20.182 36.859 1.00 87.88 342 PRO A C 1
ATOM 2545 O O . PRO A 1 342 ? -23.496 -20.445 37.906 1.00 87.88 342 PRO A O 1
ATOM 2548 N N . GLU A 1 343 ? -23.961 -19.002 36.249 1.00 85.94 343 GLU A N 1
ATOM 2549 C CA . GLU A 1 343 ? -23.114 -17.923 36.761 1.00 85.94 343 GLU A CA 1
ATOM 2550 C C . GLU A 1 343 ? -23.671 -17.295 38.043 1.00 85.94 343 GLU A C 1
ATOM 2552 O O . GLU A 1 343 ? -22.913 -17.067 38.990 1.00 85.94 343 GLU A O 1
ATOM 2557 N N . GLN A 1 344 ? -24.989 -17.096 38.112 1.00 90.94 344 GLN A N 1
ATOM 2558 C CA . GLN A 1 344 ? -25.675 -16.595 39.302 1.00 90.94 344 GLN A CA 1
ATOM 2559 C C . GLN A 1 344 ? -25.676 -17.647 40.416 1.00 90.94 344 GLN A C 1
ATOM 2561 O O . GLN A 1 344 ? -25.387 -17.321 41.566 1.00 90.94 344 GLN A O 1
ATOM 2566 N N . ARG A 1 345 ? -25.860 -18.932 40.081 1.00 90.94 345 ARG A N 1
ATOM 2567 C CA . ARG A 1 345 ? -25.770 -20.042 41.047 1.00 90.94 345 ARG A CA 1
ATOM 2568 C C . ARG A 1 345 ? -24.390 -20.125 41.693 1.00 90.94 345 ARG A C 1
ATOM 2570 O O . ARG A 1 345 ? -24.264 -20.338 42.899 1.00 90.94 345 ARG A O 1
ATOM 2577 N N . ARG A 1 346 ? -23.339 -19.927 40.894 1.00 88.50 346 ARG A N 1
ATOM 2578 C CA . ARG A 1 346 ? -21.954 -19.849 41.373 1.00 88.50 346 ARG A CA 1
ATOM 2579 C C . ARG A 1 346 ? -21.753 -18.652 42.300 1.00 88.50 346 ARG A C 1
ATOM 2581 O O . ARG A 1 346 ? -21.146 -18.810 43.356 1.00 88.50 346 ARG A O 1
ATOM 2588 N N . ALA A 1 347 ? -22.253 -17.478 41.924 1.00 89.69 347 ALA A N 1
ATOM 2589 C CA . ALA A 1 347 ? -22.169 -16.277 42.750 1.00 89.69 347 ALA A CA 1
ATOM 2590 C C . ALA A 1 347 ? -22.931 -16.416 44.075 1.00 89.69 347 ALA A C 1
ATOM 2592 O O . ALA A 1 347 ? -22.439 -15.999 45.126 1.00 89.69 347 ALA A O 1
ATOM 2593 N N . LEU A 1 348 ? -24.090 -17.074 44.047 1.00 91.81 348 LEU A N 1
ATOM 2594 C CA . LEU A 1 348 ? -24.851 -17.392 45.246 1.00 91.81 348 LEU A CA 1
ATOM 2595 C C . LEU A 1 348 ? -24.029 -18.311 46.152 1.00 91.81 348 LEU A C 1
ATOM 2597 O O . LEU A 1 348 ? -23.856 -18.009 47.327 1.00 91.81 348 LEU A O 1
ATOM 2601 N N . LYS A 1 349 ? -23.403 -19.355 45.595 1.00 91.00 349 LYS A N 1
ATOM 2602 C CA . LYS A 1 349 ? -22.504 -20.230 46.358 1.00 91.00 349 LYS A CA 1
ATOM 2603 C C . LYS A 1 349 ? -21.353 -19.464 47.009 1.00 91.00 349 LYS A C 1
ATOM 2605 O O . LYS A 1 349 ? -21.137 -19.591 48.204 1.00 91.00 349 LYS A O 1
ATOM 2610 N N . LEU A 1 350 ? -20.657 -18.622 46.247 1.00 88.44 350 LEU A N 1
ATOM 2611 C CA . LEU A 1 350 ? -19.533 -17.823 46.752 1.00 88.44 350 LEU A CA 1
ATOM 2612 C C . LEU A 1 350 ? -19.934 -16.851 47.870 1.00 88.44 350 LEU A C 1
ATOM 2614 O O . LEU A 1 350 ? -19.102 -16.476 48.697 1.00 88.44 350 LEU A O 1
ATOM 2618 N N . SER A 1 351 ? -21.186 -16.400 47.874 1.00 89.38 351 SER A N 1
ATOM 2619 C CA . SER A 1 351 ? -21.658 -15.405 48.831 1.00 89.38 351 SER A CA 1
ATOM 2620 C C . SER A 1 351 ? -22.207 -16.016 50.119 1.00 89.38 351 SER A C 1
ATOM 2622 O O . SER A 1 351 ? -21.982 -15.426 51.182 1.00 89.38 351 SER A O 1
ATOM 2624 N N . ILE A 1 352 ? -22.855 -17.184 50.039 1.00 90.94 352 ILE A N 1
ATOM 2625 C CA . ILE A 1 352 ? -23.513 -17.832 51.184 1.00 90.94 352 ILE A CA 1
ATOM 2626 C C . ILE A 1 352 ? -22.728 -19.014 51.770 1.00 90.94 352 ILE A C 1
ATOM 2628 O O . ILE A 1 352 ? -22.867 -19.265 52.954 1.00 90.94 352 ILE A O 1
ATOM 2632 N N . ASP A 1 353 ? -21.898 -19.705 50.986 1.00 89.25 353 ASP A N 1
ATOM 2633 C CA . ASP A 1 353 ? -21.107 -20.882 51.391 1.00 89.25 353 ASP A CA 1
ATOM 2634 C C . ASP A 1 353 ? -19.615 -20.533 51.268 1.00 89.25 353 ASP A C 1
ATOM 2636 O O . ASP A 1 353 ? -18.898 -20.966 50.362 1.00 89.25 353 ASP A O 1
ATOM 2640 N N . LYS A 1 354 ? -19.160 -19.616 52.132 1.00 82.44 354 LYS A N 1
ATOM 2641 C CA . LYS A 1 354 ? -17.795 -19.059 52.062 1.00 82.44 354 LYS A CA 1
ATOM 2642 C C . LYS A 1 354 ? -16.733 -20.034 52.549 1.00 82.44 354 LYS A C 1
ATOM 2644 O O . LYS A 1 354 ? -15.576 -19.917 52.146 1.00 82.44 354 LYS A O 1
ATOM 2649 N N . ASP A 1 355 ? -17.107 -20.929 53.453 1.00 84.19 355 ASP A N 1
ATOM 2650 C CA . ASP A 1 355 ? -16.225 -21.952 54.002 1.00 84.19 355 ASP A CA 1
ATOM 2651 C C . ASP A 1 355 ? -16.191 -23.226 53.144 1.00 84.19 355 ASP A C 1
ATOM 2653 O O . ASP A 1 355 ? -15.312 -24.067 53.336 1.00 84.19 355 ASP A O 1
ATOM 2657 N N . GLY A 1 356 ? -17.079 -23.336 52.149 1.00 84.19 356 GLY A N 1
ATOM 2658 C CA . GLY A 1 356 ? -17.159 -24.487 51.261 1.00 84.19 356 GLY A CA 1
ATOM 2659 C C . GLY A 1 356 ? -17.696 -25.730 51.965 1.00 84.19 356 GLY A C 1
ATOM 2660 O O . GLY A 1 356 ? -17.415 -26.844 51.515 1.00 84.19 356 GLY A O 1
ATOM 2661 N N . SER A 1 357 ? -18.433 -25.550 53.063 1.00 86.50 357 SER A N 1
ATOM 2662 C CA . SER A 1 357 ? -19.100 -26.622 53.801 1.00 86.50 357 SER A CA 1
ATOM 2663 C C . SER A 1 357 ? -20.158 -27.332 52.951 1.00 86.50 357 SER A C 1
ATOM 2665 O O . SER A 1 357 ? -20.440 -28.510 53.170 1.00 86.50 357 SER A O 1
ATOM 2667 N N . GLY A 1 358 ? -20.703 -26.652 51.934 1.00 87.19 358 GLY A N 1
ATOM 2668 C CA . GLY A 1 358 ? -21.790 -27.173 51.106 1.00 87.19 358 GLY A CA 1
ATOM 2669 C C . GLY A 1 358 ? -23.153 -27.126 51.799 1.00 87.19 358 GLY A C 1
ATOM 2670 O O . GLY A 1 358 ? -24.135 -27.643 51.254 1.00 87.19 358 GLY A O 1
ATOM 2671 N N . GLU A 1 359 ? -23.222 -26.485 52.962 1.00 90.19 359 GLU A N 1
ATOM 2672 C CA . GLU A 1 359 ? -24.425 -26.221 53.740 1.00 90.19 359 GLU A CA 1
ATOM 2673 C C . GLU A 1 359 ? -24.574 -24.705 53.920 1.00 90.19 359 GLU A C 1
ATOM 2675 O O . GLU A 1 359 ? -23.613 -23.952 53.818 1.00 90.19 359 GLU A O 1
ATOM 2680 N N . VAL A 1 360 ? -25.805 -24.238 54.107 1.00 89.38 360 VAL A N 1
ATOM 2681 C CA . VAL A 1 360 ? -26.120 -22.820 54.279 1.00 89.38 360 VAL A CA 1
ATOM 2682 C C . VAL A 1 360 ? -26.661 -22.635 55.679 1.00 89.38 360 VAL A C 1
ATOM 2684 O O . VAL A 1 360 ? -27.754 -23.118 55.993 1.00 89.38 360 VAL A O 1
ATOM 2687 N N . SER A 1 361 ? -25.906 -21.918 56.504 1.00 89.88 361 SER A N 1
ATOM 2688 C CA . SER A 1 361 ? -26.306 -21.610 57.871 1.00 89.88 361 SER A CA 1
ATOM 2689 C C . SER A 1 361 ? -27.123 -20.315 57.956 1.00 89.88 361 SER A C 1
ATOM 2691 O O . SER A 1 361 ? -27.018 -19.401 57.128 1.00 89.88 361 SER A O 1
ATOM 2693 N N . LYS A 1 362 ? -27.928 -20.180 59.020 1.00 87.44 362 LYS A N 1
ATOM 2694 C CA . LYS A 1 362 ? -28.716 -18.956 59.280 1.00 87.44 362 LYS A CA 1
ATOM 2695 C C . LYS A 1 362 ? -27.844 -17.686 59.292 1.00 87.44 362 LYS A C 1
ATOM 2697 O O . LYS A 1 362 ? -28.243 -16.694 58.679 1.00 87.44 362 LYS A O 1
ATOM 2702 N N . PRO A 1 363 ? -26.671 -17.654 59.960 1.00 88.81 363 PRO A N 1
ATOM 2703 C CA . PRO A 1 363 ? -25.815 -16.468 59.960 1.00 88.81 363 PRO A CA 1
ATOM 2704 C C . PRO A 1 363 ? -25.285 -16.089 58.573 1.00 88.81 363 PRO A C 1
ATOM 2706 O O . PRO A 1 363 ? -25.084 -14.904 58.306 1.00 88.81 363 PRO A O 1
ATOM 2709 N N . GLU A 1 364 ? -25.039 -17.066 57.702 1.00 89.12 364 GLU A N 1
ATOM 2710 C CA . GLU A 1 364 ? -24.572 -16.824 56.336 1.00 89.12 364 GLU A CA 1
ATOM 2711 C C . GLU A 1 364 ? -25.671 -16.249 55.456 1.00 89.12 364 GLU A C 1
ATOM 2713 O O . GLU A 1 364 ? -25.445 -15.232 54.797 1.00 89.12 364 GLU A O 1
ATOM 2718 N N . TRP A 1 365 ? -26.878 -16.815 55.541 1.00 90.38 365 TRP A N 1
ATOM 2719 C CA . TRP A 1 365 ? -28.059 -16.249 54.898 1.00 90.38 365 TRP A CA 1
ATOM 2720 C C . TRP A 1 365 ? -28.279 -14.794 55.308 1.00 90.38 365 TRP A C 1
ATOM 2722 O O . TRP A 1 365 ? -28.402 -13.922 54.454 1.00 90.38 365 TRP A O 1
ATOM 2732 N N . VAL A 1 366 ? -28.276 -14.507 56.611 1.00 88.31 366 VAL A N 1
ATOM 2733 C CA . VAL A 1 366 ? -28.515 -13.149 57.120 1.00 88.31 366 VAL A CA 1
ATOM 2734 C C . VAL A 1 366 ? -27.455 -12.172 56.603 1.00 88.31 366 VAL A C 1
ATOM 2736 O O . VAL A 1 366 ? -27.778 -11.048 56.221 1.00 88.31 366 VAL A O 1
ATOM 2739 N N . LYS A 1 367 ? -26.182 -12.584 56.541 1.00 89.94 367 LYS A N 1
ATOM 2740 C CA . LYS A 1 367 ? -25.112 -11.748 55.970 1.00 89.94 367 LYS A CA 1
ATOM 2741 C C . LYS A 1 367 ? -25.335 -11.477 54.485 1.00 89.94 367 LYS A C 1
ATOM 2743 O O . LYS A 1 367 ? -25.172 -10.333 54.067 1.00 89.94 367 LYS A O 1
ATOM 2748 N N . PHE A 1 368 ? -25.702 -12.499 53.715 1.00 92.38 368 PHE A N 1
ATOM 2749 C CA . PHE A 1 368 ? -26.029 -12.356 52.300 1.00 92.38 368 PHE A CA 1
ATOM 2750 C C . PHE A 1 368 ? -27.234 -11.438 52.093 1.00 92.38 368 PHE A C 1
ATOM 2752 O O . PHE A 1 368 ? -27.118 -10.444 51.385 1.00 92.38 368 PHE A O 1
ATOM 2759 N N . TYR A 1 369 ? -28.350 -11.706 52.770 1.00 89.75 369 TYR A N 1
ATOM 2760 C CA . TYR A 1 369 ? -29.596 -10.958 52.630 1.00 89.75 369 TYR A CA 1
ATOM 2761 C C . TYR A 1 369 ? -29.411 -9.479 52.970 1.00 89.75 369 TYR A C 1
ATOM 2763 O O . TYR A 1 369 ? -29.843 -8.606 52.223 1.00 89.75 369 TYR A O 1
ATOM 2771 N N . ARG A 1 370 ? -28.679 -9.166 54.046 1.00 89.69 370 ARG A N 1
ATOM 2772 C CA . ARG A 1 370 ? -28.346 -7.778 54.402 1.00 89.69 370 ARG A CA 1
ATOM 2773 C C . ARG A 1 370 ? -27.422 -7.113 53.389 1.00 89.69 370 ARG A C 1
ATOM 2775 O O . ARG A 1 370 ? -27.569 -5.925 53.131 1.00 89.69 370 ARG A O 1
ATOM 2782 N N . ALA A 1 371 ? -26.451 -7.841 52.841 1.00 87.94 371 ALA A N 1
ATOM 2783 C CA . ALA A 1 371 ? -25.535 -7.294 51.843 1.00 87.94 371 ALA A CA 1
ATOM 2784 C C . ALA A 1 371 ? -26.237 -7.040 50.501 1.00 87.94 371 ALA A C 1
ATOM 2786 O O . ALA A 1 371 ? -25.971 -6.022 49.866 1.00 87.94 371 ALA A O 1
ATOM 2787 N N . TRP A 1 372 ? -27.151 -7.931 50.115 1.00 91.19 372 TRP A N 1
ATOM 2788 C CA . TRP A 1 372 ? -27.990 -7.799 48.932 1.00 91.19 372 TRP A CA 1
ATOM 2789 C C . TRP A 1 372 ? -28.989 -6.645 49.078 1.00 91.19 372 TRP A C 1
ATOM 2791 O O . TRP A 1 372 ? -28.970 -5.721 48.272 1.00 91.19 372 TRP A O 1
ATOM 2801 N N . THR A 1 373 ? -29.799 -6.634 50.140 1.00 86.88 373 THR A N 1
ATOM 2802 C CA . THR A 1 373 ? -30.790 -5.566 50.378 1.00 86.88 373 THR A CA 1
ATOM 2803 C C . THR A 1 373 ? -30.139 -4.189 50.507 1.00 86.88 373 THR A C 1
ATOM 2805 O O . THR A 1 373 ? -30.655 -3.218 49.965 1.00 86.88 373 THR A O 1
ATOM 2808 N N . LYS A 1 374 ? -28.962 -4.095 51.143 1.00 89.25 374 LYS A N 1
ATOM 2809 C CA . LYS A 1 374 ? -28.182 -2.849 51.228 1.00 89.25 374 LYS A CA 1
ATOM 2810 C C . LYS A 1 374 ? -27.649 -2.366 49.874 1.00 89.25 374 LYS A C 1
ATOM 2812 O O . LYS A 1 374 ? -27.348 -1.185 49.744 1.00 89.25 374 LYS A O 1
ATOM 2817 N N . ALA A 1 375 ? -27.476 -3.255 48.897 1.00 85.19 375 ALA A N 1
ATOM 2818 C CA . ALA A 1 375 ? -27.050 -2.861 47.560 1.00 85.19 375 ALA A CA 1
ATOM 2819 C C . ALA A 1 375 ? -28.184 -2.216 46.747 1.00 85.19 375 ALA A C 1
ATOM 2821 O O . ALA A 1 375 ? -27.882 -1.616 45.724 1.00 85.19 375 ALA A O 1
ATOM 2822 N N . GLU A 1 376 ? -29.444 -2.325 47.194 1.00 87.50 376 GLU A N 1
ATOM 2823 C CA . GLU A 1 376 ? -30.635 -1.782 46.514 1.00 87.50 376 GLU A CA 1
ATOM 2824 C C . GLU A 1 376 ? -30.781 -2.254 45.053 1.00 87.50 376 GLU A C 1
ATOM 2826 O O . GLU A 1 376 ? -31.365 -1.576 44.213 1.00 87.50 376 GLU A O 1
ATOM 2831 N N . MET A 1 377 ? -30.260 -3.445 44.749 1.00 88.44 377 MET A N 1
ATOM 2832 C CA . MET A 1 377 ? -30.343 -4.087 43.434 1.00 88.44 377 MET A CA 1
ATOM 2833 C C . MET A 1 377 ? -31.314 -5.267 43.488 1.00 88.44 377 MET A C 1
ATOM 2835 O O . MET A 1 377 ? -31.506 -5.878 44.545 1.00 88.44 377 MET A O 1
ATOM 2839 N N . ASN A 1 378 ? -31.891 -5.648 42.346 1.00 90.38 378 ASN A N 1
ATOM 2840 C CA . ASN A 1 378 ? -32.593 -6.929 42.267 1.00 90.38 378 ASN A CA 1
ATOM 2841 C C . ASN A 1 378 ? -31.598 -8.097 42.475 1.00 90.38 378 ASN A C 1
ATOM 2843 O O . ASN A 1 378 ? -30.377 -7.936 42.379 1.00 90.38 378 ASN A O 1
ATOM 2847 N N . VAL A 1 379 ? -32.114 -9.273 42.839 1.00 89.12 379 VAL A N 1
ATOM 2848 C CA . VAL A 1 379 ? -31.269 -10.420 43.217 1.00 89.12 379 VAL A CA 1
ATOM 2849 C C . VAL A 1 379 ? -30.380 -10.893 42.067 1.00 89.12 379 VAL A C 1
ATOM 2851 O O . VAL A 1 379 ? -29.234 -11.279 42.285 1.00 89.12 379 VAL A O 1
ATOM 2854 N N . GLU A 1 380 ? -30.893 -10.819 40.841 1.00 90.94 380 GLU A N 1
ATOM 2855 C CA . GLU A 1 380 ? -30.213 -11.246 39.621 1.00 90.94 380 GLU A CA 1
ATOM 2856 C C . GLU A 1 380 ? -28.993 -10.371 39.328 1.00 90.94 380 GLU A C 1
ATOM 2858 O O . GLU A 1 380 ? -27.882 -10.882 39.175 1.00 90.94 380 GLU A O 1
ATOM 2863 N N . GLU A 1 381 ? -29.168 -9.049 39.318 1.00 89.62 381 GLU A N 1
ATOM 2864 C CA . GLU A 1 381 ? -28.094 -8.078 39.113 1.00 89.62 381 GLU A CA 1
ATOM 2865 C C . GLU A 1 381 ? -27.057 -8.147 40.235 1.00 89.62 381 GLU A C 1
ATOM 2867 O O . GLU A 1 381 ? -25.853 -8.066 39.976 1.00 89.62 381 GLU A O 1
ATOM 2872 N N . TYR A 1 382 ? -27.500 -8.348 41.481 1.00 92.25 382 TYR A N 1
ATOM 2873 C CA . TYR A 1 382 ? -26.593 -8.496 42.616 1.00 92.25 382 TYR A CA 1
ATOM 2874 C C . TYR A 1 382 ? -25.702 -9.739 42.478 1.00 92.25 382 TYR A C 1
ATOM 2876 O O . TYR A 1 382 ? -24.486 -9.667 42.679 1.00 92.25 382 TYR A O 1
ATOM 2884 N N . LEU A 1 383 ? -26.281 -10.877 42.083 1.00 91.81 383 LEU A N 1
ATOM 2885 C CA . LEU A 1 383 ? -25.528 -12.107 41.843 1.00 91.81 383 LEU A CA 1
ATOM 2886 C C . LEU A 1 383 ? -24.606 -11.987 40.622 1.00 91.81 383 LEU A C 1
ATOM 2888 O O . LEU A 1 383 ? -23.470 -12.458 40.676 1.00 91.81 383 LEU A O 1
ATOM 2892 N N . LEU A 1 384 ? -25.035 -11.314 39.552 1.00 91.38 384 LEU A N 1
ATOM 2893 C CA . LEU A 1 384 ? -24.185 -11.050 38.386 1.00 91.38 384 LEU A CA 1
ATOM 2894 C C . LEU A 1 384 ? -22.981 -10.170 38.739 1.00 91.38 384 LEU A C 1
ATOM 2896 O O . LEU A 1 384 ? -21.865 -10.472 38.316 1.00 91.38 384 LEU A O 1
ATOM 2900 N N . LYS A 1 385 ? -23.167 -9.150 39.582 1.00 91.25 385 LYS A N 1
ATOM 2901 C CA . LYS A 1 385 ? -22.067 -8.326 40.096 1.00 91.25 385 LYS A CA 1
ATOM 2902 C C . LYS A 1 385 ? -21.059 -9.151 40.903 1.00 91.25 385 LYS A C 1
ATOM 2904 O O . LYS A 1 385 ? -19.852 -9.041 40.711 1.00 91.25 385 LYS A O 1
ATOM 2909 N N . ILE A 1 386 ? -21.534 -10.041 41.775 1.00 89.62 386 ILE A N 1
ATOM 2910 C CA . ILE A 1 386 ? -20.642 -10.945 42.518 1.00 89.62 386 ILE A CA 1
ATOM 2911 C C . ILE A 1 386 ? -19.895 -11.887 41.561 1.00 89.62 386 ILE A C 1
ATOM 2913 O O . ILE A 1 386 ? -18.711 -12.165 41.775 1.00 89.62 386 ILE A O 1
ATOM 2917 N N . ALA A 1 387 ? -20.559 -12.369 40.505 1.00 88.06 387 ALA A N 1
ATOM 2918 C CA . ALA A 1 387 ? -19.942 -13.213 39.486 1.00 88.06 387 ALA A CA 1
ATOM 2919 C C . ALA A 1 387 ? -18.839 -12.476 38.709 1.00 88.06 387 ALA A C 1
ATOM 2921 O O . ALA A 1 387 ? -17.792 -13.082 38.460 1.00 88.06 387 ALA A O 1
ATOM 2922 N N . SER A 1 388 ? -19.048 -11.200 38.357 1.00 86.31 388 SER A N 1
ATOM 2923 C CA . SER A 1 388 ? -18.054 -10.374 37.660 1.00 86.31 388 SER A CA 1
ATOM 2924 C C . SER A 1 388 ? -16.861 -10.028 38.543 1.00 86.31 388 SER A C 1
ATOM 2926 O O . SER A 1 388 ? -15.727 -10.078 38.074 1.00 86.31 388 SER A O 1
ATOM 2928 N N . ASP A 1 389 ? -17.104 -9.749 39.826 1.00 86.88 389 ASP A N 1
ATOM 2929 C CA . ASP A 1 389 ? -16.051 -9.431 40.798 1.00 86.88 389 ASP A CA 1
ATOM 2930 C C . ASP A 1 389 ? -15.202 -10.667 41.154 1.00 86.88 389 ASP A C 1
ATOM 2932 O O . ASP A 1 389 ? -14.073 -10.545 41.628 1.00 86.88 389 ASP A O 1
ATOM 2936 N N . ASN A 1 390 ? -15.726 -11.872 40.901 1.00 83.25 390 ASN A N 1
ATOM 2937 C CA . ASN A 1 390 ? -15.053 -13.145 41.150 1.00 83.25 390 ASN A CA 1
ATOM 2938 C C . ASN A 1 390 ? -15.025 -13.999 39.870 1.00 83.25 390 ASN A C 1
ATOM 2940 O O . ASN A 1 390 ? -15.720 -15.020 39.800 1.00 83.25 390 ASN A O 1
ATOM 2944 N N . PRO A 1 391 ? -14.252 -13.629 38.833 1.00 81.06 391 PRO A N 1
ATOM 2945 C CA . PRO A 1 391 ? -14.223 -14.364 37.571 1.00 81.06 391 PRO A CA 1
ATOM 2946 C C . PRO A 1 391 ? -13.715 -15.799 37.770 1.00 81.06 391 PRO A C 1
ATOM 2948 O O . PRO A 1 391 ? -12.870 -16.080 38.622 1.00 81.06 391 PRO A O 1
ATOM 2951 N N . THR A 1 392 ? -14.237 -16.746 36.986 1.00 80.88 392 THR A N 1
ATOM 2952 C CA . THR A 1 392 ? -13.720 -18.128 36.991 1.00 80.88 392 THR A CA 1
ATOM 2953 C C . THR A 1 392 ? -12.260 -18.169 36.529 1.00 80.88 392 THR A C 1
ATOM 2955 O O . THR A 1 392 ? -11.826 -17.307 35.771 1.00 80.88 392 THR A O 1
ATOM 2958 N N . ALA A 1 393 ? -11.496 -19.202 36.911 1.00 73.06 393 ALA A N 1
ATOM 2959 C CA . ALA A 1 393 ? -10.118 -19.380 36.430 1.00 73.06 393 ALA A CA 1
ATOM 2960 C C . ALA A 1 393 ? -10.031 -19.366 34.892 1.00 73.06 393 ALA A C 1
ATOM 2962 O O . ALA A 1 393 ? -9.087 -18.819 34.329 1.00 73.06 393 ALA A O 1
ATOM 2963 N N . THR A 1 394 ? -11.050 -19.905 34.218 1.00 70.75 394 THR A N 1
ATOM 2964 C CA . THR A 1 394 ? -11.188 -19.864 32.760 1.00 70.75 394 THR A CA 1
ATOM 2965 C C . THR A 1 394 ? -11.413 -18.439 32.253 1.00 70.75 394 THR A C 1
ATOM 2967 O O . THR A 1 394 ? -10.687 -18.003 31.368 1.00 70.75 394 THR A O 1
ATOM 2970 N N . GLN A 1 395 ? -12.349 -17.679 32.831 1.00 73.19 395 GLN A N 1
ATOM 2971 C CA . GLN A 1 395 ? -12.575 -16.271 32.466 1.00 73.19 395 GLN A CA 1
ATOM 2972 C C . GLN A 1 395 ? -11.339 -15.403 32.737 1.00 73.19 395 GLN A C 1
ATOM 2974 O O . GLN A 1 395 ? -10.963 -14.599 31.891 1.00 73.19 395 GLN A O 1
ATOM 2979 N N . LEU A 1 396 ? -10.652 -15.624 33.858 1.00 73.12 396 LEU A N 1
ATOM 2980 C CA . LEU A 1 396 ? -9.406 -14.943 34.205 1.00 73.12 396 LEU A CA 1
ATOM 2981 C C . LEU A 1 396 ? -8.271 -15.309 33.234 1.00 73.12 396 LEU A C 1
ATOM 2983 O O . LEU A 1 396 ? -7.476 -14.451 32.863 1.00 73.12 396 LEU A O 1
ATOM 2987 N N . ALA A 1 397 ? -8.197 -16.567 32.788 1.00 64.38 397 ALA A N 1
ATOM 2988 C CA . ALA A 1 397 ? -7.250 -16.997 31.761 1.00 64.38 397 ALA A CA 1
ATOM 2989 C C . ALA A 1 397 ? -7.565 -16.369 30.396 1.00 64.38 397 ALA A C 1
ATOM 2991 O O . ALA A 1 397 ? -6.643 -15.938 29.710 1.00 64.38 397 ALA A O 1
ATOM 2992 N N . TYR A 1 398 ? -8.844 -16.260 30.023 1.00 71.12 398 TYR A N 1
ATOM 2993 C CA . TYR A 1 398 ? -9.267 -15.562 28.806 1.00 71.12 398 TYR A CA 1
ATOM 2994 C C . TYR A 1 398 ? -8.960 -14.064 28.863 1.00 71.12 398 TYR A C 1
ATOM 2996 O O . TYR A 1 398 ? -8.408 -13.535 27.902 1.00 71.12 398 TYR A O 1
ATOM 3004 N N . GLN A 1 399 ? -9.245 -13.395 29.984 1.00 73.75 399 GLN A N 1
ATOM 3005 C CA . GLN A 1 399 ? -8.904 -11.984 30.192 1.00 73.75 399 GLN A CA 1
ATOM 3006 C C . GLN A 1 399 ? -7.391 -11.770 30.114 1.00 73.75 399 GLN A C 1
ATOM 3008 O O . GLN A 1 399 ? -6.932 -10.965 29.308 1.00 73.75 399 GLN A O 1
ATOM 3013 N N . LYS A 1 400 ? -6.598 -12.575 30.831 1.00 76.38 400 LYS A N 1
ATOM 3014 C CA . LYS A 1 400 ? -5.131 -12.510 30.758 1.00 76.38 400 LYS A CA 1
ATOM 3015 C C . LYS A 1 400 ? -4.586 -12.830 29.367 1.00 76.38 400 LYS A C 1
ATOM 3017 O O . LYS A 1 400 ? -3.597 -12.236 28.953 1.00 76.38 400 LYS A O 1
ATOM 3022 N N . ALA A 1 401 ? -5.204 -13.749 28.626 1.00 68.94 401 ALA A N 1
ATOM 3023 C CA . ALA A 1 401 ? -4.812 -14.051 27.251 1.00 68.94 401 ALA A CA 1
ATOM 3024 C C . ALA A 1 401 ? -5.158 -12.905 26.287 1.00 68.94 401 ALA A C 1
ATOM 3026 O O . ALA A 1 401 ? -4.389 -12.630 25.365 1.00 68.94 401 ALA A O 1
ATOM 3027 N N . ALA A 1 402 ? -6.288 -12.226 26.498 1.00 75.88 402 ALA A N 1
ATOM 3028 C CA . ALA A 1 402 ? -6.674 -11.044 25.737 1.00 75.88 402 ALA A CA 1
ATOM 3029 C C . ALA A 1 402 ? -5.731 -9.865 26.024 1.00 75.88 402 ALA A C 1
ATOM 3031 O O . ALA A 1 402 ? -5.227 -9.253 25.084 1.00 75.88 402 ALA A O 1
ATOM 3032 N N . GLU A 1 403 ? -5.409 -9.614 27.294 1.00 81.62 403 GLU A N 1
ATOM 3033 C CA . GLU A 1 403 ? -4.420 -8.614 27.715 1.00 81.62 403 GLU A CA 1
ATOM 3034 C C . GLU A 1 403 ? -3.028 -8.926 27.154 1.00 81.62 403 GLU A C 1
ATOM 3036 O O . GLU A 1 403 ? -2.391 -8.056 26.566 1.00 81.62 403 GLU A O 1
ATOM 3041 N N . ALA A 1 404 ? -2.579 -10.182 27.236 1.00 75.69 404 ALA A N 1
ATOM 3042 C CA . ALA A 1 404 ? -1.299 -10.604 26.673 1.00 75.69 404 ALA A CA 1
ATOM 3043 C C . ALA A 1 404 ? -1.252 -10.440 25.145 1.00 75.69 404 ALA A C 1
ATOM 3045 O O . ALA A 1 404 ? -0.220 -10.046 24.602 1.00 75.69 404 ALA A O 1
ATOM 3046 N N . ARG A 1 405 ? -2.361 -10.697 24.435 1.00 77.06 405 ARG A N 1
ATOM 3047 C CA . ARG A 1 405 ? -2.471 -10.421 22.991 1.00 77.06 405 ARG A CA 1
ATOM 3048 C C . ARG A 1 405 ? -2.437 -8.927 22.693 1.00 77.06 405 ARG A C 1
ATOM 3050 O O . ARG A 1 405 ? -1.743 -8.522 21.764 1.00 77.06 405 ARG A O 1
ATOM 3057 N N . ALA A 1 406 ? -3.144 -8.113 23.472 1.00 82.88 406 ALA A N 1
ATOM 3058 C CA . ALA A 1 406 ? -3.132 -6.662 23.321 1.00 82.88 406 ALA A CA 1
ATOM 3059 C C . ALA A 1 406 ? -1.724 -6.092 23.556 1.00 82.88 406 ALA A C 1
ATOM 3061 O O . ALA A 1 406 ? -1.233 -5.290 22.761 1.00 82.88 406 ALA A O 1
ATOM 3062 N N . GLU A 1 407 ? -1.025 -6.567 24.588 1.00 86.56 407 GLU A N 1
ATOM 3063 C CA . GLU A 1 407 ? 0.348 -6.157 24.871 1.00 86.56 407 GLU A CA 1
ATOM 3064 C C . GLU A 1 407 ? 1.333 -6.661 23.808 1.00 86.56 407 GLU A C 1
ATOM 3066 O O . GLU A 1 407 ? 2.217 -5.915 23.389 1.00 86.56 407 GLU A O 1
ATOM 3071 N N . MET A 1 408 ? 1.168 -7.888 23.308 1.00 79.75 408 MET A N 1
ATOM 3072 C CA . MET A 1 408 ? 1.980 -8.412 22.207 1.00 79.75 408 MET A CA 1
ATOM 3073 C C . MET A 1 408 ? 1.798 -7.587 20.929 1.00 79.75 408 MET A C 1
ATOM 3075 O O . MET A 1 408 ? 2.789 -7.247 20.284 1.00 79.75 408 MET A O 1
ATOM 3079 N N . ASN A 1 409 ? 0.563 -7.206 20.595 1.00 83.38 409 ASN A N 1
ATOM 3080 C CA . ASN A 1 409 ? 0.280 -6.329 19.459 1.00 83.38 409 ASN A CA 1
ATOM 3081 C C . ASN A 1 409 ? 0.925 -4.949 19.641 1.00 83.38 409 ASN A C 1
ATOM 3083 O O . ASN A 1 409 ? 1.560 -4.447 18.714 1.00 83.38 409 ASN A O 1
ATOM 3087 N N . LYS A 1 410 ? 0.857 -4.377 20.849 1.00 89.69 410 LYS A N 1
ATOM 3088 C CA . LYS A 1 410 ? 1.522 -3.110 21.186 1.00 89.69 410 LYS A CA 1
ATOM 3089 C C . LYS A 1 410 ? 3.049 -3.204 21.087 1.00 89.69 410 LYS A C 1
ATOM 3091 O O . LYS A 1 410 ? 3.700 -2.299 20.577 1.00 89.69 410 LYS A O 1
ATOM 3096 N N . ARG A 1 411 ? 3.648 -4.310 21.540 1.00 81.81 411 ARG A N 1
ATOM 3097 C CA . ARG A 1 411 ? 5.098 -4.539 21.410 1.00 81.81 411 ARG A CA 1
ATOM 3098 C C . ARG A 1 411 ? 5.515 -4.752 19.958 1.00 81.81 411 ARG A C 1
ATOM 3100 O O . ARG A 1 411 ? 6.577 -4.280 19.570 1.00 81.81 411 ARG A O 1
ATOM 3107 N N . MET A 1 412 ? 4.694 -5.429 19.156 1.00 78.88 412 MET A N 1
ATOM 3108 C CA . MET A 1 412 ? 4.943 -5.600 17.723 1.00 78.88 412 MET A CA 1
ATOM 3109 C C . MET A 1 412 ? 4.871 -4.276 16.963 1.00 78.88 412 MET A C 1
ATOM 3111 O O . MET A 1 412 ? 5.709 -4.058 16.090 1.00 78.88 412 MET A O 1
ATOM 3115 N N . SER A 1 413 ? 3.938 -3.380 17.307 1.00 87.88 413 SER A N 1
ATOM 3116 C CA . SER A 1 413 ? 3.903 -2.046 16.698 1.00 87.88 413 SER A CA 1
ATOM 3117 C C . SER A 1 413 ? 5.160 -1.253 17.060 1.00 87.88 413 SER A C 1
ATOM 3119 O O . SER A 1 413 ? 5.883 -0.832 16.166 1.00 87.88 413 SER A O 1
ATOM 3121 N N . MET A 1 414 ? 5.523 -1.194 18.347 1.00 85.44 414 MET A N 1
ATOM 3122 C CA . MET A 1 414 ? 6.742 -0.504 18.792 1.00 85.44 414 MET A CA 1
ATOM 3123 C C . MET A 1 414 ? 8.020 -1.086 18.171 1.00 85.44 414 MET A C 1
ATOM 3125 O O . MET A 1 414 ? 8.918 -0.342 17.790 1.00 85.44 414 MET A O 1
ATOM 3129 N N . ALA A 1 415 ? 8.122 -2.411 18.037 1.00 78.62 415 ALA A N 1
ATOM 3130 C CA . ALA A 1 415 ? 9.274 -3.050 17.401 1.00 78.62 415 ALA A CA 1
ATOM 3131 C C . ALA A 1 415 ? 9.369 -2.715 15.904 1.00 78.62 415 ALA A C 1
ATOM 3133 O O . ALA A 1 415 ? 10.472 -2.546 15.382 1.00 78.62 415 ALA A O 1
ATOM 3134 N N . LYS A 1 416 ? 8.226 -2.599 15.218 1.00 80.00 416 LYS A N 1
ATOM 3135 C CA . LYS A 1 416 ? 8.165 -2.175 13.817 1.00 80.00 416 LYS A CA 1
ATOM 3136 C C . LYS A 1 416 ? 8.632 -0.726 13.662 1.00 80.00 416 LYS A C 1
ATOM 3138 O O . LYS A 1 416 ? 9.417 -0.448 12.756 1.00 80.00 416 LYS A O 1
ATOM 3143 N N . ASP A 1 417 ? 8.232 0.146 14.582 1.00 81.69 417 ASP A N 1
ATOM 3144 C CA . ASP A 1 417 ? 8.637 1.554 14.595 1.00 81.69 417 ASP A CA 1
ATOM 3145 C C . ASP A 1 417 ? 10.144 1.690 14.867 1.00 81.69 417 ASP A C 1
ATOM 3147 O O . ASP A 1 417 ? 10.867 2.323 14.097 1.00 81.69 417 ASP A O 1
ATOM 3151 N N . MET A 1 418 ? 10.668 0.976 15.871 1.00 80.12 418 MET A N 1
ATOM 3152 C CA . MET A 1 418 ? 12.105 0.961 16.178 1.00 80.12 418 MET A CA 1
ATOM 3153 C C . MET A 1 418 ? 12.958 0.375 15.044 1.00 80.12 418 MET A C 1
ATOM 3155 O O . MET A 1 418 ? 14.070 0.848 14.799 1.00 80.12 418 MET A O 1
ATOM 3159 N N . ALA A 1 419 ? 12.467 -0.646 14.335 1.00 71.44 419 ALA A N 1
ATOM 3160 C CA . ALA A 1 419 ? 13.147 -1.179 13.155 1.00 71.44 419 ALA A CA 1
ATOM 3161 C C . ALA A 1 419 ? 13.185 -0.151 12.010 1.00 71.44 419 ALA A C 1
ATOM 3163 O O . ALA A 1 419 ? 14.198 -0.043 11.314 1.00 71.44 419 ALA A O 1
ATOM 3164 N N . GLY A 1 420 ? 12.114 0.634 11.850 1.00 80.50 420 GLY A N 1
ATOM 3165 C CA . GLY A 1 420 ? 12.071 1.772 10.935 1.00 80.50 420 GLY A CA 1
ATOM 3166 C C . GLY A 1 420 ? 13.111 2.839 11.284 1.00 80.50 420 GLY A C 1
ATOM 3167 O O . GLY A 1 420 ? 13.882 3.258 10.417 1.00 80.50 420 GLY A O 1
ATOM 3168 N N . ASP A 1 421 ? 13.205 3.216 12.556 1.00 78.00 421 ASP A N 1
ATOM 3169 C CA . ASP A 1 421 ? 14.156 4.229 13.026 1.00 78.00 421 ASP A CA 1
ATOM 3170 C C . ASP A 1 421 ? 15.616 3.771 12.926 1.00 78.00 421 ASP A C 1
ATOM 3172 O O . ASP A 1 421 ? 16.485 4.535 12.496 1.00 78.00 421 ASP A O 1
ATOM 3176 N N . ALA A 1 422 ? 15.907 2.505 13.236 1.00 70.62 422 ALA A N 1
ATOM 3177 C CA . ALA A 1 422 ? 17.243 1.935 13.065 1.00 70.62 422 ALA A CA 1
ATOM 3178 C C . ALA A 1 422 ? 17.676 1.916 11.587 1.00 70.62 422 ALA A C 1
ATOM 3180 O O . ALA A 1 422 ? 18.833 2.215 11.273 1.00 70.62 422 ALA A O 1
ATOM 3181 N N . ALA A 1 423 ? 16.751 1.624 10.666 1.00 70.44 423 ALA A N 1
ATOM 3182 C CA . ALA A 1 423 ? 17.017 1.698 9.231 1.00 70.44 423 ALA A CA 1
ATOM 3183 C C . ALA A 1 423 ? 17.308 3.141 8.777 1.00 70.44 423 ALA A C 1
ATOM 3185 O O . ALA A 1 423 ? 18.242 3.364 8.000 1.00 70.44 423 ALA A O 1
ATOM 3186 N N . LYS A 1 424 ? 16.574 4.130 9.309 1.00 78.19 424 LYS A N 1
ATOM 3187 C CA . LYS A 1 424 ? 16.818 5.560 9.051 1.00 78.19 424 LYS A CA 1
ATOM 3188 C C . LYS A 1 424 ? 18.185 6.013 9.586 1.00 78.19 424 LYS A C 1
ATOM 3190 O O . LYS A 1 424 ? 18.935 6.665 8.858 1.00 78.19 424 LYS A O 1
ATOM 3195 N N . MET A 1 425 ? 18.571 5.608 10.799 1.00 74.19 425 MET A N 1
ATOM 3196 C CA . MET A 1 425 ? 19.904 5.916 11.345 1.00 74.19 425 MET A CA 1
ATOM 3197 C C . MET A 1 425 ? 21.038 5.257 10.548 1.00 74.19 425 MET A C 1
ATOM 3199 O O . MET A 1 425 ? 22.063 5.893 10.295 1.00 74.19 425 MET A O 1
ATOM 3203 N N . GLY A 1 426 ? 20.860 4.006 10.111 1.00 66.81 426 GLY A N 1
ATOM 3204 C CA . GLY A 1 426 ? 21.835 3.311 9.265 1.00 66.81 426 GLY A CA 1
ATOM 3205 C C . GLY A 1 426 ? 22.063 4.013 7.923 1.00 66.81 426 GLY A C 1
ATOM 3206 O O . GLY A 1 426 ? 23.204 4.128 7.466 1.00 66.81 426 GLY A O 1
ATOM 3207 N N . ALA A 1 427 ? 20.997 4.547 7.320 1.00 68.69 427 ALA A N 1
ATOM 3208 C CA . ALA A 1 427 ? 21.092 5.346 6.102 1.00 68.69 427 ALA A CA 1
ATOM 3209 C C . ALA A 1 427 ? 21.851 6.668 6.335 1.00 68.69 427 ALA A C 1
ATOM 3211 O O . ALA A 1 427 ? 22.776 6.976 5.581 1.00 68.69 427 ALA A O 1
ATOM 3212 N N . GLY A 1 428 ? 21.544 7.394 7.418 1.00 71.06 428 GLY A N 1
ATOM 3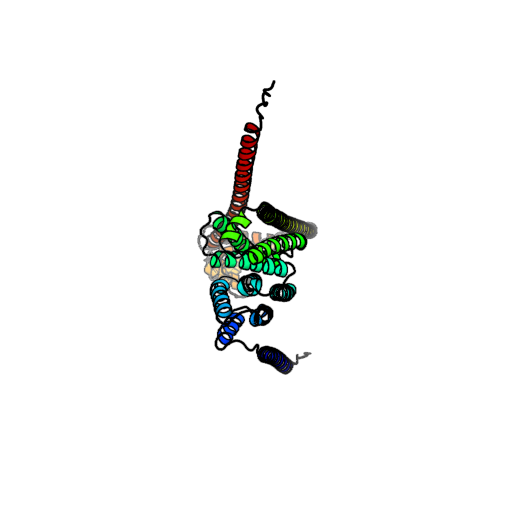213 C CA . GLY A 1 428 ? 22.221 8.654 7.756 1.00 71.06 428 GLY A CA 1
ATOM 3214 C C . GLY A 1 428 ? 23.723 8.498 8.041 1.00 71.06 428 GLY A C 1
ATOM 3215 O O . GLY A 1 428 ? 24.536 9.325 7.622 1.00 71.06 428 GLY A O 1
ATOM 3216 N N . LEU A 1 429 ? 24.131 7.397 8.682 1.00 67.56 429 LEU A N 1
ATOM 3217 C CA . LEU A 1 429 ? 25.547 7.080 8.923 1.00 67.56 429 LEU A CA 1
ATOM 3218 C C . LEU A 1 429 ? 26.319 6.788 7.628 1.00 67.56 429 LEU A C 1
ATOM 3220 O O . LEU A 1 429 ? 27.464 7.225 7.479 1.00 67.56 429 LEU A O 1
ATOM 3224 N N . MET A 1 430 ? 25.700 6.094 6.667 1.00 62.41 430 MET A N 1
ATOM 3225 C CA . MET A 1 430 ? 26.314 5.874 5.352 1.00 62.41 430 MET A CA 1
ATOM 3226 C C . MET A 1 430 ? 26.466 7.172 4.552 1.00 62.41 430 MET A C 1
ATOM 3228 O O . MET A 1 430 ? 27.441 7.332 3.813 1.00 62.41 430 MET A O 1
ATOM 3232 N N . GLU A 1 431 ? 25.542 8.114 4.714 1.00 64.25 431 GLU A N 1
ATOM 3233 C CA . GLU A 1 431 ? 25.588 9.404 4.032 1.00 64.25 431 GLU A CA 1
ATOM 3234 C C . GLU A 1 431 ? 26.678 10.324 4.611 1.00 64.25 431 GLU A C 1
ATOM 3236 O O . GLU A 1 431 ? 27.485 10.880 3.858 1.00 64.25 431 GLU A O 1
ATOM 3241 N N . MET A 1 432 ? 26.829 10.368 5.942 1.00 60.84 432 MET A N 1
ATOM 3242 C CA . MET A 1 432 ? 27.962 11.049 6.589 1.00 60.84 432 MET A CA 1
ATOM 3243 C C . MET A 1 432 ? 29.322 10.443 6.203 1.00 60.84 432 MET A C 1
ATOM 3245 O O . MET A 1 432 ? 30.304 11.174 6.040 1.00 60.84 432 MET A O 1
ATOM 3249 N N . GLY A 1 433 ? 29.394 9.122 6.008 1.00 57.25 433 GLY A N 1
ATOM 3250 C CA . GLY A 1 433 ? 30.606 8.449 5.531 1.00 57.25 433 GLY A CA 1
ATOM 3251 C C . GLY A 1 433 ? 31.032 8.890 4.125 1.00 57.25 433 GLY A C 1
ATOM 3252 O O . GLY A 1 433 ? 32.227 9.041 3.858 1.00 57.25 433 GLY A O 1
ATOM 3253 N N . LYS A 1 434 ? 30.071 9.169 3.235 1.00 57.38 434 LYS A N 1
ATOM 3254 C CA . LYS A 1 434 ? 30.350 9.648 1.871 1.00 57.38 434 LYS A CA 1
ATOM 3255 C C . LYS A 1 434 ? 30.825 11.100 1.842 1.00 57.38 434 LYS A C 1
ATOM 3257 O O . LYS A 1 434 ? 31.768 11.396 1.111 1.00 57.38 434 LYS A O 1
ATOM 3262 N N . GLY A 1 435 ? 30.250 11.977 2.669 1.00 55.75 435 GLY A N 1
ATOM 3263 C CA . GLY A 1 435 ? 30.632 13.397 2.724 1.00 55.75 435 GLY A CA 1
ATOM 3264 C C . GLY A 1 435 ? 32.078 13.644 3.177 1.00 55.75 435 GLY A C 1
ATOM 3265 O O . GLY A 1 435 ? 32.712 14.608 2.750 1.00 55.75 435 GLY A O 1
ATOM 3266 N N . LYS A 1 436 ? 32.645 12.750 3.998 1.00 55.41 436 LYS A N 1
ATOM 3267 C CA . LYS A 1 436 ? 34.034 12.875 4.472 1.00 55.41 436 LYS A CA 1
ATOM 3268 C C . LYS A 1 436 ? 35.085 12.400 3.461 1.00 55.41 436 LYS A C 1
ATOM 3270 O O . LYS A 1 436 ? 36.213 12.882 3.510 1.00 55.41 436 LYS A O 1
ATOM 3275 N N . MET A 1 437 ? 34.742 11.498 2.535 1.00 53.28 437 MET A N 1
ATOM 3276 C CA . MET A 1 437 ? 35.685 11.043 1.500 1.00 53.28 437 MET A CA 1
ATOM 3277 C C . MET A 1 437 ? 35.831 12.030 0.337 1.00 53.28 437 MET A C 1
ATOM 3279 O O . MET A 1 437 ? 36.915 12.146 -0.230 1.00 53.28 437 MET A O 1
ATOM 3283 N N . THR A 1 438 ? 34.783 12.778 -0.009 1.00 53.62 438 THR A N 1
ATOM 3284 C CA . THR A 1 438 ? 34.828 13.753 -1.112 1.00 53.62 438 THR A CA 1
ATOM 3285 C C . THR A 1 438 ? 35.626 15.015 -0.774 1.00 53.62 438 THR A C 1
ATOM 3287 O O . THR A 1 438 ? 36.242 15.595 -1.666 1.00 53.62 438 THR A O 1
ATOM 3290 N N . GLY A 1 439 ? 35.714 15.407 0.502 1.00 51.16 439 GLY A N 1
ATOM 3291 C CA . GLY A 1 439 ? 36.503 16.571 0.933 1.00 51.16 439 GLY A CA 1
ATOM 3292 C C . GLY A 1 439 ? 38.028 16.391 0.864 1.00 51.16 439 GLY A C 1
ATOM 3293 O O . GLY A 1 439 ? 38.755 17.377 0.779 1.00 51.16 439 GLY A O 1
ATOM 3294 N N . LEU A 1 440 ? 38.534 15.153 0.858 1.00 53.16 440 LEU A N 1
ATOM 3295 C CA . LEU A 1 440 ? 39.978 14.870 0.874 1.00 53.16 440 LEU A CA 1
ATOM 3296 C C . LEU A 1 440 ? 40.625 14.798 -0.521 1.00 53.16 440 LEU A C 1
ATOM 3298 O O . LEU A 1 440 ? 41.849 14.820 -0.610 1.00 53.16 440 LEU A O 1
ATOM 3302 N N . MET A 1 441 ? 39.844 14.763 -1.609 1.00 54.31 441 MET A N 1
ATOM 3303 C CA . MET A 1 441 ? 40.379 14.689 -2.983 1.00 54.31 441 MET A CA 1
ATOM 3304 C C . MET A 1 441 ? 40.305 16.009 -3.775 1.00 54.31 441 MET A C 1
ATOM 3306 O O . MET A 1 441 ? 40.739 16.056 -4.923 1.00 54.31 441 MET A O 1
ATOM 3310 N N . GLY A 1 442 ? 39.795 17.093 -3.177 1.00 48.91 442 GLY A N 1
ATOM 3311 C CA . GLY A 1 442 ? 39.624 18.398 -3.840 1.00 48.91 442 GLY A CA 1
ATOM 3312 C C . GLY A 1 442 ? 40.815 19.366 -3.754 1.00 48.91 442 GLY A C 1
ATOM 3313 O O . GLY A 1 442 ? 40.744 20.467 -4.297 1.00 48.91 442 GLY A O 1
ATOM 3314 N N . GLY A 1 443 ? 41.910 18.994 -3.082 1.00 48.00 443 GLY A N 1
ATOM 3315 C CA . GLY A 1 443 ? 43.113 19.825 -2.962 1.00 48.00 443 GLY A CA 1
ATOM 3316 C C . GLY A 1 443 ? 43.934 19.839 -4.253 1.00 48.00 443 GLY A C 1
ATOM 3317 O O . GLY A 1 443 ? 44.865 19.052 -4.406 1.00 48.00 443 GLY A O 1
ATOM 3318 N N . GLY A 1 444 ? 43.571 20.719 -5.188 1.00 46.91 444 GLY A N 1
ATOM 3319 C CA . GLY A 1 444 ? 44.260 20.909 -6.462 1.00 46.91 444 GLY A CA 1
ATOM 3320 C C . GLY A 1 444 ? 45.744 21.247 -6.294 1.00 46.91 444 GLY A C 1
ATOM 3321 O O . GLY A 1 444 ? 46.105 22.236 -5.658 1.00 46.91 444 GLY A O 1
ATOM 3322 N N . MET A 1 445 ? 46.608 20.433 -6.906 1.00 50.59 445 MET A N 1
ATOM 3323 C CA . MET A 1 445 ? 48.026 20.752 -7.059 1.00 50.59 445 MET A CA 1
ATOM 3324 C C . MET A 1 445 ? 48.203 21.940 -8.022 1.00 50.59 445 MET A C 1
ATOM 3326 O O . MET A 1 445 ? 47.658 21.914 -9.131 1.00 50.59 445 MET A O 1
ATOM 3330 N N . PRO A 1 446 ? 48.987 22.966 -7.652 1.00 50.59 446 PRO A N 1
ATOM 3331 C CA . PRO A 1 446 ? 49.263 24.101 -8.522 1.00 50.59 446 PRO A CA 1
ATOM 3332 C C . PRO A 1 446 ? 50.170 23.688 -9.693 1.00 50.59 446 PRO A C 1
ATOM 3334 O O . PRO A 1 446 ? 51.267 23.161 -9.509 1.00 50.59 446 PRO A O 1
ATOM 3337 N N . LYS A 1 447 ? 49.702 23.944 -10.922 1.00 56.00 447 LYS A N 1
ATOM 3338 C CA . LYS A 1 447 ? 50.467 23.773 -12.167 1.00 56.00 447 LYS A CA 1
ATOM 3339 C C . LYS A 1 447 ? 51.641 24.757 -12.201 1.00 56.00 447 LYS A C 1
ATOM 3341 O O . LYS A 1 447 ? 51.428 25.958 -12.348 1.00 56.00 447 LYS A O 1
ATOM 3346 N N . MET A 1 448 ? 52.871 24.247 -12.133 1.00 49.62 448 MET A N 1
ATOM 3347 C CA . MET A 1 448 ? 54.066 25.017 -12.487 1.00 49.62 448 MET A CA 1
ATOM 3348 C C . MET A 1 448 ? 54.159 25.165 -14.009 1.00 49.62 448 MET A C 1
ATOM 3350 O O . MET A 1 448 ? 54.219 24.176 -14.740 1.00 49.62 448 MET A O 1
ATOM 3354 N N . GLY A 1 449 ? 54.138 26.414 -14.477 1.00 53.59 449 GLY A N 1
ATOM 3355 C CA . GLY A 1 449 ? 54.368 26.780 -15.870 1.00 53.59 449 GLY A CA 1
ATOM 3356 C C . GLY A 1 449 ? 55.860 26.805 -16.190 1.00 53.59 449 GLY A C 1
ATOM 3357 O O . GLY A 1 449 ? 56.643 27.406 -15.459 1.00 53.59 449 GLY A O 1
ATOM 3358 N N . PHE A 1 450 ? 56.237 26.162 -17.294 1.00 50.38 450 PHE A N 1
ATOM 3359 C CA . PHE A 1 450 ? 57.560 26.260 -17.903 1.00 50.38 450 PHE A CA 1
ATOM 3360 C C . PHE A 1 450 ? 57.457 26.979 -19.249 1.00 50.38 450 PHE A C 1
ATOM 3362 O O . PHE A 1 450 ? 56.618 26.626 -20.078 1.00 50.38 450 PHE A O 1
ATOM 3369 N N . GLY A 1 451 ? 58.371 27.924 -19.472 1.00 50.88 451 GLY A N 1
ATOM 3370 C CA . GLY A 1 451 ? 58.643 28.566 -20.761 1.00 50.88 451 GLY A CA 1
ATOM 3371 C C . GLY A 1 451 ? 58.717 30.091 -20.652 1.00 50.88 451 GLY A C 1
ATOM 3372 O O . GLY A 1 451 ? 57.906 30.687 -19.958 1.00 50.88 451 GLY A O 1
ATOM 3373 N N . LYS A 1 452 ? 59.626 30.782 -21.331 1.00 45.31 452 LYS A N 1
ATOM 3374 C CA . LYS A 1 452 ? 60.825 30.390 -22.074 1.00 45.31 452 LYS A CA 1
ATOM 3375 C C . LYS A 1 452 ? 61.689 31.643 -22.199 1.00 45.31 452 LYS A C 1
ATOM 3377 O O . LYS A 1 452 ? 61.076 32.733 -22.225 1.00 45.31 452 LYS A O 1
#

Sequence (452 aa):
MGAAGSVETGEASLAQIEDVSNAAAGAVDQAESLAVNLPEGADAQVAGLVASVSEDQREAVSNMLASATPNMNSDEIAAAVRELGGTLEAIEGAAVLAVVAGGFQAACDMAPAVMTSFAESLAVVGGHLPYIGVACGAIGAIVATFKVSKDQDKNVQTVTLWTASVKDWLIMVAKRVERSSAESTLPLFQALQDSLLVISEQMSTRNRKWRIGKMLSSATFQRDFGLAKTTVLELKNALRDFLDQESQDAQEQMLTDVSNAVVETNEKLDSMNDQLGQIKAMLQAQADEKEAAKNNDQSVKDEEEQIYLNLRKAADVEGDVPFNRFVLAFETFFYAGDDMPPEQRRALKLSIDKDGSGEVSKPEWVKFYRAWTKAEMNVEEYLLKIASDNPTATQLAYQKAAEARAEMNKRMSMAKDMAGDAAKMGAGLMEMGKGKMTGLMGGGMPKMGFGK

Radius of gyration: 40.42 Å; Cα contacts (8 Å, |Δi|>4): 325; chains: 1; bounding box: 118×60×105 Å

Organism: NCBI:txid1606541

pLDDT: mean 75.69, std 15.88, range [32.28, 96.5]

Mean predicted aligned error: 19.88 Å

Solvent-accessible surface area (backbone atoms only — not comparable to full-atom values): 24645 Å² total; per-residue (Å²): 137,89,82,84,86,81,85,89,77,76,66,74,60,54,57,53,51,49,52,52,50,50,52,53,49,51,53,50,52,51,54,60,73,59,66,66,91,58,56,94,71,42,54,65,52,53,52,50,54,38,68,73,45,58,77,95,44,27,63,42,51,44,53,36,49,64,55,33,49,87,58,47,54,63,68,56,50,50,50,25,51,54,56,38,56,72,49,45,81,79,42,68,68,65,24,38,56,32,45,53,41,22,36,43,20,67,26,45,69,67,32,68,68,35,45,51,52,37,25,56,45,29,47,78,76,32,87,58,43,19,34,48,16,44,30,28,15,26,43,25,29,43,46,50,52,48,63,74,38,72,65,84,49,69,65,59,52,50,51,43,53,51,42,51,54,50,42,56,48,48,43,60,43,41,54,48,46,68,76,64,66,56,64,89,48,44,67,42,42,45,53,32,21,54,34,34,42,56,52,26,52,56,42,67,79,31,61,50,55,81,44,42,61,55,42,66,71,28,70,67,48,48,48,48,54,46,50,32,52,49,37,51,50,52,41,54,48,53,53,47,54,49,52,54,46,54,54,47,53,52,50,51,51,50,51,50,52,51,50,51,52,50,51,54,50,49,56,50,50,51,53,50,49,51,51,52,51,51,51,50,51,51,51,50,52,52,48,54,52,45,63,75,52,73,83,61,96,66,61,67,68,53,50,63,51,49,53,51,53,51,36,34,57,68,44,71,51,95,70,64,32,47,42,74,43,41,48,54,29,46,23,43,76,76,47,78,60,45,84,71,54,71,60,38,51,50,22,47,42,62,59,39,32,73,86,65,78,55,40,38,42,72,72,32,50,53,53,39,53,53,56,45,62,72,65,75,51,57,72,66,61,48,22,46,50,48,28,65,78,55,59,50,74,66,54,49,49,49,51,51,50,51,52,52,48,54,51,49,53,53,50,50,51,52,50,52,51,52,53,52,50,50,52,52,51,55,52,53,54,55,51,57,57,53,62,61,57,61,68,74,74,67,78,77,80,82,84,83,87,85,86,132